Protein 6QVP (pdb70)

Nearest PDB structures (foldseek):
  6qvp-assembly2_F  TM=1.003E+00  e=1.488E-18  Salmonella enterica subsp. enterica serovar Typhimurium
  6qvp-assembly3_D  TM=1.004E+00  e=2.511E-18  Salmonella enterica subsp. enterica serovar Typhimurium
  6qvp-assembly3_C  TM=9.634E-01  e=2.543E-14  Salmonella enterica subsp. enterica serovar Typhimurium
  2iu6-assembly1_B  TM=4.400E-01  e=2.141E-01  Lactococcus lactis
  2zod-assembly1_A  TM=3.870E-01  e=1.544E-01  Aquifex aeolicus

Foldseek 3Di:
DFDWDDDLFKIKTFDDDLDLEDDPVVLVVLLVSCPVVLVWAKEKEEFEADPPPRVVSVVSLVSSVVHVCSNCVNHVPHHYHYYYHDNVGDTDMMMMGTD/DFDWDDDLFKIKTFDDDLDLEDDVVVLVVLLVSCPVQLQWAKEKEEFEADPPVNVVRVVSLVSSVVRVCSNCVNRVPHHYHYYDYDNPGDTDMMMMGIDGD/DFDWDDDLFKIKTFDDDLDLEDDPVVLVVLLVSCPVQLVHAKEKEEFEADPPPNVVRVVSLVSSVVRCCSNCVNHVPHHYHYYDHDNPGDTDMMMMGD/DFDWDDDLFKIKTWDDDDQDADDPVRLVVLCVSCVVVQQWAKEKEEFEDAVNVCRVVSVVSVVVRVVSVCVNVVPHHYDYYYYDPHDNIDMMMIGTDGD/DWDWDDDLFKIKTWDDDDQDQDDPVRLVVVVVNCVPVQQWAKEKEEFAPDVVRVVSLVSVVVNVVSVCVNVVPHHYDYYDYDPHDNIDMMMIGTDGD/DFDWDDDLFKIKTWDDDDQDADDPVRLVVVLVSCVPQLQWAKEKEEFAPDVVRVVSVVSVVVRVCSNCVRVVPHHYDDYYYDPHDNIDMMMIGIDGD

Organism: Salmonella typhimurium (NCBI:txid90371)

B-factor: mean 36.72, std 20.83, range [6.61, 141.97]

Sequence (591 aa):
KTDITSTKNELVITYHGRLRSFSEEDTYKIKAWLEDKINSNLLIEVIPQADISFSDSLRLGYERGIILKEIKKIYPDVVIDSVNSAASSTTSKAIITTIKTDITSTKNELVITYHGRLRSFSEEDTYKIKAWLEDKINSNLLIEVIPQADISSFSDSLRLGYERGIILKEIKKIYPDVVIDSVNSAASSTTSKAIITTINKKTDITSTKNELVITYHGRLRSFSEEDTYKIKAWLEDKINSNLLIEVIPQADISFSDSLRLGYERGIILKEIKKIYPDVVIDSVNSAASSTTSKAIITTKTDITSTKNELVITYHGRLRSFSEEDTYKIKAWLEDKINSNLLIEVIPQASFSDSLRLGYERGIILKEIKKIYPDVVIDSVNSAASSTTSKAIITTINKKTDITSTKNELVITYHGRLRSFSEEDTYKIKAWLEDKINSNLLIEVIPQASDSLRLGYERGIILKEIKKIYPDVVIDSVNSAASSTTSKAIITTINKKTDITSTKNELVITYHGRLRSFSEEDTYKIKAWLEDKINSNLLIEVIPQASDSLRLGYERGIILKEIKKIYPDVVIDSVNSAASSTTSKAIITTINK

Radius of gyration: 26.45 Å; Cα contacts (8 Å, |Δi|>4): 1033; chains: 6; bounding box: 59×60×73 Å

Structure (mmCIF, N/CA/C/O backbone):
data_6QVP
#
_entry.id   6QVP
#
_cell.length_a   58.334
_cell.length_b   58.360
_cell.length_c   65.828
_cell.angle_alpha   93.88
_cell.angle_beta   94.00
_cell.angle_gamma   119.00
#
_symmetry.space_group_name_H-M   'P 1'
#
loop_
_entity.id
_entity.type
_entity.pdbx_description
1 polymer 'Inner membrane protein'
2 non-polymer 'PHOSPHATE ION'
3 water water
#
loop_
_atom_site.group_PDB
_atom_site.id
_atom_site.type_symbol
_atom_site.label_atom_id
_atom_site.label_alt_id
_atom_site.label_comp_id
_atom_site.label_asym_id
_atom_site.label_entity_id
_atom_site.label_seq_id
_atom_site.pdbx_PDB_ins_code
_atom_site.Cartn_x
_atom_site.Cartn_y
_atom_site.Cartn_z
_atom_site.occupancy
_atom_site.B_iso_or_equiv
_atom_site.auth_seq_id
_atom_site.auth_comp_id
_atom_site.auth_asym_id
_atom_site.auth_atom_id
_atom_site.pdbx_PDB_model_num
ATOM 1 N N . LYS A 1 1 ? -23.616 60.916 40.183 1.00 35.72 103 LYS A N 1
ATOM 2 C CA . LYS A 1 1 ? -22.621 61.103 39.137 1.00 45.50 103 LYS A CA 1
ATOM 3 C C . LYS A 1 1 ? -22.788 60.068 38.019 1.00 40.60 103 LYS A C 1
ATOM 4 O O . LYS A 1 1 ? -22.138 60.187 37.004 1.00 27.82 103 LYS A O 1
ATOM 22 N N . THR A 1 2 ? -23.627 59.052 38.219 1.00 31.93 104 THR A N 1
ATOM 23 C CA . THR A 1 2 ? -24.124 58.278 37.088 1.00 31.03 104 THR A CA 1
ATOM 24 C C . THR A 1 2 ? -24.625 59.271 36.034 1.00 36.63 104 THR A C 1
ATOM 25 O O . THR A 1 2 ? -25.342 60.208 36.371 1.00 42.64 104 THR A O 1
ATOM 36 N N . ASP A 1 3 ? -24.170 59.124 34.783 1.00 29.18 105 ASP A N 1
ATOM 37 C CA . ASP A 1 3 ? -24.449 60.070 33.696 1.00 29.03 105 ASP A CA 1
ATOM 38 C C . ASP A 1 3 ? -25.228 59.375 32.592 1.00 29.80 105 ASP A C 1
ATOM 39 O O . ASP A 1 3 ? -25.046 58.181 32.340 1.00 20.42 105 ASP A O 1
ATOM 48 N N . ILE A 1 4 ? -26.112 60.129 31.948 1.00 25.88 106 ILE A N 1
ATOM 49 C CA . ILE A 1 4 ? -26.876 59.658 30.800 1.00 21.62 106 ILE A CA 1
ATOM 50 C C . ILE A 1 4 ? -26.614 60.618 29.648 1.00 32.43 106 ILE A C 1
ATOM 51 O O . ILE A 1 4 ? -26.772 61.834 29.805 1.00 26.58 106 ILE A O 1
ATOM 67 N N . THR A 1 5 ? -26.220 60.068 28.500 1.00 18.77 107 THR A N 1
ATOM 68 C CA . THR A 1 5 ? -26.099 60.783 27.238 1.00 27.76 107 THR A CA 1
ATOM 69 C C . THR A 1 5 ? -26.860 60.013 26.168 1.00 19.84 107 THR A C 1
ATOM 70 O O . THR A 1 5 ? -26.869 58.783 26.178 1.00 20.24 107 THR A O 1
ATOM 81 N N . SER A 1 6 ? -27.426 60.718 25.194 1.00 20.46 108 SER A N 1
ATOM 82 C CA . SER A 1 6 ? -28.225 60.007 24.217 1.00 20.47 108 SER A CA 1
ATOM 83 C C . SER A 1 6 ? -28.287 60.807 22.924 1.00 22.37 108 SER A C 1
ATOM 84 O O . SER A 1 6 ? -28.001 61.995 22.897 1.00 23.81 108 SER A O 1
ATOM 92 N N . THR A 1 7 ? -28.592 60.100 21.859 1.00 22.46 109 THR A N 1
ATOM 93 C CA . THR A 1 7 ? -29.083 60.642 20.599 1.00 24.42 109 THR A CA 1
ATOM 94 C C . THR A 1 7 ? -30.399 59.942 20.316 1.00 24.57 109 THR A C 1
ATOM 95 O O . THR A 1 7 ? -30.807 59.038 21.040 1.00 23.16 109 THR A O 1
ATOM 106 N N . LYS A 1 8 ? -31.033 60.288 19.202 1.00 27.25 110 LYS A N 1
ATOM 107 C CA . LYS A 1 8 ? -32.297 59.644 18.871 1.00 31.41 110 LYS A CA 1
ATOM 108 C C . LYS A 1 8 ? -32.172 58.120 18.830 1.00 31.43 110 LYS A C 1
ATOM 109 O O . LYS A 1 8 ? -33.131 57.419 19.178 1.00 30.76 110 LYS A O 1
ATOM 128 N N . ASN A 1 9 ? -30.994 57.593 18.443 1.00 24.37 111 ASN A N 1
ATOM 129 C CA . ASN A 1 9 ? -30.769 56.175 18.172 1.00 23.24 111 ASN A CA 1
ATOM 130 C C . ASN A 1 9 ? -30.209 55.381 19.358 1.00 21.31 111 ASN A C 1
ATOM 131 O O . ASN A 1 9 ? -30.252 54.147 19.336 1.00 20.15 111 ASN A O 1
ATOM 142 N N . GLU A 1 10 ? -29.648 56.040 20.354 1.00 21.74 112 GLU A N 1
ATOM 143 C CA . GLU A 1 10 ? -28.816 55.337 21.326 1.00 19.84 112 GLU A CA 1
ATOM 144 C C . GLU A 1 10 ? -28.767 56.135 22.621 1.00 18.30 112 GLU A C 1
ATOM 145 O O . GLU A 1 10 ? -28.570 57.338 22.594 1.00 20.10 112 GLU A O 1
ATOM 157 N N . LEU A 1 11 ? -28.912 55.457 23.743 1.00 17.32 113 LEU A N 1
ATOM 158 C CA . LEU A 1 11 ? -28.764 56.080 25.053 1.00 18.59 113 LEU A CA 1
ATOM 159 C C . LEU A 1 11 ? -27.743 55.296 25.855 1.00 16.64 113 LEU A C 1
ATOM 160 O O . LEU A 1 11 ? -27.802 54.066 25.908 1.00 14.45 113 LEU A O 1
ATOM 176 N N . VAL A 1 12 ? -26.797 55.994 26.468 1.00 16.02 114 VAL A N 1
ATOM 177 C CA . VAL A 1 12 ? -25.745 55.343 27.217 1.00 17.23 114 VAL A CA 1
ATOM 178 C C . VAL A 1 12 ? -25.796 55.851 28.643 1.00 14.47 114 VAL A C 1
ATOM 179 O O . VAL A 1 12 ? -25.750 57.070 28.888 1.00 15.50 114 VAL A O 1
ATOM 192 N N . ILE A 1 13 ? -25.911 54.921 29.572 1.00 12.83 115 ILE A N 1
ATOM 193 C CA . ILE A 1 13 ? -25.834 55.216 30.993 1.00 13.03 115 ILE A CA 1
ATOM 194 C C . ILE A 1 13 ? -24.418 54.915 31.436 1.00 15.45 115 ILE A C 1
ATOM 195 O O . ILE A 1 13 ? -23.958 53.782 31.292 1.00 12.82 115 ILE A O 1
ATOM 211 N N . THR A 1 14 ? -23.726 55.886 31.986 1.00 14.84 116 THR A N 1
ATOM 212 C CA . THR A 1 14 ? -22.444 55.635 32.634 1.00 15.63 116 THR A CA 1
ATOM 213 C C . THR A 1 14 ? -22.626 55.660 34.148 1.00 15.21 116 THR A C 1
ATOM 214 O O . THR A 1 14 ? -22.913 56.709 34.734 1.00 18.58 116 THR A O 1
ATOM 225 N N . TYR A 1 15 ? -22.434 54.497 34.769 1.00 13.96 117 TYR A N 1
ATOM 226 C CA . TYR A 1 15 ? -22.608 54.329 36.198 1.00 16.94 117 TYR A CA 1
ATOM 227 C C . TYR A 1 15 ? -21.396 54.841 36.976 1.00 15.90 117 TYR A C 1
ATOM 228 O O . TYR A 1 15 ? -20.254 54.754 36.510 1.00 21.28 117 TYR A O 1
ATOM 246 N N . HIS A 1 16 ? -21.679 55.406 38.154 1.00 22.91 118 HIS A N 1
ATOM 247 C CA . HIS A 1 16 ? -20.706 55.755 39.175 1.00 20.57 118 HIS A CA 1
ATOM 248 C C . HIS A 1 16 ? -21.031 55.002 40.460 1.00 25.16 118 HIS A C 1
ATOM 249 O O . HIS A 1 16 ? -22.202 54.763 40.776 1.00 25.15 118 HIS A O 1
ATOM 263 N N . GLY A 1 17 ? -19.994 54.635 41.207 1.00 23.50 119 GLY A N 1
ATOM 264 C CA . GLY A 1 17 ? -20.240 54.069 42.527 1.00 25.54 119 GLY A CA 1
ATOM 265 C C . GLY A 1 17 ? -20.824 52.674 42.423 1.00 20.89 119 GLY A C 1
ATOM 266 O O . GLY A 1 17 ? -20.528 51.917 41.498 1.00 16.08 119 GLY A O 1
ATOM 270 N N . ARG A 1 18 ? -21.671 52.323 43.403 1.00 21.66 120 ARG A N 1
ATOM 271 C CA . ARG A 1 18 ? -22.300 51.010 43.434 1.00 21.70 120 ARG A CA 1
ATOM 272 C C . ARG A 1 18 ? -23.824 51.104 43.428 1.00 12.55 120 ARG A C 1
ATOM 273 O O . ARG A 1 18 ? -24.502 50.071 43.524 1.00 12.14 120 ARG A O 1
ATOM 294 N N . LEU A 1 19 ? -24.371 52.310 43.305 1.00 13.12 121 LEU A N 1
ATOM 295 C CA . LEU A 1 19 ? -25.808 52.479 43.224 1.00 15.57 121 LEU A CA 1
ATOM 296 C C . LEU A 1 19 ? -26.354 51.711 42.040 1.00 12.49 121 LEU A C 1
ATOM 297 O O . LEU A 1 19 ? -25.820 51.791 40.924 1.00 12.19 121 LEU A O 1
ATOM 313 N N . ARG A 1 20 ? -27.479 51.039 42.260 1.00 13.91 122 ARG A N 1
ATOM 314 C CA . ARG A 1 20 ? -28.102 50.239 41.210 1.00 17.18 122 ARG A CA 1
ATOM 315 C C . ARG A 1 20 ? -29.125 51.024 40.402 1.00 15.95 122 ARG A C 1
ATOM 316 O O . ARG A 1 20 ? -29.458 50.619 39.284 1.00 11.41 122 ARG A O 1
ATOM 337 N N . SER A 1 21 ? -29.590 52.157 40.902 1.00 20.79 123 SER A N 1
ATOM 338 C CA . SER A 1 21 ? -30.759 52.794 40.309 1.00 21.05 123 SER A CA 1
ATOM 339 C C . SER A 1 21 ? -30.500 54.273 40.061 1.00 19.64 123 SER A C 1
ATOM 340 O O . SER A 1 21 ? -29.360 54.730 40.221 1.00 21.74 123 SER A O 1
ATOM 348 N N . PHE A 1 22 ? -31.524 55.018 39.647 1.00 15.16 124 PHE A N 1
ATOM 349 C CA . PHE A 1 22 ? -31.336 56.381 39.161 1.00 17.61 124 PHE A CA 1
ATOM 350 C C . PHE A 1 22 ? -31.993 57.449 40.027 1.00 21.69 124 PHE A C 1
ATOM 351 O O . PHE A 1 22 ? -32.912 57.188 40.806 1.00 21.07 124 PHE A O 1
ATOM 368 N N . SER A 1 23 ? -31.467 58.663 39.879 1.00 30.71 125 SER A N 1
ATOM 369 C CA . SER A 1 23 ? -32.091 59.846 40.440 1.00 31.75 125 SER A CA 1
ATOM 370 C C . SER A 1 23 ? -33.428 60.069 39.749 1.00 27.99 125 SER A C 1
ATOM 371 O O . SER A 1 23 ? -33.704 59.513 38.687 1.00 22.50 125 SER A O 1
ATOM 379 N N . GLU A 1 24 ? -34.265 60.903 40.355 1.00 29.96 126 GLU A N 1
ATOM 380 C CA . GLU A 1 24 ? -35.514 61.248 39.694 1.00 25.42 126 GLU A CA 1
ATOM 381 C C . GLU A 1 24 ? -35.237 61.845 38.319 1.00 29.22 126 GLU A C 1
ATOM 382 O O . GLU A 1 24 ? -35.947 61.557 37.349 1.00 25.93 126 GLU A O 1
ATOM 394 N N . GLU A 1 25 ? -34.179 62.648 38.221 1.00 31.02 127 GLU A N 1
ATOM 395 C CA . GLU A 1 25 ? -33.858 63.340 36.980 1.00 26.28 127 GLU A CA 1
ATOM 396 C C . GLU A 1 25 ? -33.450 62.370 35.880 1.00 23.94 127 GLU A C 1
ATOM 397 O O . GLU A 1 25 ? -33.892 62.498 34.726 1.00 24.36 127 GLU A O 1
ATOM 409 N N . ASP A 1 26 ? -32.640 61.372 36.206 1.00 23.43 128 ASP A N 1
ATOM 410 C CA . ASP A 1 26 ? -32.214 60.411 35.189 1.00 23.87 128 ASP A CA 1
ATOM 411 C C . ASP A 1 26 ? -33.368 59.539 34.740 1.00 20.65 128 ASP A C 1
ATOM 412 O O . ASP A 1 26 ? -33.440 59.153 33.563 1.00 23.87 128 ASP A O 1
ATOM 421 N N . THR A 1 27 ? -34.299 59.247 35.647 1.00 23.23 129 THR A N 1
ATOM 422 C CA . THR A 1 27 ? -35.540 58.585 35.251 1.00 32.51 129 THR A CA 1
ATOM 423 C C . THR A 1 27 ? -36.294 59.395 34.192 1.00 32.57 129 THR A C 1
ATOM 424 O O . THR A 1 27 ? -36.782 58.839 33.200 1.00 24.43 129 THR A O 1
ATOM 435 N N . TYR A 1 28 ? -36.416 60.716 34.389 1.00 24.63 130 TYR A N 1
ATOM 436 C CA . TYR A 1 28 ? -37.088 61.537 33.381 1.00 30.82 130 TYR A CA 1
ATOM 437 C C . TYR A 1 28 ? -36.363 61.498 32.041 1.00 25.74 130 TYR A C 1
ATOM 438 O O . TYR A 1 28 ? -37.009 61.515 30.981 1.00 30.36 130 TYR A O 1
ATOM 456 N N . LYS A 1 29 ? -35.028 61.534 32.054 1.00 24.97 131 LYS A N 1
ATOM 457 C CA . LYS A 1 29 ? -34.286 61.493 30.794 1.00 24.94 131 LYS A CA 1
ATOM 458 C C . LYS A 1 29 ? -34.590 60.216 30.030 1.00 23.51 131 LYS A C 1
ATOM 459 O O . LYS A 1 29 ? -34.802 60.241 28.821 1.00 25.86 131 LYS A O 1
ATOM 478 N N . ILE A 1 30 ? -34.587 59.086 30.719 1.00 21.05 132 ILE A N 1
ATOM 479 C CA . ILE A 1 30 ? -34.873 57.814 30.072 1.00 19.92 132 ILE A CA 1
ATOM 480 C C . ILE A 1 30 ? -36.270 57.851 29.481 1.00 21.53 132 ILE A C 1
ATOM 481 O O . ILE A 1 30 ? -36.486 57.554 28.293 1.00 25.04 132 ILE A O 1
ATOM 497 N N . LYS A 1 31 ? -37.238 58.294 30.283 1.00 23.90 133 LYS A N 1
ATOM 498 C CA . LYS A 1 31 ? -38.607 58.414 29.793 1.00 25.18 133 LYS A CA 1
ATOM 499 C C . LYS A 1 31 ? -38.689 59.316 28.573 1.00 31.39 133 LYS A C 1
ATOM 500 O O . LYS A 1 31 ? -39.441 59.031 27.636 1.00 28.87 133 LYS A O 1
ATOM 519 N N . ALA A 1 32 ? -37.984 60.445 28.589 1.00 29.86 134 ALA A N 1
ATOM 520 C CA . ALA A 1 32 ? -38.026 61.323 27.428 1.00 28.31 134 ALA A CA 1
ATOM 521 C C . ALA A 1 32 ? -37.417 60.636 26.203 1.00 27.48 134 ALA A C 1
ATOM 522 O O . ALA A 1 32 ? -37.939 60.764 25.100 1.00 31.44 134 ALA A O 1
ATOM 529 N N . TRP A 1 33 ? -36.330 59.873 26.377 1.00 25.01 135 TRP A N 1
ATOM 530 C CA . TRP A 1 33 ? -35.749 59.162 25.232 1.00 24.35 135 TRP A CA 1
ATOM 531 C C . TRP A 1 33 ? -36.676 58.074 24.688 1.00 28.61 135 TRP A C 1
ATOM 532 O O . TRP A 1 33 ? -36.700 57.832 23.477 1.00 25.32 135 TRP A O 1
ATOM 553 N N . LEU A 1 34 ? -37.437 57.412 25.547 1.00 25.10 136 LEU A N 1
ATOM 554 C CA . LEU A 1 34 ? -38.343 56.361 25.111 1.00 32.21 136 LEU A CA 1
ATOM 555 C C . LEU A 1 34 ? -39.598 56.868 24.394 1.00 30.62 136 LEU A C 1
ATOM 556 O O . LEU A 1 34 ? -40.309 56.053 23.797 1.00 29.32 136 LEU A O 1
ATOM 572 N N . GLU A 1 35 ? -39.879 58.174 24.401 1.00 37.34 137 GLU A N 1
ATOM 573 C CA . GLU A 1 35 ? -41.187 58.658 23.941 1.00 41.06 137 GLU A CA 1
ATOM 574 C C . GLU A 1 35 ? -41.444 58.365 22.466 1.00 38.16 137 GLU A C 1
ATOM 575 O O . GLU A 1 35 ? -42.578 58.051 22.093 1.00 46.87 137 GLU A O 1
ATOM 587 N N . ASP A 1 36 ? -40.429 58.462 21.607 1.00 46.21 138 ASP A N 1
ATOM 588 C CA . ASP A 1 36 ? -40.621 58.139 20.193 1.00 51.03 138 ASP A CA 1
ATOM 589 C C . ASP A 1 36 ? -40.228 56.695 19.857 1.00 48.70 138 ASP A C 1
ATOM 590 O O . ASP A 1 36 ? -40.047 56.372 18.680 1.00 40.26 138 ASP A O 1
ATOM 599 N N . LYS A 1 37 ? -40.147 55.811 20.862 1.00 46.36 139 LYS A N 1
ATOM 600 C CA . LYS A 1 37 ? -39.756 54.415 20.674 1.00 44.03 139 LYS A CA 1
ATOM 601 C C . LYS A 1 37 ? -40.919 53.428 20.809 1.00 40.17 139 LYS A C 1
ATOM 602 O O . LYS A 1 37 ? -40.680 52.216 20.867 1.00 37.22 139 LYS A O 1
ATOM 621 N N . ILE A 1 38 ? -42.168 53.893 20.844 1.00 43.79 140 ILE A N 1
ATOM 622 C CA . ILE A 1 38 ? -43.266 52.953 21.067 1.00 43.20 140 ILE A CA 1
ATOM 623 C C . ILE A 1 38 ? -43.290 51.881 19.983 1.00 42.68 140 ILE A C 1
ATOM 624 O O . ILE A 1 38 ? -43.736 50.751 20.229 1.00 55.83 140 ILE A O 1
ATOM 640 N N . ASN A 1 39 ? -42.823 52.197 18.775 1.00 38.40 141 ASN A N 1
ATOM 641 C CA . ASN A 1 39 ? -42.783 51.204 17.695 1.00 43.15 141 ASN A CA 1
ATOM 642 C C . ASN A 1 39 ? -41.448 50.497 17.605 1.00 50.88 141 ASN A C 1
ATOM 643 O O . ASN A 1 39 ? -41.025 50.187 16.485 1.00 58.42 141 ASN A O 1
ATOM 654 N N . SER A 1 40 ? -40.754 50.234 18.719 1.00 49.10 142 SER A N 1
ATOM 655 C CA . SER A 1 40 ? -39.430 49.635 18.668 1.00 35.48 142 SER A CA 1
ATOM 656 C C . SER A 1 40 ? -39.306 48.510 19.688 1.00 32.70 142 SER A C 1
ATOM 657 O O . SER A 1 40 ? -39.946 48.526 20.741 1.00 40.55 142 SER A O 1
ATOM 665 N N . ASN A 1 41 ? -38.517 47.508 19.331 1.00 37.21 143 ASN A N 1
ATOM 666 C CA . ASN A 1 41 ? -37.862 46.657 20.319 1.00 45.94 143 ASN A CA 1
ATOM 667 C C . ASN A 1 41 ? -36.574 47.340 20.779 1.00 32.74 143 ASN A C 1
ATOM 668 O O . ASN A 1 41 ? -36.087 48.266 20.134 1.00 29.24 143 ASN A O 1
ATOM 679 N N . LEU A 1 42 ? -36.026 46.878 21.905 1.00 30.15 144 LEU A N 1
ATOM 680 C CA . LEU A 1 42 ? -34.831 47.470 22.494 1.00 29.51 144 LEU A CA 1
ATOM 681 C C . LEU A 1 42 ? -33.761 46.409 22.713 1.00 25.26 144 LEU A C 1
ATOM 682 O O . LEU A 1 42 ? -34.072 45.267 23.024 1.00 21.61 144 LEU A O 1
ATOM 698 N N . LEU A 1 43 ? -32.500 46.823 22.593 1.00 23.58 145 LEU A N 1
ATOM 699 C CA . LEU A 1 43 ? -31.341 46.028 22.962 1.00 26.32 145 LEU A CA 1
ATOM 700 C C . LEU A 1 43 ? -30.589 46.766 24.052 1.00 26.51 145 LEU A C 1
ATOM 701 O O . LEU A 1 43 ? -30.320 47.963 23.909 1.00 22.09 145 LEU A O 1
ATOM 717 N N . ILE A 1 44 ? -30.268 46.055 25.129 1.00 16.89 146 ILE A N 1
ATOM 718 C CA . ILE A 1 44 ? -29.412 46.555 26.205 1.00 25.53 146 ILE A CA 1
ATOM 719 C C . ILE A 1 44 ? -28.134 45.729 26.236 1.00 16.65 146 ILE A C 1
ATOM 720 O O . ILE A 1 44 ? -28.166 44.486 26.176 1.00 14.75 146 ILE A O 1
ATOM 736 N N . GLU A 1 45 ? -27.007 46.411 26.307 1.00 14.08 147 GLU A N 1
ATOM 737 C CA . GLU A 1 45 ? -25.742 45.728 26.539 1.00 18.93 147 GLU A CA 1
ATOM 738 C C . GLU A 1 45 ? -25.170 46.317 27.812 1.00 24.72 147 GLU A C 1
ATOM 739 O O . GLU A 1 45 ? -24.906 47.525 27.883 1.00 13.56 147 GLU A O 1
ATOM 768 N N . VAL A 1 47 ? -22.102 46.760 29.975 1.00 13.43 149 VAL A N 1
ATOM 769 C CA . VAL A 1 47 ? -20.658 46.661 29.797 1.00 8.17 149 VAL A CA 1
ATOM 770 C C . VAL A 1 47 ? -19.951 46.769 31.144 1.00 9.34 149 VAL A C 1
ATOM 771 O O . VAL A 1 47 ? -20.114 47.762 31.875 1.00 9.90 149 VAL A O 1
ATOM 784 N N . ILE A 1 48 ? -19.182 45.739 31.473 1.00 9.16 150 ILE A N 1
ATOM 785 C CA . ILE A 1 48 ? -18.652 45.552 32.830 1.00 9.69 150 ILE A CA 1
ATOM 786 C C . ILE A 1 48 ? -17.129 45.463 32.792 1.00 15.94 150 ILE A C 1
ATOM 787 O O . ILE A 1 48 ? -16.565 44.436 32.439 1.00 10.03 150 ILE A O 1
ATOM 803 N N . PRO A 1 49 ? -16.428 46.522 33.180 1.00 9.28 151 PRO A N 1
ATOM 804 C CA . PRO A 1 49 ? -14.955 46.439 33.284 1.00 16.76 151 PRO A CA 1
ATOM 805 C C . PRO A 1 49 ? -14.487 45.336 34.206 1.00 17.11 151 PRO A C 1
ATOM 806 O O . PRO A 1 49 ? -15.144 44.996 35.199 1.00 14.21 151 PRO A O 1
ATOM 817 N N . GLN A 1 50 ? -13.292 44.844 33.922 1.00 16.65 152 GLN A N 1
ATOM 818 C CA . GLN A 1 50 ? -12.759 43.681 34.622 1.00 27.86 152 GLN A CA 1
ATOM 819 C C . GLN A 1 50 ? -12.037 44.141 35.885 1.00 17.51 152 GLN A C 1
ATOM 820 O O . GLN A 1 50 ? -10.978 44.784 35.825 1.00 21.25 152 GLN A O 1
ATOM 834 N N . ALA A 1 51 ? -12.565 43.762 37.038 1.00 19.13 153 ALA A N 1
ATOM 835 C CA . ALA A 1 51 ? -11.815 43.975 38.275 1.00 21.24 153 ALA A CA 1
ATOM 836 C C . ALA A 1 51 ? -10.781 42.870 38.407 1.00 18.63 153 ALA A C 1
ATOM 837 O O . ALA A 1 51 ? -11.107 41.700 38.209 1.00 19.71 153 ALA A O 1
ATOM 844 N N . ASP A 1 52 ? -9.546 43.247 38.771 1.00 24.94 154 ASP A N 1
ATOM 845 C CA . ASP A 1 52 ? -8.467 42.271 38.962 1.00 28.52 154 ASP A CA 1
ATOM 846 C C . ASP A 1 52 ? -8.832 41.199 39.978 1.00 32.68 154 ASP A C 1
ATOM 847 O O . ASP A 1 52 ? -8.531 40.011 39.790 1.00 18.21 154 ASP A O 1
ATOM 856 N N . ILE A 1 53 ? -9.398 41.605 41.108 1.00 24.19 155 ILE A N 1
ATOM 857 C CA . ILE A 1 53 ? -9.620 40.653 42.185 1.00 18.26 155 ILE A CA 1
ATOM 858 C C . ILE A 1 53 ? -11.112 40.339 42.243 1.00 24.39 155 ILE A C 1
ATOM 859 O O . ILE A 1 53 ? -11.531 39.183 42.127 1.00 21.94 155 ILE A O 1
ATOM 875 N N . SER A 1 54 ? -11.910 41.372 42.457 1.00 16.32 156 SER A N 1
ATOM 876 C CA . SER A 1 54 ? -13.338 41.211 42.776 1.00 17.32 156 SER A CA 1
ATOM 877 C C . SER A 1 54 ? -14.254 41.260 41.546 1.00 22.08 156 SER A C 1
ATOM 878 O O . SER A 1 54 ? -15.311 41.888 41.559 1.00 12.94 156 SER A O 1
ATOM 886 N N . PHE A 1 55 ? -13.901 40.538 40.475 1.00 13.25 157 PHE A N 1
ATOM 887 C CA . PHE A 1 55 ? -14.752 40.507 39.300 1.00 12.06 157 PHE A CA 1
ATOM 888 C C . PHE A 1 55 ? -16.084 39.802 39.567 1.00 12.03 157 PHE A C 1
ATOM 889 O O . PHE A 1 55 ? -17.079 40.100 38.903 1.00 12.99 157 PHE A O 1
ATOM 906 N N . SER A 1 56 ? -16.174 38.867 40.524 1.00 12.40 158 SER A N 1
ATOM 907 C CA . SER A 1 56 ? -17.504 38.282 40.736 1.00 12.16 158 SER A CA 1
ATOM 908 C C . SER A 1 56 ? -18.486 39.358 41.203 1.00 13.48 158 SER A C 1
ATOM 909 O O . SER A 1 56 ? -19.656 39.402 40.776 1.00 16.39 158 SER A O 1
ATOM 917 N N . ASP A 1 57 ? -18.003 40.255 42.048 1.00 13.36 159 ASP A N 1
ATOM 918 C CA . ASP A 1 57 ? -18.847 41.302 42.604 1.00 12.48 159 ASP A CA 1
ATOM 919 C C . ASP A 1 57 ? -19.255 42.282 41.525 1.00 16.04 159 ASP A C 1
ATOM 920 O O . ASP A 1 57 ? -20.422 42.607 41.402 1.00 12.49 159 ASP A O 1
ATOM 929 N N . SER A 1 58 ? -18.280 42.861 40.818 1.00 13.54 160 SER A N 1
ATOM 930 C CA . SER A 1 58 ? -18.578 43.711 39.655 1.00 22.05 160 SER A CA 1
ATOM 931 C C . SER A 1 58 ? -19.550 43.043 38.668 1.00 19.37 160 SER A C 1
ATOM 932 O O . SER A 1 58 ? -20.489 43.673 38.192 1.00 14.86 160 SER A O 1
ATOM 940 N N . LEU A 1 59 ? -19.351 41.770 38.337 1.00 12.88 161 LEU A N 1
ATOM 941 C CA . LEU A 1 59 ? -20.253 41.116 37.400 1.00 8.91 161 LEU A CA 1
ATOM 942 C C . LEU A 1 59 ? -21.681 41.036 37.938 1.00 12.31 161 LEU A C 1
ATOM 943 O O . LEU A 1 59 ? -22.637 41.338 37.230 1.00 10.26 161 LEU A O 1
ATOM 959 N N . ARG A 1 60 ? -21.843 40.629 39.190 1.00 12.48 162 ARG A N 1
ATOM 960 C CA . ARG A 1 60 ? -23.182 40.601 39.799 1.00 13.30 162 ARG A CA 1
ATOM 961 C C . ARG A 1 60 ? -23.823 41.997 39.893 1.00 18.65 162 ARG A C 1
ATOM 962 O O . ARG A 1 60 ? -25.060 42.135 39.755 1.00 9.46 162 ARG A O 1
ATOM 983 N N . LEU A 1 61 ? -23.019 43.022 40.129 1.00 16.75 163 LEU A N 1
ATOM 984 C CA . LEU A 1 61 ? -23.526 44.385 40.126 1.00 16.81 163 LEU A CA 1
ATOM 985 C C . LEU A 1 61 ? -24.152 44.744 38.783 1.00 12.35 163 LEU A C 1
ATOM 986 O O . LEU A 1 61 ? -25.214 45.386 38.736 1.00 8.72 163 LEU A O 1
ATOM 1002 N N . GLY A 1 62 ? -23.522 44.315 37.679 1.00 18.42 164 GLY A N 1
ATOM 1003 C CA . GLY A 1 62 ? -24.083 44.628 36.367 1.00 12.04 164 GLY A CA 1
ATOM 1004 C C . GLY A 1 62 ? -25.371 43.858 36.123 1.00 9.82 164 GLY A C 1
ATOM 1005 O O . GLY A 1 62 ? -26.303 44.371 35.512 1.00 16.06 164 GLY A O 1
ATOM 1009 N N . TYR A 1 63 ? -25.406 42.589 36.544 1.00 9.30 165 TYR A N 1
ATOM 1010 C CA . TYR A 1 63 ? -26.651 41.831 36.537 1.00 8.99 165 TYR A CA 1
ATOM 1011 C C . TYR A 1 63 ? -27.762 42.604 37.258 1.00 17.66 165 TYR A C 1
ATOM 1012 O O . TYR A 1 63 ? -28.884 42.744 36.759 1.00 12.66 165 TYR A O 1
ATOM 1030 N N . GLU A 1 64 ? -27.443 43.147 38.421 1.00 12.72 166 GLU A N 1
ATOM 1031 C CA . GLU A 1 64 ? -28.474 43.761 39.234 1.00 13.62 166 GLU A CA 1
ATOM 1032 C C . GLU A 1 64 ? -28.927 45.052 38.579 1.00 9.93 166 GLU A C 1
ATOM 1033 O O . GLU A 1 64 ? -30.120 45.344 38.532 1.00 13.22 166 GLU A O 1
ATOM 1045 N N . ARG A 1 65 ? -27.982 45.794 38.045 1.00 9.33 167 ARG A N 1
ATOM 1046 C CA . ARG A 1 65 ? -28.289 47.048 37.372 1.00 9.37 167 ARG A CA 1
ATOM 1047 C C . ARG A 1 65 ? -29.150 46.799 36.150 1.00 9.52 167 ARG A C 1
ATOM 1048 O O . ARG A 1 65 ? -29.991 47.626 35.824 1.00 10.03 167 ARG A O 1
ATOM 1069 N N . GLY A 1 66 ? -28.997 45.639 35.484 1.00 14.22 168 GLY A N 1
ATOM 1070 C CA . GLY A 1 66 ? -29.823 45.354 34.333 1.00 16.88 168 GLY A CA 1
ATOM 1071 C C . GLY A 1 66 ? -31.227 44.979 34.747 1.00 16.72 168 GLY A C 1
ATOM 1072 O O . GLY A 1 66 ? -32.181 45.236 34.015 1.00 12.11 168 GLY A O 1
ATOM 1076 N N . ILE A 1 67 ? -31.369 44.356 35.920 1.00 15.23 169 ILE A N 1
ATOM 1077 C CA . ILE A 1 67 ? -32.693 44.136 36.497 1.00 14.46 169 ILE A CA 1
ATOM 1078 C C . ILE A 1 67 ? -33.400 45.458 36.703 1.00 18.33 169 ILE A C 1
ATOM 1079 O O . ILE A 1 67 ? -34.569 45.628 36.341 1.00 14.86 169 ILE A O 1
ATOM 1095 N N . ILE A 1 68 ? -32.708 46.415 37.295 1.00 12.06 170 ILE A N 1
ATOM 1096 C CA . ILE A 1 68 ? -33.330 47.695 37.583 1.00 12.73 170 ILE A CA 1
ATOM 1097 C C . ILE A 1 68 ? -33.659 48.426 36.295 1.00 12.90 170 ILE A C 1
ATOM 1098 O O . ILE A 1 68 ? -34.709 49.078 36.177 1.00 17.57 170 ILE A O 1
ATOM 1114 N N . LEU A 1 69 ? -32.769 48.342 35.314 1.00 17.92 171 LEU A N 1
ATOM 1115 C CA . LEU A 1 69 ? -32.953 49.134 34.112 1.00 16.44 171 LEU A CA 1
ATOM 1116 C C . LEU A 1 69 ? -34.131 48.611 33.318 1.00 14.89 171 LEU A C 1
ATOM 1117 O O . LEU A 1 69 ? -34.927 49.393 32.781 1.00 16.46 171 LEU A O 1
ATOM 1150 N N . LYS A 1 71 ? -36.572 47.096 34.640 1.00 15.63 173 LYS A N 1
ATOM 1151 C CA . LYS A 1 71 ? -37.751 47.466 35.388 1.00 17.06 173 LYS A CA 1
ATOM 1152 C C . LYS A 1 71 ? -38.167 48.878 35.030 1.00 17.73 173 LYS A C 1
ATOM 1153 O O . LYS A 1 71 ? -39.362 49.150 34.831 1.00 20.99 173 LYS A O 1
ATOM 1172 N N . GLU A 1 72 ? -37.197 49.781 34.946 1.00 16.73 174 GLU A N 1
ATOM 1173 C CA . GLU A 1 72 ? -37.520 51.179 34.742 1.00 18.12 174 GLU A CA 1
ATOM 1174 C C . GLU A 1 72 ? -38.094 51.391 33.347 1.00 25.84 174 GLU A C 1
ATOM 1175 O O . GLU A 1 72 ? -39.056 52.146 33.183 1.00 19.94 174 GLU A O 1
ATOM 1187 N N . ILE A 1 73 ? -37.540 50.697 32.334 1.00 17.62 175 ILE A N 1
ATOM 1188 C CA . ILE A 1 73 ? -38.049 50.832 30.968 1.00 18.59 175 ILE A CA 1
ATOM 1189 C C . ILE A 1 73 ? -39.498 50.366 30.899 1.00 20.40 175 ILE A C 1
ATOM 1190 O O . ILE A 1 73 ? -40.380 51.072 30.392 1.00 22.02 175 ILE A O 1
ATOM 1206 N N . LYS A 1 74 ? -39.765 49.176 31.407 1.00 20.38 176 LYS A N 1
ATOM 1207 C CA . LYS A 1 74 ? -41.125 48.664 31.408 1.00 22.33 176 LYS A CA 1
ATOM 1208 C C . LYS A 1 74 ? -42.109 49.470 32.265 1.00 25.15 176 LYS A C 1
ATOM 1209 O O . LYS A 1 74 ? -43.320 49.412 31.986 1.00 25.86 176 LYS A O 1
ATOM 1228 N N . LYS A 1 75 ? -41.662 50.275 33.227 1.00 23.07 177 LYS A N 1
ATOM 1229 C CA . LYS A 1 75 ? -42.603 51.222 33.840 1.00 24.74 177 LYS A CA 1
ATOM 1230 C C . LYS A 1 75 ? -43.216 52.120 32.787 1.00 26.22 177 LYS A C 1
ATOM 1231 O O . LYS A 1 75 ? -44.412 52.451 32.839 1.00 28.39 177 LYS A O 1
ATOM 1250 N N . ILE A 1 76 ? -42.385 52.585 31.873 1.00 26.69 178 ILE A N 1
ATOM 1251 C CA . ILE A 1 76 ? -42.820 53.497 30.830 1.00 33.47 178 ILE A CA 1
ATOM 1252 C C . ILE A 1 76 ? -43.560 52.732 29.748 1.00 33.06 178 ILE A C 1
ATOM 1253 O O . ILE A 1 76 ? -44.632 53.142 29.303 1.00 35.15 178 ILE A O 1
ATOM 1269 N N . TYR A 1 77 ? -43.034 51.571 29.373 1.00 32.89 179 TYR A N 1
ATOM 1270 C CA . TYR A 1 77 ? -43.348 50.921 28.104 1.00 31.06 179 TYR A CA 1
ATOM 1271 C C . TYR A 1 77 ? -43.567 49.450 28.430 1.00 28.89 179 TYR A C 1
ATOM 1272 O O . TYR A 1 77 ? -42.669 48.606 28.270 1.00 35.08 179 TYR A O 1
ATOM 1290 N N . PRO A 1 78 ? -44.745 49.116 28.959 1.00 31.08 180 PRO A N 1
ATOM 1291 C CA . PRO A 1 78 ? -44.943 47.795 29.590 1.00 34.84 180 PRO A CA 1
ATOM 1292 C C . PRO A 1 78 ? -44.741 46.603 28.684 1.00 35.82 180 PRO A C 1
ATOM 1293 O O . PRO A 1 78 ? -44.226 45.568 29.138 1.00 33.04 180 PRO A O 1
ATOM 1304 N N . ASP A 1 79 ? -45.115 46.720 27.417 1.00 49.11 181 ASP A N 1
ATOM 1305 C CA . ASP A 1 79 ? -45.108 45.614 26.470 1.00 34.63 181 ASP A CA 1
ATOM 1306 C C . ASP A 1 79 ? -43.829 45.527 25.638 1.00 46.92 181 ASP A C 1
ATOM 1307 O O . ASP A 1 79 ? -43.746 44.676 24.741 1.00 42.16 181 ASP A O 1
ATOM 1316 N N . VAL A 1 80 ? -42.840 46.387 25.891 1.00 48.58 182 VAL A N 1
ATOM 1317 C CA . VAL A 1 80 ? -41.618 46.365 25.097 1.00 28.32 182 VAL A CA 1
ATOM 1318 C C . VAL A 1 80 ? -40.904 45.032 25.264 1.00 34.29 182 VAL A C 1
ATOM 1319 O O . VAL A 1 80 ? -40.883 44.434 26.353 1.00 31.33 182 VAL A O 1
ATOM 1332 N N . VAL A 1 81 ? -40.249 44.590 24.199 1.00 31.95 183 VAL A N 1
ATOM 1333 C CA . VAL A 1 81 ? -39.385 43.418 24.274 1.00 36.35 183 VAL A CA 1
ATOM 1334 C C . VAL A 1 81 ? -37.929 43.890 24.255 1.00 33.91 183 VAL A C 1
ATOM 1335 O O . VAL A 1 81 ? -37.529 44.717 23.422 1.00 29.90 183 VAL A O 1
ATOM 1348 N N . ILE A 1 82 ? -37.146 43.375 25.188 1.00 30.79 184 ILE A N 1
ATOM 1349 C CA . ILE A 1 82 ? -35.769 43.799 25.390 1.00 23.29 184 ILE A CA 1
ATOM 1350 C C . ILE A 1 82 ? -34.858 42.598 25.122 1.00 28.67 184 ILE A C 1
ATOM 1351 O O . ILE A 1 82 ? -35.094 41.503 25.651 1.00 35.67 184 ILE A O 1
ATOM 1367 N N . ASP A 1 83 ? -33.827 42.796 24.305 1.00 29.43 185 ASP A N 1
ATOM 1368 C CA . ASP A 1 83 ? -32.751 41.813 24.160 1.00 31.03 185 ASP A CA 1
ATOM 1369 C C . ASP A 1 83 ? -31.612 42.232 25.087 1.00 23.31 185 ASP A C 1
ATOM 1370 O O . ASP A 1 83 ? -31.131 43.366 25.019 1.00 21.98 185 ASP A O 1
ATOM 1410 N N . SER A 1 85 ? -27.817 41.800 26.600 1.00 11.77 187 SER A N 1
ATOM 1411 C CA . SER A 1 85 ? -26.486 41.260 26.376 1.00 10.71 187 SER A CA 1
ATOM 1412 C C . SER A 1 85 ? -25.507 41.820 27.406 1.00 11.57 187 SER A C 1
ATOM 1413 O O . SER A 1 85 ? -25.716 42.888 27.998 1.00 17.75 187 SER A O 1
ATOM 1421 N N . VAL A 1 86 ? -24.400 41.090 27.597 1.00 11.07 188 VAL A N 1
ATOM 1422 C CA . VAL A 1 86 ? -23.366 41.462 28.553 1.00 8.86 188 VAL A CA 1
ATOM 1423 C C . VAL A 1 86 ? -22.025 41.358 27.856 1.00 16.33 188 VAL A C 1
ATOM 1424 O O . VAL A 1 86 ? -21.781 40.410 27.105 1.00 9.83 188 VAL A O 1
ATOM 1437 N N . ASN A 1 87 ? -21.161 42.322 28.109 1.00 9.30 189 ASN A N 1
ATOM 1438 C CA . ASN A 1 87 ? -19.764 42.237 27.683 1.00 9.73 189 ASN A CA 1
ATOM 1439 C C . ASN A 1 87 ? -18.837 42.701 28.803 1.00 10.24 189 ASN A C 1
ATOM 1440 O O . ASN A 1 87 ? -19.010 43.794 29.343 1.00 13.70 189 ASN A O 1
ATOM 1451 N N . SER A 1 88 ? -17.869 41.845 29.176 1.00 11.09 190 SER A N 1
ATOM 1452 C CA . SER A 1 88 ? -16.833 42.168 30.184 1.00 9.18 190 SER A CA 1
ATOM 1453 C C . SER A 1 88 ? -15.500 41.874 29.496 1.00 17.35 190 SER A C 1
ATOM 1454 O O . SER A 1 88 ? -15.003 40.730 29.526 1.00 17.65 190 SER A O 1
ATOM 1462 N N . ALA A 1 89 ? -14.944 42.885 28.838 1.00 19.23 191 ALA A N 1
ATOM 1463 C CA . ALA A 1 89 ? -13.756 42.739 27.992 1.00 11.31 191 ALA A CA 1
ATOM 1464 C C . ALA A 1 89 ? -12.563 43.378 28.681 1.00 12.94 191 ALA A C 1
ATOM 1465 O O . ALA A 1 89 ? -12.731 44.219 29.556 1.00 16.91 191 ALA A O 1
ATOM 1472 N N . ALA A 1 90 ? -11.351 42.975 28.297 1.00 23.20 192 ALA A N 1
ATOM 1473 C CA . ALA A 1 90 ? -10.150 43.638 28.823 1.00 21.68 192 ALA A CA 1
ATOM 1474 C C . ALA A 1 90 ? -10.106 45.121 28.489 1.00 22.85 192 ALA A C 1
ATOM 1475 O O . ALA A 1 90 ? -9.502 45.902 29.230 1.00 14.98 192 ALA A O 1
ATOM 1482 N N . SER A 1 91 ? -10.694 45.534 27.362 1.00 15.92 193 SER A N 1
ATOM 1483 C CA . SER A 1 91 ? -10.594 46.913 26.924 1.00 14.71 193 SER A CA 1
ATOM 1484 C C . SER A 1 91 ? -11.653 47.806 27.577 1.00 19.60 193 SER A C 1
ATOM 1485 O O . SER A 1 91 ? -11.518 49.039 27.517 1.00 16.42 193 SER A O 1
ATOM 1493 N N . SER A 1 92 ? -12.658 47.219 28.226 1.00 17.98 194 SER A N 1
ATOM 1494 C CA . SER A 1 92 ? -13.744 47.976 28.860 1.00 24.28 194 SER A CA 1
ATOM 1495 C C . SER A 1 92 ? -13.205 48.896 29.951 1.00 18.26 194 SER A C 1
ATOM 1496 O O . SER A 1 92 ? -12.641 48.414 30.942 1.00 21.08 194 SER A O 1
ATOM 1504 N N . THR A 1 93 ? -13.452 50.205 29.805 1.00 16.79 195 THR A N 1
ATOM 1505 C CA . THR A 1 93 ? -12.998 51.233 30.741 1.00 14.21 195 THR A CA 1
ATOM 1506 C C . THR A 1 93 ? -14.075 51.803 31.674 1.00 21.26 195 THR A C 1
ATOM 1507 O O . THR A 1 93 ? -13.728 52.314 32.740 1.00 16.81 195 THR A O 1
ATOM 1518 N N . THR A 1 94 ? -15.358 51.716 31.348 1.00 13.43 196 THR A N 1
ATOM 1519 C CA . THR A 1 94 ? -16.417 52.299 32.158 1.00 17.68 196 THR A CA 1
ATOM 1520 C C . THR A 1 94 ? -17.512 51.262 32.336 1.00 19.31 196 THR A C 1
ATOM 1521 O O . THR A 1 94 ? -17.728 50.426 31.464 1.00 11.60 196 THR A O 1
ATOM 1532 N N . SER A 1 95 ? -18.173 51.289 33.490 1.00 16.91 197 SER A N 1
ATOM 1533 C CA . SER A 1 95 ? -19.395 50.519 33.682 1.00 14.59 197 SER A CA 1
ATOM 1534 C C . SER A 1 95 ? -20.537 51.292 33.055 1.00 11.50 197 SER A C 1
ATOM 1535 O O . SER A 1 95 ? -20.825 52.423 33.474 1.00 12.79 197 SER A O 1
ATOM 1543 N N . LYS A 1 96 ? -21.193 50.679 32.080 1.00 15.93 198 LYS A N 1
ATOM 1544 C CA . LYS A 1 96 ? -22.232 51.394 31.370 1.00 13.40 198 LYS A CA 1
ATOM 1545 C C . LYS A 1 96 ? -23.280 50.407 30.878 1.00 12.49 198 LYS A C 1
ATOM 1546 O O . LYS A 1 96 ? -23.122 49.175 30.933 1.00 12.16 198 LYS A O 1
ATOM 1565 N N . ALA A 1 97 ? -24.397 50.976 30.481 1.00 14.28 199 ALA A N 1
ATOM 1566 C CA . ALA A 1 97 ? -25.507 50.279 29.836 1.00 9.76 199 ALA A CA 1
ATOM 1567 C C . ALA A 1 97 ? -25.771 51.028 28.535 1.00 13.75 199 ALA A C 1
ATOM 1568 O O . ALA A 1 97 ? -25.969 52.244 28.556 1.00 13.90 199 ALA A O 1
ATOM 1575 N N . ILE A 1 98 ? -25.684 50.328 27.418 1.00 15.52 200 ILE A N 1
ATOM 1576 C CA . ILE A 1 98 ? -25.938 50.889 26.087 1.00 11.38 200 ILE A CA 1
ATOM 1577 C C . ILE A 1 98 ? -27.321 50.455 25.692 1.00 11.87 200 ILE A C 1
ATOM 1578 O O . ILE A 1 98 ? -27.563 49.247 25.629 1.00 11.58 200 ILE A O 1
ATOM 1594 N N . ILE A 1 99 ? -28.185 51.408 25.304 1.00 16.99 201 ILE A N 1
ATOM 1595 C CA . ILE A 1 99 ? -29.545 51.086 24.867 1.00 19.07 201 ILE A CA 1
ATOM 1596 C C . ILE A 1 99 ? -29.726 51.515 23.421 1.00 24.30 201 ILE A C 1
ATOM 1597 O O . ILE A 1 99 ? -29.510 52.689 23.072 1.00 20.26 201 ILE A O 1
ATOM 1613 N N . THR A 1 100 ? -30.158 50.568 22.597 1.00 16.45 202 THR A N 1
ATOM 1614 C CA . THR A 1 100 ? -30.448 50.802 21.186 1.00 17.06 202 THR A CA 1
ATOM 1615 C C . THR A 1 100 ? -31.805 50.194 20.810 1.00 27.78 202 THR A C 1
ATOM 1616 O O . THR A 1 100 ? -32.399 49.404 21.547 1.00 21.31 202 THR A O 1
ATOM 1627 N N . THR A 1 101 ? -32.319 50.578 19.652 1.00 38.95 203 THR A N 1
ATOM 1628 C CA . THR A 1 101 ? -33.629 50.119 19.210 1.00 46.97 203 THR A CA 1
ATOM 1629 C C . THR A 1 101 ? -33.491 49.015 18.173 1.00 66.93 203 THR A C 1
ATOM 1630 O O . THR A 1 101 ? -32.622 49.079 17.298 1.00 53.52 203 THR A O 1
ATOM 1641 N N . ILE A 1 102 ? -34.383 48.028 18.268 1.00 73.97 204 ILE A N 1
ATOM 1642 C CA . ILE A 1 102 ? -34.395 46.841 17.418 1.00 72.08 204 ILE A CA 1
ATOM 1643 C C . ILE A 1 102 ? -33.157 45.999 17.737 1.00 69.01 204 ILE A C 1
ATOM 1644 O O . ILE A 1 102 ? -33.083 45.354 18.802 1.00 55.68 204 ILE A O 1
ATOM 1660 N N . LYS B 1 1 ? -31.554 35.440 14.514 1.00 31.90 103 LYS E N 1
ATOM 1661 C CA . LYS B 1 1 ? -31.979 36.402 13.511 1.00 40.86 103 LYS E CA 1
ATOM 1662 C C . LYS B 1 1 ? -30.789 36.828 12.642 1.00 34.82 103 LYS E C 1
ATOM 1663 O O . LYS B 1 1 ? -30.993 37.527 11.671 1.00 28.02 103 LYS E O 1
ATOM 1681 N N . THR B 1 2 ? -29.562 36.455 13.021 1.00 38.23 104 THR E N 1
ATOM 1682 C CA . THR B 1 2 ? -28.456 36.523 12.078 1.00 40.92 104 THR E CA 1
ATOM 1683 C C . THR B 1 2 ? -28.823 35.683 10.853 1.00 42.54 104 THR E C 1
ATOM 1684 O O . THR B 1 2 ? -29.195 34.517 10.987 1.00 62.21 104 THR E O 1
ATOM 1695 N N . ASP B 1 3 ? -28.771 36.298 9.664 1.00 35.99 105 ASP E N 1
ATOM 1696 C CA . ASP B 1 3 ? -29.187 35.689 8.394 1.00 33.14 105 ASP E CA 1
ATOM 1697 C C . ASP B 1 3 ? -27.977 35.535 7.483 1.00 32.91 105 ASP E C 1
ATOM 1698 O O . ASP B 1 3 ? -27.078 36.369 7.495 1.00 19.98 105 ASP E O 1
ATOM 1707 N N . ILE B 1 4 ? -27.969 34.465 6.693 1.00 24.62 106 ILE E N 1
ATOM 1708 C CA . ILE B 1 4 ? -26.958 34.219 5.678 1.00 28.40 106 ILE E CA 1
ATOM 1709 C C . ILE B 1 4 ? -27.647 34.194 4.316 1.00 39.39 106 ILE E C 1
ATOM 1710 O O . ILE B 1 4 ? -28.689 33.551 4.147 1.00 27.45 106 ILE E O 1
ATOM 1726 N N . THR B 1 5 ? -27.079 34.912 3.359 1.00 23.65 107 THR E N 1
ATOM 1727 C CA . THR B 1 5 ? -27.507 34.844 1.974 1.00 29.50 107 THR E CA 1
ATOM 1728 C C . THR B 1 5 ? -26.277 34.708 1.094 1.00 24.79 107 THR E C 1
ATOM 1729 O O . THR B 1 5 ? -25.253 35.326 1.370 1.00 21.86 107 THR E O 1
ATOM 1740 N N . SER B 1 6 ? -26.387 33.936 0.014 1.00 26.61 108 SER E N 1
ATOM 1741 C CA . SER B 1 6 ? -25.213 33.653 -0.789 1.00 24.85 108 SER E CA 1
ATOM 1742 C C . SER B 1 6 ? -25.595 33.400 -2.235 1.00 26.46 108 SER E C 1
ATOM 1743 O O . SER B 1 6 ? -26.714 33.005 -2.541 1.00 28.53 108 SER E O 1
ATOM 1751 N N . THR B 1 7 ? -24.658 33.693 -3.112 1.00 24.57 109 THR E N 1
ATOM 1752 C CA . THR B 1 7 ? -24.590 33.129 -4.454 1.00 26.40 109 THR E CA 1
ATOM 1753 C C . THR B 1 7 ? -23.297 32.334 -4.531 1.00 26.91 109 THR E C 1
ATOM 1754 O O . THR B 1 7 ? -22.513 32.295 -3.574 1.00 28.92 109 THR E O 1
ATOM 1765 N N . LYS B 1 8 ? -23.023 31.779 -5.709 1.00 31.81 110 LYS E N 1
ATOM 1766 C CA . LYS B 1 8 ? -21.762 31.073 -5.892 1.00 37.25 110 LYS E CA 1
ATOM 1767 C C . LYS B 1 8 ? -20.557 31.968 -5.605 1.00 36.10 110 LYS E C 1
ATOM 1768 O O . LYS B 1 8 ? -19.542 31.488 -5.087 1.00 38.94 110 LYS E O 1
ATOM 1787 N N . ASN B 1 9 ? -20.647 33.266 -5.899 1.00 26.71 111 ASN E N 1
ATOM 1788 C CA . ASN B 1 9 ? -19.484 34.141 -5.821 1.00 25.02 111 ASN E CA 1
ATOM 1789 C C . ASN B 1 9 ? -19.345 34.867 -4.485 1.00 27.16 111 ASN E C 1
ATOM 1790 O O . ASN B 1 9 ? -18.262 35.390 -4.185 1.00 22.83 111 ASN E O 1
ATOM 1801 N N . GLU B 1 10 ? -20.400 34.909 -3.679 1.00 27.11 112 GLU E N 1
ATOM 1802 C CA . GLU B 1 10 ? -20.479 35.870 -2.583 1.00 20.23 112 GLU E CA 1
ATOM 1803 C C . GLU B 1 10 ? -21.360 35.318 -1.473 1.00 21.95 112 GLU E C 1
ATOM 1804 O O . GLU B 1 10 ? -22.437 34.783 -1.746 1.00 23.92 112 GLU E O 1
ATOM 1816 N N . LEU B 1 11 ? -20.891 35.415 -0.237 1.00 18.66 113 LEU E N 1
ATOM 1817 C CA . LEU B 1 11 ? -21.709 35.056 0.930 1.00 18.91 113 LEU E CA 1
ATOM 1818 C C . LEU B 1 11 ? -21.744 36.220 1.899 1.00 27.43 113 LEU E C 1
ATOM 1819 O O . LEU B 1 11 ? -20.695 36.749 2.289 1.00 15.79 113 LEU E O 1
ATOM 1835 N N . VAL B 1 12 ? -22.941 36.610 2.314 1.00 16.67 114 VAL E N 1
ATOM 1836 C CA . VAL B 1 12 ? -23.082 37.770 3.196 1.00 18.89 114 VAL E CA 1
ATOM 1837 C C . VAL B 1 12 ? -23.792 37.353 4.466 1.00 18.63 114 VAL E C 1
ATOM 1838 O O . VAL B 1 12 ? -24.886 36.773 4.408 1.00 17.90 114 VAL E O 1
ATOM 1851 N N . ILE B 1 13 ? -23.146 37.619 5.597 1.00 14.96 115 ILE E N 1
ATOM 1852 C CA . ILE B 1 13 ? -23.682 37.351 6.923 1.00 14.96 115 ILE E CA 1
ATOM 1853 C C . ILE B 1 13 ? -24.197 38.661 7.455 1.00 15.68 115 ILE E C 1
ATOM 1854 O O . ILE B 1 13 ? -23.418 39.622 7.559 1.00 13.10 115 ILE E O 1
ATOM 1870 N N . THR B 1 14 ? -25.515 38.727 7.747 1.00 13.97 116 THR E N 1
ATOM 1871 C CA . THR B 1 14 ? -26.110 39.904 8.381 1.00 14.66 116 THR E CA 1
ATOM 1872 C C . THR B 1 14 ? -26.360 39.608 9.849 1.00 18.94 116 THR E C 1
ATOM 1873 O O . THR B 1 14 ? -27.237 38.813 10.195 1.00 17.81 116 THR E O 1
ATOM 1884 N N . TYR B 1 15 ? -25.625 40.295 10.710 1.00 17.60 117 TYR E N 1
ATOM 1885 C CA . TYR B 1 15 ? -25.687 40.006 12.138 1.00 20.28 117 TYR E CA 1
ATOM 1886 C C . TYR B 1 15 ? -26.876 40.684 12.794 1.00 15.21 117 TYR E C 1
ATOM 1887 O O . TYR B 1 15 ? -27.249 41.800 12.446 1.00 23.78 117 TYR E O 1
ATOM 1905 N N . HIS B 1 16 ? -27.433 40.013 13.797 1.00 18.72 118 HIS E N 1
ATOM 1906 C CA . HIS B 1 16 ? -28.440 40.591 14.664 1.00 18.96 118 HIS E CA 1
ATOM 1907 C C . HIS B 1 16 ? -27.947 40.537 16.093 1.00 18.21 118 HIS E C 1
ATOM 1908 O O . HIS B 1 16 ? -27.270 39.584 16.478 1.00 19.77 118 HIS E O 1
ATOM 1922 N N . GLY B 1 17 ? -28.234 41.588 16.856 1.00 16.71 119 GLY E N 1
ATOM 1923 C CA . GLY B 1 17 ? -27.949 41.536 18.288 1.00 24.55 119 GLY E CA 1
ATOM 1924 C C . GLY B 1 17 ? -26.450 41.668 18.511 1.00 20.61 119 GLY E C 1
ATOM 1925 O O . GLY B 1 17 ? -25.748 42.388 17.801 1.00 14.62 119 GLY E O 1
ATOM 1929 N N . ARG B 1 18 ? -25.942 40.958 19.514 1.00 20.81 120 ARG E N 1
ATOM 1930 C CA . ARG B 1 18 ? -24.527 41.066 19.839 1.00 15.63 120 ARG E CA 1
ATOM 1931 C C . ARG B 1 18 ? -23.852 39.699 19.853 1.00 15.33 120 ARG E C 1
ATOM 1932 O O . ARG B 1 18 ? -22.683 39.607 20.255 1.00 14.61 120 ARG E O 1
ATOM 1953 N N . LEU B 1 19 ? -24.566 38.644 19.465 1.00 14.88 121 LEU E N 1
ATOM 1954 C CA . LEU B 1 19 ? -23.976 37.313 19.419 1.00 15.47 121 LEU E CA 1
ATOM 1955 C C . LEU B 1 19 ? -22.800 37.301 18.439 1.00 17.88 121 LEU E C 1
ATOM 1956 O O . LEU B 1 19 ? -22.888 37.819 17.320 1.00 13.82 121 LEU E O 1
ATOM 1972 N N . ARG B 1 20 ? -21.705 36.673 18.852 1.00 19.10 122 ARG E N 1
ATOM 1973 C CA . ARG B 1 20 ? -20.507 36.628 18.019 1.00 14.31 122 ARG E CA 1
ATOM 1974 C C . ARG B 1 20 ? -20.510 35.503 16.987 1.00 14.95 122 ARG E C 1
ATOM 1975 O O . ARG B 1 20 ? -19.773 35.581 16.003 1.00 19.62 122 ARG E O 1
ATOM 1996 N N . SER B 1 21 ? -21.285 34.460 17.211 1.00 19.97 123 SER E N 1
ATOM 1997 C CA . SER B 1 21 ? -21.125 33.179 16.528 1.00 22.31 123 SER E CA 1
ATOM 1998 C C . SER B 1 21 ? -22.471 32.719 15.980 1.00 26.02 123 SER E C 1
ATOM 1999 O O . SER B 1 21 ? -23.446 33.466 16.026 1.00 22.04 123 SER E O 1
ATOM 2007 N N . PHE B 1 22 ? -22.549 31.492 15.493 1.00 20.77 124 PHE E N 1
ATOM 2008 C CA . PHE B 1 22 ? -23.604 31.084 14.582 1.00 37.95 124 PHE E CA 1
ATOM 2009 C C . PHE B 1 22 ? -24.389 29.898 15.135 1.00 30.29 124 PHE E C 1
ATOM 2010 O O . PHE B 1 22 ? -23.860 29.085 15.892 1.00 23.10 124 PHE E O 1
ATOM 2027 N N . SER B 1 23 ? -25.667 29.807 14.755 1.00 32.82 125 SER E N 1
ATOM 2028 C CA . SER B 1 23 ? -26.414 28.584 14.973 1.00 30.83 125 SER E CA 1
ATOM 2029 C C . SER B 1 23 ? -25.761 27.457 14.188 1.00 32.92 125 SER E C 1
ATOM 2030 O O . SER B 1 23 ? -24.937 27.682 13.301 1.00 27.87 125 SER E O 1
ATOM 2038 N N . GLU B 1 24 ? -26.111 26.223 14.535 1.00 44.86 126 GLU E N 1
ATOM 2039 C CA . GLU B 1 24 ? -25.588 25.105 13.761 1.00 33.36 126 GLU E CA 1
ATOM 2040 C C . GLU B 1 24 ? -26.042 25.200 12.318 1.00 33.26 126 GLU E C 1
ATOM 2041 O O . GLU B 1 24 ? -25.305 24.818 11.401 1.00 33.58 126 GLU E O 1
ATOM 2053 N N . GLU B 1 25 ? -27.224 25.765 12.095 1.00 39.56 127 GLU E N 1
ATOM 2054 C CA . GLU B 1 25 ? -27.758 25.854 10.746 1.00 38.72 127 GLU E CA 1
ATOM 2055 C C . GLU B 1 25 ? -26.894 26.774 9.898 1.00 36.75 127 GLU E C 1
ATOM 2056 O O . GLU B 1 25 ? -26.565 26.453 8.749 1.00 38.63 127 GLU E O 1
ATOM 2068 N N . ASP B 1 26 ? -26.488 27.910 10.461 1.00 37.82 128 ASP E N 1
ATOM 2069 C CA . ASP B 1 26 ? -25.691 28.863 9.706 1.00 36.29 128 ASP E CA 1
ATOM 2070 C C . ASP B 1 26 ? -24.278 28.327 9.488 1.00 35.23 128 ASP E C 1
ATOM 2071 O O . ASP B 1 26 ? -23.706 28.491 8.404 1.00 33.67 128 ASP E O 1
ATOM 2080 N N . THR B 1 27 ? -23.723 27.618 10.477 1.00 39.62 129 THR E N 1
ATOM 2081 C CA . THR B 1 27 ? -22.445 26.932 10.270 1.00 41.17 129 THR E CA 1
ATOM 2082 C C . THR B 1 27 ? -22.518 25.997 9.062 1.00 36.64 129 THR E C 1
ATOM 2083 O O . THR B 1 27 ? -21.577 25.911 8.262 1.00 33.55 129 THR E O 1
ATOM 2094 N N . TYR B 1 28 ? -23.642 25.304 8.899 1.00 31.04 130 TYR E N 1
ATOM 2095 C CA . TYR B 1 28 ? -23.796 24.398 7.770 1.00 31.23 130 TYR E CA 1
ATOM 2096 C C . TYR B 1 28 ? -23.881 25.147 6.433 1.00 35.18 130 TYR E C 1
ATOM 2097 O O . TYR B 1 28 ? -23.400 24.643 5.413 1.00 36.22 130 TYR E O 1
ATOM 2115 N N . LYS B 1 29 ? -24.491 26.336 6.406 1.00 34.03 131 LYS E N 1
ATOM 2116 C CA . LYS B 1 29 ? -24.556 27.098 5.159 1.00 37.80 131 LYS E CA 1
ATOM 2117 C C . LYS B 1 29 ? -23.172 27.550 4.715 1.00 33.44 131 LYS E C 1
ATOM 2118 O O . LYS B 1 29 ? -22.856 27.574 3.514 1.00 31.67 131 LYS E O 1
ATOM 2137 N N . ILE B 1 30 ? -22.360 27.984 5.664 1.00 29.50 132 ILE E N 1
ATOM 2138 C CA . ILE B 1 30 ? -20.996 28.371 5.355 1.00 27.46 132 ILE E CA 1
ATOM 2139 C C . ILE B 1 30 ? -20.232 27.176 4.816 1.00 31.79 132 ILE E C 1
ATOM 2140 O O . ILE B 1 30 ? -19.561 27.252 3.773 1.00 28.12 132 ILE E O 1
ATOM 2156 N N . LYS B 1 31 ? -20.352 26.036 5.499 1.00 33.05 133 LYS E N 1
ATOM 2157 C CA . LYS B 1 31 ? -19.673 24.835 5.024 1.00 39.65 133 LYS E CA 1
ATOM 2158 C C . LYS B 1 31 ? -20.090 24.501 3.598 1.00 38.85 133 LYS E C 1
ATOM 2159 O O . LYS B 1 31 ? -19.243 24.219 2.744 1.00 38.96 133 LYS E O 1
ATOM 2178 N N . ALA B 1 32 ? -21.398 24.515 3.321 1.00 31.57 134 ALA E N 1
ATOM 2179 C CA . ALA B 1 32 ? -21.878 24.211 1.978 1.00 32.96 134 ALA E CA 1
ATOM 2180 C C . ALA B 1 32 ? -21.410 25.243 0.947 1.00 31.74 134 ALA E C 1
ATOM 2181 O O . ALA B 1 32 ? -21.166 24.890 -0.209 1.00 33.16 134 ALA E O 1
ATOM 2188 N N . TRP B 1 33 ? -21.275 26.517 1.334 1.00 46.85 135 TRP E N 1
ATOM 2189 C CA . TRP B 1 33 ? -20.811 27.526 0.381 1.00 47.60 135 TRP E CA 1
ATOM 2190 C C . TRP B 1 33 ? -19.330 27.361 0.059 1.00 53.19 135 TRP E C 1
ATOM 2191 O O . TRP B 1 33 ? -18.905 27.666 -1.056 1.00 34.34 135 TRP E O 1
ATOM 2212 N N . LEU B 1 34 ? -18.535 26.888 1.009 1.00 31.14 136 LEU E N 1
ATOM 2213 C CA . LEU B 1 34 ? -17.104 26.68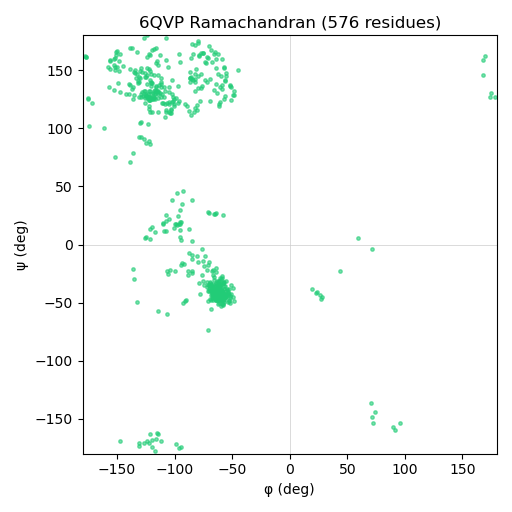1 0.832 1.00 43.74 136 LEU E CA 1
ATOM 2214 C C . LEU B 1 34 ? -16.753 25.435 0.021 1.00 39.69 136 LEU E C 1
ATOM 2215 O O . LEU B 1 34 ? -15.570 25.225 -0.264 1.00 35.66 136 LEU E O 1
ATOM 2231 N N . GLU B 1 35 ? -17.734 24.616 -0.373 1.00 38.17 137 GLU E N 1
ATOM 2232 C CA . GLU B 1 35 ? -17.432 23.327 -1.002 1.00 40.81 137 GLU E CA 1
ATOM 2233 C C . GLU B 1 35 ? -16.677 23.486 -2.319 1.00 41.90 137 GLU E C 1
ATOM 2234 O O . GLU B 1 35 ? -15.725 22.745 -2.585 1.00 49.47 137 GLU E O 1
ATOM 2246 N N . ASP B 1 36 ? -17.079 24.442 -3.157 1.00 48.73 138 ASP E N 1
ATOM 2247 C CA . ASP B 1 36 ? -16.471 24.615 -4.471 1.00 50.12 138 ASP E CA 1
ATOM 2248 C C . ASP B 1 36 ? -15.354 25.664 -4.464 1.00 43.05 138 ASP E C 1
ATOM 2249 O O . ASP B 1 36 ? -14.948 26.140 -5.531 1.00 38.58 138 ASP E O 1
ATOM 2258 N N . LYS B 1 37 ? -14.834 26.001 -3.288 1.00 35.06 139 LYS E N 1
ATOM 2259 C CA . LYS B 1 37 ? -13.807 27.025 -3.121 1.00 45.42 139 LYS E CA 1
ATOM 2260 C C . LYS B 1 37 ? -12.461 26.423 -2.753 1.00 44.34 139 LYS E C 1
ATOM 2261 O O . LYS B 1 37 ? -11.552 27.158 -2.361 1.00 34.04 139 LYS E O 1
ATOM 2280 N N . ILE B 1 38 ? -12.312 25.102 -2.869 1.00 46.27 140 ILE E N 1
ATOM 2281 C CA . ILE B 1 38 ? -11.067 24.445 -2.482 1.00 48.51 140 ILE E CA 1
ATOM 2282 C C . ILE B 1 38 ? -9.867 25.156 -3.094 1.00 49.19 140 ILE E C 1
ATOM 2283 O O . ILE B 1 38 ? -8.816 25.296 -2.456 1.00 49.08 140 ILE E O 1
ATOM 2299 N N . ASN B 1 39 ? -10.000 25.629 -4.329 1.00 44.97 141 ASN E N 1
ATOM 2300 C CA . ASN B 1 39 ? -8.886 26.289 -5.008 1.00 49.70 141 ASN E CA 1
ATOM 2301 C C . ASN B 1 39 ? -9.037 27.797 -5.013 1.00 61.14 141 ASN E C 1
ATOM 2302 O O . ASN B 1 39 ? -8.695 28.467 -5.992 1.00 78.32 141 ASN E O 1
ATOM 2313 N N . SER B 1 40 ? -9.538 28.357 -3.918 1.00 42.35 142 SER E N 1
ATOM 2314 C CA . SER B 1 40 ? -9.735 29.791 -3.813 1.00 39.42 142 SER E CA 1
ATOM 2315 C C . SER B 1 40 ? -9.127 30.273 -2.514 1.00 40.75 142 SER E C 1
ATOM 2316 O O . SER B 1 40 ? -9.157 29.559 -1.508 1.00 47.43 142 SER E O 1
ATOM 2324 N N . ASN B 1 41 ? -8.533 31.460 -2.550 1.00 50.33 143 ASN E N 1
ATOM 2325 C CA . ASN B 1 41 ? -8.390 32.244 -1.332 1.00 50.17 143 ASN E CA 1
ATOM 2326 C C . ASN B 1 41 ? -9.675 33.045 -1.126 1.00 30.16 143 ASN E C 1
ATOM 2327 O O . ASN B 1 41 ? -10.567 33.050 -1.972 1.00 30.41 143 ASN E O 1
ATOM 2338 N N . LEU B 1 42 ? -9.780 33.701 0.028 1.00 32.64 144 LEU E N 1
ATOM 2339 C CA . LEU B 1 42 ? -11.009 34.377 0.422 1.00 38.64 144 LEU E CA 1
ATOM 2340 C C . LEU B 1 42 ? -10.691 35.787 0.886 1.00 29.46 144 LEU E C 1
ATOM 2341 O O . LEU B 1 42 ? -9.645 36.030 1.506 1.00 29.05 144 LEU E O 1
ATOM 2357 N N . LEU B 1 43 ? -11.596 36.708 0.568 1.00 29.60 145 LEU E N 1
ATOM 2358 C CA . LEU B 1 43 ? -11.632 38.042 1.156 1.00 17.60 145 LEU E CA 1
ATOM 2359 C C . LEU B 1 43 ? -12.835 38.115 2.086 1.00 16.82 145 LEU E C 1
ATOM 2360 O O . LEU B 1 43 ? -13.938 37.705 1.703 1.00 23.68 145 LEU E O 1
ATOM 2376 N N . ILE B 1 44 ? -12.614 38.619 3.298 1.00 20.75 146 ILE E N 1
ATOM 2377 C CA . ILE B 1 44 ? -13.680 38.996 4.221 1.00 18.64 146 ILE E CA 1
ATOM 2378 C C . ILE B 1 44 ? -13.614 40.507 4.404 1.00 13.43 146 ILE E C 1
ATOM 2379 O O . ILE B 1 44 ? -12.525 41.066 4.659 1.00 17.61 146 ILE E O 1
ATOM 2395 N N . GLU B 1 45 ? -14.747 41.176 4.242 1.00 11.90 147 GLU E N 1
ATOM 2396 C CA . GLU B 1 45 ? -14.865 42.552 4.729 1.00 13.46 147 GLU E CA 1
ATOM 2397 C C . GLU B 1 45 ? -15.908 42.609 5.837 1.00 19.24 147 GLU E C 1
ATOM 2398 O O . GLU B 1 45 ? -17.068 42.218 5.642 1.00 15.64 147 GLU E O 1
ATOM 2441 N N . VAL B 1 47 ? -18.239 44.879 7.880 1.00 19.50 149 VAL E N 1
ATOM 2442 C CA . VAL B 1 47 ? -18.909 46.178 7.726 1.00 10.97 149 VAL E CA 1
ATOM 2443 C C . VAL B 1 47 ? -19.611 46.528 9.017 1.00 11.56 149 VAL E C 1
ATOM 2444 O O . VAL B 1 47 ? -20.480 45.776 9.471 1.00 9.58 149 VAL E O 1
ATOM 2457 N N . ILE B 1 48 ? -19.302 47.704 9.547 1.00 9.77 150 ILE E N 1
ATOM 2458 C CA . ILE B 1 48 ? -19.688 48.111 10.885 1.00 12.86 150 ILE E CA 1
ATOM 2459 C C . ILE B 1 48 ? -20.345 49.488 10.883 1.00 13.46 150 ILE E C 1
ATOM 2460 O O . ILE B 1 48 ? -19.665 50.515 10.778 1.00 11.01 150 ILE E O 1
ATOM 2476 N N . PRO B 1 49 ? -21.662 49.541 11.035 1.00 14.21 151 PRO E N 1
ATOM 2477 C CA . PRO B 1 49 ? -22.348 50.832 11.165 1.00 13.57 151 PRO E CA 1
ATOM 2478 C C . PRO B 1 49 ? -21.782 51.660 12.295 1.00 16.76 151 PRO E C 1
ATOM 2479 O O . PRO B 1 49 ? -21.332 51.152 13.328 1.00 16.35 151 PRO E O 1
ATOM 2490 N N . GLN B 1 50 ? -21.811 52.956 12.091 1.00 14.30 152 GLN E N 1
ATOM 2491 C CA . GLN B 1 50 ? -21.258 53.860 13.076 1.00 27.49 152 GLN E CA 1
ATOM 2492 C C . GLN B 1 50 ? -22.271 54.111 14.192 1.00 21.13 152 GLN E C 1
ATOM 2493 O O . GLN B 1 50 ? -23.350 54.672 13.943 1.00 19.96 152 GLN E O 1
ATOM 2507 N N . ALA B 1 51 ? -21.926 53.718 15.426 1.00 19.00 153 ALA E N 1
ATOM 2508 C CA . ALA B 1 51 ? -22.712 54.144 16.581 1.00 28.14 153 ALA E CA 1
ATOM 2509 C C . ALA B 1 51 ? -22.353 55.585 16.913 1.00 18.29 153 ALA E C 1
ATOM 2510 O O . ALA B 1 51 ? -21.164 55.935 17.013 1.00 16.52 153 ALA E O 1
ATOM 2517 N N . ASP B 1 52 ? -23.392 56.393 17.153 1.00 23.53 154 ASP E N 1
ATOM 2518 C CA . ASP B 1 52 ? -23.238 57.783 17.564 1.00 23.88 154 ASP E CA 1
ATOM 2519 C C . ASP B 1 52 ? -22.342 57.914 18.778 1.00 29.42 154 ASP E C 1
ATOM 2520 O O . ASP B 1 52 ? -21.458 58.786 18.813 1.00 24.18 154 ASP E O 1
ATOM 2529 N N . ILE B 1 53 ? -22.519 57.032 19.779 1.00 15.86 155 ILE E N 1
ATOM 2530 C CA . ILE B 1 53 ? -21.795 57.148 21.035 1.00 19.76 155 ILE E CA 1
ATOM 2531 C C . ILE B 1 53 ? -20.803 55.987 21.232 1.00 20.60 155 ILE E C 1
ATOM 2532 O O . ILE B 1 53 ? -19.604 56.198 21.336 1.00 25.44 155 ILE E O 1
ATOM 2548 N N A SER B 1 54 ? -21.301 54.757 21.266 0.50 13.73 156 SER E N 1
ATOM 2549 N N B SER B 1 54 ? -21.298 54.756 21.270 0.50 13.73 156 SER E N 1
ATOM 2550 C CA A SER B 1 54 ? -20.474 53.591 21.609 0.50 15.03 156 SER E CA 1
ATOM 2551 C CA B SER B 1 54 ? -20.450 53.602 21.608 0.50 14.63 156 SER E CA 1
ATOM 2552 C C A SER B 1 54 ? -19.850 52.924 20.373 0.50 12.27 156 SER E C 1
ATOM 2553 C C B SER B 1 54 ? -19.847 52.925 20.371 0.50 12.33 156 SER E C 1
ATOM 2554 O O A SER B 1 54 ? -19.872 51.699 20.204 0.50 11.28 156 SER E O 1
ATOM 2555 O O B SER B 1 54 ? -19.878 51.700 20.202 0.50 11.28 156 SER E O 1
ATOM 2570 N N . PHE B 1 55 ? -19.257 53.734 19.486 1.00 15.74 157 PHE E N 1
ATOM 2571 C CA . PHE B 1 55 ? -18.557 53.173 18.355 1.00 11.83 157 PHE E CA 1
ATOM 2572 C C . PHE B 1 55 ? -17.337 52.336 18.788 1.00 16.48 157 PHE E C 1
ATOM 2573 O O . PHE B 1 55 ? -17.029 51.325 18.141 1.00 13.03 157 PHE E O 1
ATOM 2591 N N . SER B 1 56 ? -16.667 52.642 19.915 1.00 13.69 158 SER E N 1
ATOM 2592 C CA . SER B 1 56 ? -15.587 51.729 20.294 1.00 15.43 158 SER E CA 1
ATOM 2593 C C . SER B 1 56 ? -16.112 50.322 20.491 1.00 18.27 158 SER E C 1
ATOM 2594 O O . SER B 1 56 ? -15.464 49.344 20.079 1.00 13.72 158 SER E O 1
ATOM 2602 N N . ASP B 1 57 ? -17.277 50.195 21.130 1.00 19.67 159 ASP E N 1
ATOM 2603 C CA . ASP B 1 57 ? -17.831 48.880 21.410 1.00 11.37 159 ASP E CA 1
ATOM 2604 C C . ASP B 1 57 ? -18.219 48.170 20.131 1.00 16.08 159 ASP E C 1
ATOM 2605 O O . ASP B 1 57 ? -17.949 46.979 19.960 1.00 15.50 159 ASP E O 1
ATOM 2614 N N . SER B 1 58 ? -18.930 48.873 19.262 1.00 12.53 160 SER E N 1
ATOM 2615 C CA . SER B 1 58 ? -19.299 48.326 17.951 1.00 16.40 160 SER E CA 1
ATOM 2616 C C . SER B 1 58 ? -18.067 47.896 17.148 1.00 18.17 160 SER E C 1
ATOM 2617 O O . SER B 1 58 ? -18.025 46.799 16.580 1.00 15.86 160 SER E O 1
ATOM 2625 N N . LEU B 1 59 ? -17.036 48.723 17.115 1.00 11.63 161 LEU E N 1
ATOM 2626 C CA . LEU B 1 59 ? -15.850 48.320 16.375 1.00 10.87 161 LEU E CA 1
ATOM 2627 C C . LEU B 1 59 ? -15.267 47.018 16.924 1.00 13.88 161 LEU E C 1
ATOM 2628 O O . LEU B 1 59 ? -14.990 46.083 16.152 1.00 12.83 161 LEU E O 1
ATOM 2644 N N . ARG B 1 60 ? -15.122 46.918 18.260 1.00 12.43 162 ARG E N 1
ATOM 2645 C CA . ARG B 1 60 ? -14.523 45.733 18.864 1.00 11.65 162 ARG E CA 1
ATOM 2646 C C . ARG B 1 60 ? -15.365 44.482 18.630 1.00 11.68 162 ARG E C 1
ATOM 2647 O O . ARG B 1 60 ? -14.807 43.372 18.444 1.00 13.21 162 ARG E O 1
ATOM 2668 N N . LEU B 1 61 ? -16.694 44.638 18.591 1.00 14.71 163 LEU E N 1
ATOM 2669 C CA . LEU B 1 61 ? -17.551 43.499 18.303 1.00 15.99 163 LEU E CA 1
ATOM 2670 C C . LEU B 1 61 ? -17.319 43.012 16.881 1.00 13.40 163 LEU E C 1
ATOM 2671 O O . LEU B 1 61 ? -17.217 41.803 16.629 1.00 10.28 163 LEU E O 1
ATOM 2687 N N . GLY B 1 62 ? -17.184 43.933 15.947 1.00 11.25 164 GLY E N 1
ATOM 2688 C CA . GLY B 1 62 ? -16.711 43.558 14.602 1.00 14.82 164 GLY E CA 1
ATOM 2689 C C . GLY B 1 62 ? -15.395 42.787 14.597 1.00 11.36 164 GLY E C 1
ATOM 2690 O O . GLY B 1 62 ? -15.272 41.732 13.945 1.00 15.52 164 GLY E O 1
ATOM 2694 N N . TYR B 1 63 ? -14.374 43.292 15.309 1.00 14.17 165 TYR E N 1
ATOM 2695 C CA . TYR B 1 63 ? -13.118 42.533 15.431 1.00 10.51 165 TYR E CA 1
ATOM 2696 C C . TYR B 1 63 ? -13.372 41.095 15.936 1.00 13.81 165 TYR E C 1
ATOM 2697 O O . TYR B 1 63 ? -12.881 40.108 15.378 1.00 11.94 165 TYR E O 1
ATOM 2715 N N . GLU B 1 64 ? -14.157 40.971 16.999 1.00 14.27 166 GLU E N 1
ATOM 2716 C CA . GLU B 1 64 ? -14.420 39.671 17.612 1.00 17.07 166 GLU E CA 1
ATOM 2717 C C . GLU B 1 64 ? -15.166 38.760 16.655 1.00 12.41 166 GLU E C 1
ATOM 2718 O O . GLU B 1 64 ? -14.888 37.564 16.569 1.00 14.83 166 GLU E O 1
ATOM 2730 N N . ARG B 1 65 ? -16.134 39.311 15.948 1.00 11.64 167 ARG E N 1
ATOM 2731 C CA . ARG B 1 65 ? -16.876 38.514 14.974 1.00 15.56 167 ARG E CA 1
ATOM 2732 C C . ARG B 1 65 ? -15.968 38.033 13.841 1.00 12.22 167 ARG E C 1
ATOM 2733 O O . ARG B 1 65 ? -16.063 36.872 13.401 1.00 14.30 167 ARG E O 1
ATOM 2754 N N . GLY B 1 66 ? -15.004 38.863 13.438 1.00 16.23 168 GLY E N 1
ATOM 2755 C CA . GLY B 1 66 ? -14.008 38.408 12.474 1.00 16.90 168 GLY E CA 1
ATOM 2756 C C . GLY B 1 66 ? -13.191 37.238 12.983 1.00 13.67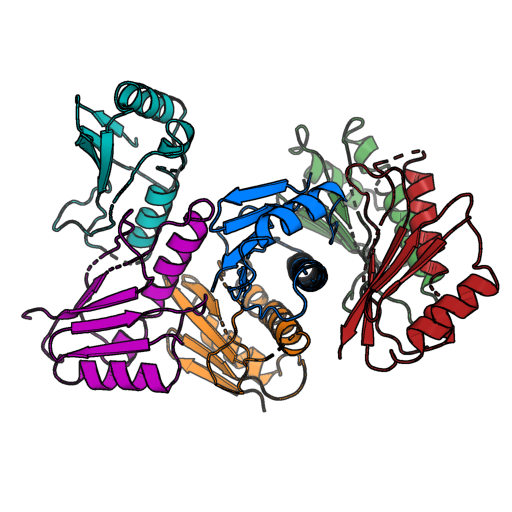 168 GLY E C 1
ATOM 2757 O O . GLY B 1 66 ? -12.886 36.308 12.242 1.00 16.14 168 GLY E O 1
ATOM 2761 N N . ILE B 1 67 ? -12.856 37.252 14.275 1.00 19.48 169 ILE E N 1
ATOM 2762 C CA . ILE B 1 67 ? -12.106 36.151 14.860 1.00 16.74 169 ILE E CA 1
ATOM 2763 C C . ILE B 1 67 ? -12.907 34.865 14.766 1.00 16.24 169 ILE E C 1
ATOM 2764 O O . ILE B 1 67 ? -12.391 33.809 14.357 1.00 17.59 169 ILE E O 1
ATOM 2780 N N . ILE B 1 68 ? -14.180 34.929 15.145 1.00 15.70 170 ILE E N 1
ATOM 2781 C CA . ILE B 1 68 ? -15.031 33.743 15.105 1.00 16.67 170 ILE E CA 1
ATOM 2782 C C . ILE B 1 68 ? -15.201 33.255 13.667 1.00 16.98 170 ILE E C 1
ATOM 2783 O O . ILE B 1 68 ? -15.090 32.054 13.370 1.00 19.84 170 ILE E O 1
ATOM 2799 N N . LEU B 1 69 ? -15.455 34.180 12.741 1.00 17.91 171 LEU E N 1
ATOM 2800 C CA . LEU B 1 69 ? -15.723 33.776 11.368 1.00 16.21 171 LEU E CA 1
ATOM 2801 C C . LEU B 1 69 ? -14.499 33.112 10.751 1.00 17.39 171 LEU E C 1
ATOM 2802 O O . LEU B 1 69 ? -14.615 32.080 10.089 1.00 25.54 171 LEU E O 1
ATOM 2835 N N . LYS B 1 71 ? -12.218 31.559 12.395 1.00 20.40 173 LYS E N 1
ATOM 2836 C CA . LYS B 1 71 ? -12.120 30.252 13.034 1.00 22.23 173 LYS E CA 1
ATOM 2837 C C . LYS B 1 71 ? -13.026 29.237 12.344 1.00 23.19 173 LYS E C 1
ATOM 2838 O O . LYS B 1 71 ? -12.614 28.089 12.073 1.00 27.84 173 LYS E O 1
ATOM 2857 N N . GLU B 1 72 ? -14.267 29.630 12.059 1.00 21.94 174 GLU E N 1
ATOM 2858 C CA . GLU B 1 72 ? -15.223 28.685 11.488 1.00 24.37 174 GLU E CA 1
ATOM 2859 C C . GLU B 1 72 ? -14.810 28.273 10.073 1.00 31.14 174 GLU E C 1
ATOM 2860 O O . GLU B 1 72 ? -14.921 27.094 9.710 1.00 33.00 174 GLU E O 1
ATOM 2872 N N . ILE B 1 73 ? -14.345 29.235 9.265 1.00 26.19 175 ILE E N 1
ATOM 2873 C CA . ILE B 1 73 ? -13.870 28.925 7.914 1.00 24.20 175 ILE E CA 1
ATOM 2874 C C . ILE B 1 73 ? -12.734 27.912 7.967 1.00 26.34 175 ILE E C 1
ATOM 2875 O O . ILE B 1 73 ? -12.708 26.941 7.213 1.00 29.86 175 ILE E O 1
ATOM 2891 N N . LYS B 1 74 ? -11.760 28.142 8.834 1.00 25.90 176 LYS E N 1
ATOM 2892 C CA . LYS B 1 74 ? -10.611 27.259 8.882 1.00 28.12 176 LYS E CA 1
ATOM 2893 C C . LYS B 1 74 ? -10.919 25.881 9.475 1.00 30.12 176 LYS E C 1
ATOM 2894 O O . LYS B 1 74 ? -10.204 24.917 9.149 1.00 32.47 176 LYS E O 1
ATOM 2913 N N . LYS B 1 75 ? -11.984 25.732 10.273 1.00 29.94 177 LYS E N 1
ATOM 2914 C CA . LYS B 1 75 ? -12.426 24.383 10.662 1.00 32.04 177 LYS E CA 1
ATOM 2915 C C . LYS B 1 75 ? -12.689 23.520 9.439 1.00 33.71 177 LYS E C 1
ATOM 2916 O O . LYS B 1 75 ? -12.334 22.330 9.393 1.00 36.28 177 LYS E O 1
ATOM 2935 N N . ILE B 1 76 ? -13.382 24.096 8.465 1.00 36.80 178 ILE E N 1
ATOM 2936 C CA . ILE B 1 76 ? -13.738 23.403 7.237 1.00 37.33 178 ILE E CA 1
ATOM 2937 C C . ILE B 1 76 ? -12.553 23.355 6.278 1.00 41.51 178 ILE E C 1
ATOM 2938 O O . ILE B 1 76 ? -12.339 22.347 5.603 1.00 47.46 178 ILE E O 1
ATOM 2954 N N . TYR B 1 77 ? -11.716 24.386 6.282 1.00 35.44 179 TYR E N 1
ATOM 2955 C CA . TYR B 1 77 ? -10.764 24.649 5.210 1.00 45.03 179 TYR E CA 1
ATOM 2956 C C . TYR B 1 77 ? -9.450 25.090 5.841 1.00 36.06 179 TYR E C 1
ATOM 2957 O O . TYR B 1 77 ? -9.047 26.255 5.738 1.00 34.36 179 TYR E O 1
ATOM 2975 N N . PRO B 1 78 ? -8.740 24.166 6.485 1.00 37.22 180 PRO E N 1
ATOM 2976 C CA . PRO B 1 78 ? -7.660 24.548 7.419 1.00 49.64 180 PRO E CA 1
ATOM 2977 C C . PRO B 1 78 ? -6.591 25.488 6.886 1.00 36.77 180 PRO E C 1
ATOM 2978 O O . PRO B 1 78 ? -6.145 26.366 7.635 1.00 35.43 180 PRO E O 1
ATOM 2989 N N . ASP B 1 79 ? -6.118 25.317 5.654 1.00 43.71 181 ASP E N 1
ATOM 2990 C CA . ASP B 1 79 ? -4.995 26.109 5.167 1.00 53.06 181 ASP E CA 1
ATOM 2991 C C . ASP B 1 79 ? -5.419 27.204 4.191 1.00 58.33 181 ASP E C 1
ATOM 2992 O O . ASP B 1 79 ? -4.584 27.701 3.427 1.00 48.68 181 ASP E O 1
ATOM 3001 N N . VAL B 1 80 ? -6.688 27.621 4.222 1.00 65.98 182 VAL E N 1
ATOM 3002 C CA . VAL B 1 80 ? -7.121 28.692 3.333 1.00 60.31 182 VAL E CA 1
ATOM 3003 C C . VAL B 1 80 ? -6.391 29.985 3.687 1.00 56.02 182 VAL E C 1
ATOM 3004 O O . VAL B 1 80 ? -5.983 30.211 4.833 1.00 31.18 182 VAL E O 1
ATOM 3017 N N . VAL B 1 81 ? -6.219 30.836 2.682 1.00 42.57 183 VAL E N 1
ATOM 3018 C CA . VAL B 1 81 ? -5.659 32.170 2.852 1.00 53.37 183 VAL E CA 1
ATOM 3019 C C . VAL B 1 81 ? -6.815 33.169 2.822 1.00 45.40 183 VAL E C 1
ATOM 3020 O O . VAL B 1 81 ? -7.658 33.136 1.913 1.00 30.95 183 VAL E O 1
ATOM 3033 N N . ILE B 1 82 ? -6.858 34.043 3.822 1.00 42.98 184 ILE E N 1
ATOM 3034 C CA . ILE B 1 82 ? -7.938 35.011 4.005 1.00 35.59 184 ILE E CA 1
ATOM 3035 C C . ILE B 1 82 ? -7.336 36.408 4.071 1.00 34.37 184 ILE E C 1
ATOM 3036 O O . ILE B 1 82 ? -6.459 36.672 4.897 1.00 38.73 184 ILE E O 1
ATOM 3052 N N . ASP B 1 83 ? -7.828 37.306 3.239 1.00 30.24 185 ASP E N 1
ATOM 3053 C CA . ASP B 1 83 ? -7.532 38.728 3.371 1.00 32.23 185 ASP E CA 1
ATOM 3054 C C . ASP B 1 83 ? -8.658 39.380 4.177 1.00 25.33 185 ASP E C 1
ATOM 3055 O O . ASP B 1 83 ? -9.819 39.328 3.764 1.00 20.50 185 ASP E O 1
ATOM 3095 N N . SER B 1 85 ? -10.523 42.758 5.779 1.00 16.30 187 SER E N 1
ATOM 3096 C CA . SER B 1 85 ? -10.628 44.216 5.747 1.00 16.66 187 SER E CA 1
ATOM 3097 C C . SER B 1 85 ? -11.818 44.674 6.557 1.00 13.26 187 SER E C 1
ATOM 3098 O O . SER B 1 85 ? -12.723 43.916 6.841 1.00 11.30 187 SER E O 1
ATOM 3106 N N . VAL B 1 86 ? -11.817 45.951 6.901 1.00 14.81 188 VAL E N 1
ATOM 3107 C CA . VAL B 1 86 ? -12.840 46.540 7.735 1.00 13.35 188 VAL E CA 1
ATOM 3108 C C . VAL B 1 86 ? -13.323 47.815 7.069 1.00 11.06 188 VAL E C 1
ATOM 3109 O O . VAL B 1 86 ? -12.531 48.548 6.469 1.00 13.23 188 VAL E O 1
ATOM 3122 N N . ASN B 1 87 ? -14.634 48.042 7.121 1.00 12.57 189 ASN E N 1
ATOM 3123 C CA . ASN B 1 87 ? -15.178 49.343 6.735 1.00 9.86 189 ASN E CA 1
ATOM 3124 C C . ASN B 1 87 ? -16.230 49.839 7.730 1.00 10.04 189 ASN E C 1
ATOM 3125 O O . ASN B 1 87 ? -17.147 49.117 8.083 1.00 11.89 189 ASN E O 1
ATOM 3136 N N . SER B 1 88 ? -16.075 51.077 8.213 1.00 12.56 190 SER E N 1
ATOM 3137 C CA . SER B 1 88 ? -17.057 51.672 9.112 1.00 9.30 190 SER E CA 1
ATOM 3138 C C . SER B 1 88 ? -17.368 53.054 8.548 1.00 9.34 190 SER E C 1
ATOM 3139 O O . SER B 1 88 ? -16.629 54.024 8.742 1.00 12.02 190 SER E O 1
ATOM 3147 N N . ALA B 1 89 ? -18.389 53.097 7.728 1.00 13.81 191 ALA E N 1
ATOM 3148 C CA . ALA B 1 89 ? -18.670 54.275 6.906 1.00 12.38 191 ALA E CA 1
ATOM 3149 C C . ALA B 1 89 ? -19.987 54.892 7.357 1.00 15.65 191 ALA E C 1
ATOM 3150 O O . ALA B 1 89 ? -20.828 54.209 7.934 1.00 15.57 191 ALA E O 1
ATOM 3157 N N . ALA B 1 90 ? -20.145 56.197 7.113 1.00 20.03 192 ALA E N 1
ATOM 3158 C CA . ALA B 1 90 ? -21.382 56.886 7.485 1.00 22.75 192 ALA E CA 1
ATOM 3159 C C . ALA B 1 90 ? -22.598 56.266 6.816 1.00 21.34 192 ALA E C 1
ATOM 3160 O O . ALA B 1 90 ? -23.707 56.294 7.374 1.00 15.50 192 ALA E O 1
ATOM 3167 N N . SER B 1 91 ? -22.402 55.650 5.655 1.00 15.13 193 SER E N 1
ATOM 3168 C CA . SER B 1 91 ? -23.464 55.031 4.872 1.00 22.32 193 SER E CA 1
ATOM 3169 C C . SER B 1 91 ? -23.736 53.582 5.255 1.00 18.39 193 SER E C 1
ATOM 3170 O O . SER B 1 91 ? -24.693 53.020 4.745 1.00 19.21 193 SER E O 1
ATOM 3178 N N . SER B 1 92 ? -22.929 52.953 6.119 1.00 15.59 194 SER E N 1
ATOM 3179 C CA . SER B 1 92 ? -23.182 51.560 6.502 1.00 22.60 194 SER E CA 1
ATOM 3180 C C . SER B 1 92 ? -24.454 51.480 7.356 1.00 19.87 194 SER E C 1
ATOM 3181 O O . SER B 1 92 ? -24.517 52.113 8.407 1.00 20.49 194 SER E O 1
ATOM 3189 N N . THR B 1 93 ? -25.442 50.678 6.933 1.00 14.52 195 THR E N 1
ATOM 3190 C CA . THR B 1 93 ? -26.697 50.503 7.651 1.00 19.19 195 THR E CA 1
ATOM 3191 C C . THR B 1 93 ? -26.822 49.160 8.372 1.00 19.72 195 THR E C 1
ATOM 3192 O O . THR B 1 93 ? -27.589 49.075 9.330 1.00 18.30 195 THR E O 1
ATOM 3203 N N . THR B 1 94 ? -26.131 48.092 7.934 1.00 13.05 196 THR E N 1
ATOM 3204 C CA . THR B 1 94 ? -26.194 46.797 8.608 1.00 17.00 196 THR E CA 1
ATOM 3205 C C . THR B 1 94 ? -24.804 46.341 9.059 1.00 14.87 196 THR E C 1
ATOM 3206 O O . THR B 1 94 ? -23.800 46.640 8.400 1.00 13.04 196 THR E O 1
ATOM 3217 N N . SER B 1 95 ? -24.764 45.584 10.174 1.00 11.69 197 SER E N 1
ATOM 3218 C CA . SER B 1 95 ? -23.583 44.843 10.604 1.00 17.95 197 SER E CA 1
ATOM 3219 C C . SER B 1 95 ? -23.526 43.555 9.803 1.00 12.39 197 SER E C 1
ATOM 3220 O O . SER B 1 95 ? -24.427 42.716 9.921 1.00 19.28 197 SER E O 1
ATOM 3228 N N . LYS B 1 96 ? -22.502 43.391 8.986 1.00 10.40 198 LYS E N 1
ATOM 3229 C CA . LYS B 1 96 ? -22.458 42.190 8.182 1.00 12.14 198 LYS E CA 1
ATOM 3230 C C . LYS B 1 96 ? -21.011 41.797 7.912 1.00 16.18 198 LYS E C 1
ATOM 3231 O O . LYS B 1 96 ? -20.071 42.548 8.184 1.00 14.45 198 LYS E O 1
ATOM 3250 N N . ALA B 1 97 ? -20.832 40.572 7.433 1.00 19.31 199 ALA E N 1
ATOM 3251 C CA . ALA B 1 97 ? -19.553 40.125 6.899 1.00 15.25 199 ALA E CA 1
ATOM 3252 C C . ALA B 1 97 ? -19.770 39.701 5.457 1.00 20.19 199 ALA E C 1
ATOM 3253 O O . ALA B 1 97 ? -20.657 38.896 5.187 1.00 16.24 199 ALA E O 1
ATOM 3260 N N . ILE B 1 98 ? -18.980 40.269 4.541 1.00 19.28 200 ILE E N 1
ATOM 3261 C CA . ILE B 1 98 ? -19.015 39.934 3.114 1.00 14.87 200 ILE E CA 1
ATOM 3262 C C . ILE B 1 98 ? -17.848 39.001 2.844 1.00 18.00 200 ILE E C 1
ATOM 3263 O O . ILE B 1 98 ? -16.699 39.363 3.128 1.00 17.24 200 ILE E O 1
ATOM 3279 N N . ILE B 1 99 ? -18.126 37.832 2.276 1.00 21.69 201 ILE E N 1
ATOM 3280 C CA . ILE B 1 99 ? -17.091 36.873 1.895 1.00 20.62 201 ILE E CA 1
ATOM 3281 C C . ILE B 1 99 ? -17.105 36.661 0.382 1.00 21.62 201 ILE E C 1
ATOM 3282 O O . ILE B 1 99 ? -18.145 36.332 -0.200 1.00 20.38 201 ILE E O 1
ATOM 3298 N N . THR B 1 100 ? -15.930 36.779 -0.229 1.00 17.99 202 THR E N 1
ATOM 3299 C CA . THR B 1 100 ? -15.734 36.587 -1.651 1.00 29.28 202 THR E CA 1
ATOM 3300 C C . THR B 1 100 ? -14.439 35.818 -1.855 1.00 29.14 202 THR E C 1
ATOM 3301 O O . THR B 1 100 ? -13.636 35.655 -0.930 1.00 20.37 202 THR E O 1
ATOM 3312 N N . THR B 1 101 ? -14.239 35.367 -3.098 1.00 44.82 203 THR E N 1
ATOM 3313 C CA . THR B 1 101 ? -13.184 34.443 -3.499 1.00 46.72 203 THR E CA 1
ATOM 3314 C C . THR B 1 101 ? -12.114 35.160 -4.305 1.00 55.63 203 THR E C 1
ATOM 3315 O O . THR B 1 101 ? -12.219 36.346 -4.617 1.00 55.25 203 THR E O 1
ATOM 3326 N N . ILE B 1 102 ? -11.087 34.403 -4.680 1.00 76.87 204 ILE E N 1
ATOM 3327 C CA . ILE B 1 102 ? -10.054 34.900 -5.581 1.00 90.80 204 ILE E CA 1
ATOM 3328 C C . ILE B 1 102 ? -9.545 33.744 -6.443 1.00 100.16 204 ILE E C 1
ATOM 3329 O O . ILE B 1 102 ? -10.152 32.670 -6.478 1.00 87.73 204 ILE E O 1
ATOM 3345 N N . ASN B 1 103 ? -8.448 33.966 -7.168 1.00 74.90 205 ASN E N 1
ATOM 3346 C CA . ASN B 1 103 ? -7.904 33.011 -8.129 1.00 78.70 205 ASN E CA 1
ATOM 3347 C C . ASN B 1 103 ? -7.274 31.780 -7.484 1.00 85.72 205 ASN E C 1
ATOM 3348 O O . ASN B 1 103 ? -7.839 30.686 -7.550 1.00 94.92 205 ASN E O 1
ATOM 3353 N N . LYS B 1 104 ? -6.100 31.943 -6.881 1.00 82.60 206 LYS E N 1
ATOM 3354 C CA . LYS B 1 104 ? -5.309 30.814 -6.384 1.00 67.39 206 LYS E CA 1
ATOM 3355 C C . LYS B 1 104 ? -6.044 30.009 -5.310 1.00 73.15 206 LYS E C 1
ATOM 3356 O O . LYS B 1 104 ? -5.434 29.214 -4.583 1.00 63.43 206 LYS E O 1
ATOM 3362 N N . LYS C 1 1 ? -5.542 36.305 60.868 1.00 42.06 103 LYS C N 1
ATOM 3363 C CA . LYS C 1 1 ? -5.793 35.503 59.679 1.00 45.18 103 LYS C CA 1
ATOM 3364 C C . LYS C 1 1 ? -6.594 36.318 58.660 1.00 45.35 103 LYS C C 1
ATOM 3365 O O . LYS C 1 1 ? -6.873 35.842 57.554 1.00 39.55 103 LYS C O 1
ATOM 3383 N N . THR C 1 2 ? -6.965 37.536 59.052 1.00 32.50 104 THR C N 1
ATOM 3384 C CA . THR C 1 2 ? -7.409 38.516 58.072 1.00 37.50 104 THR C CA 1
ATOM 3385 C C . THR C 1 2 ? -6.307 38.694 57.019 1.00 57.95 104 THR C C 1
ATOM 3386 O O . THR C 1 2 ? -5.140 38.907 57.359 1.00 78.00 104 THR C O 1
ATOM 3397 N N . ASP C 1 3 ? -6.672 38.566 55.738 1.00 31.31 105 ASP C N 1
ATOM 3398 C CA . ASP C 1 3 ? -5.726 38.587 54.620 1.00 31.62 105 ASP C CA 1
ATOM 3399 C C . ASP C 1 3 ? -5.945 39.848 53.805 1.00 31.30 105 ASP C C 1
ATOM 3400 O O . ASP C 1 3 ? -7.083 40.285 53.652 1.00 20.71 105 ASP C O 1
ATOM 3409 N N . ILE C 1 4 ? -4.863 40.435 53.295 1.00 25.84 106 ILE C N 1
ATOM 3410 C CA . ILE C 1 4 ? -4.923 41.590 52.406 1.00 24.72 106 ILE C CA 1
ATOM 3411 C C . ILE C 1 4 ? -4.234 41.207 51.103 1.00 30.38 106 ILE C C 1
ATOM 3412 O O . ILE C 1 4 ? -3.096 40.718 51.124 1.00 29.75 106 ILE C O 1
ATOM 3428 N N . THR C 1 5 ? -4.934 41.406 49.974 1.00 22.73 107 THR C N 1
ATOM 3429 C CA . THR C 1 5 ? -4.409 41.155 48.643 1.00 27.42 107 THR C CA 1
ATOM 3430 C C . THR C 1 5 ? -4.724 42.381 47.797 1.00 23.99 107 THR C C 1
ATOM 3431 O O . THR C 1 5 ? -5.820 42.937 47.903 1.00 22.49 107 THR C O 1
ATOM 3442 N N . SER C 1 6 ? -3.787 42.783 46.942 1.00 25.53 108 SER C N 1
ATOM 3443 C CA . SER C 1 6 ? -3.992 44.002 46.181 1.00 25.69 108 SER C CA 1
ATOM 3444 C C . SER C 1 6 ? -3.251 43.958 44.846 1.00 27.66 108 SER C C 1
ATOM 3445 O O . SER C 1 6 ? -2.399 43.109 44.615 1.00 29.09 108 SER C O 1
ATOM 3453 N N . THR C 1 7 ? -3.701 44.830 43.944 1.00 27.76 109 THR C N 1
ATOM 3454 C CA . THR C 1 7 ? -3.039 45.284 42.744 1.00 29.72 109 THR C CA 1
ATOM 3455 C C . THR C 1 7 ? -3.034 46.799 42.816 1.00 29.82 109 THR C C 1
ATOM 3456 O O . THR C 1 7 ? -3.606 47.405 43.725 1.00 28.36 109 THR C O 1
ATOM 3467 N N . LYS C 1 8 ? -2.425 47.407 41.810 1.00 34.35 110 LYS C N 1
ATOM 3468 C CA . LYS C 1 8 ? -2.322 48.852 41.754 1.00 42.78 110 LYS C CA 1
ATOM 3469 C C . LYS C 1 8 ? -3.675 49.501 41.944 1.00 35.75 110 LYS C C 1
ATOM 3470 O O . LYS C 1 8 ? -3.764 50.562 42.574 1.00 36.81 110 LYS C O 1
ATOM 3489 N N . ASN C 1 9 ? -4.741 48.856 41.431 1.00 36.38 111 ASN C N 1
ATOM 3490 C CA . ASN C 1 9 ? -6.069 49.436 41.281 1.00 29.54 111 ASN C CA 1
ATOM 3491 C C . ASN C 1 9 ? -7.053 49.037 42.381 1.00 25.78 111 ASN C C 1
ATOM 3492 O O . ASN C 1 9 ? -8.045 49.741 42.561 1.00 29.53 111 ASN C O 1
ATOM 3503 N N . GLU C 1 10 ? -6.841 47.918 43.077 1.00 25.25 112 GLU C N 1
ATOM 3504 C CA . GLU C 1 10 ? -7.784 47.506 44.103 1.00 23.23 112 GLU C CA 1
ATOM 3505 C C . GLU C 1 10 ? -7.081 46.744 45.221 1.00 23.27 112 GLU C C 1
ATOM 3506 O O . GLU C 1 10 ? -6.199 45.913 44.986 1.00 25.59 112 GLU C O 1
ATOM 3518 N N . LEU C 1 11 ? -7.489 47.037 46.451 1.00 21.36 113 LEU C N 1
ATOM 3519 C CA . LEU C 1 11 ? -7.040 46.299 47.620 1.00 21.07 113 LEU C CA 1
ATOM 3520 C C . LEU C 1 11 ? -8.225 45.600 48.260 1.00 19.30 113 LEU C C 1
ATOM 3521 O O . LEU C 1 11 ? -9.280 46.220 48.462 1.00 18.12 113 LEU C O 1
ATOM 3537 N N . VAL C 1 12 ? -8.071 44.312 48.576 1.00 19.27 114 VAL C N 1
ATOM 3538 C CA . VAL C 1 12 ? -9.165 43.555 49.132 1.00 17.86 114 VAL C CA 1
ATOM 3539 C C . VAL C 1 12 ? -8.745 42.993 50.468 1.00 17.75 114 VAL C C 1
ATOM 3540 O O . VAL C 1 12 ? -7.725 42.282 50.558 1.00 18.89 114 VAL C O 1
ATOM 3553 N N . ILE C 1 13 ? -9.538 43.317 51.496 1.00 16.52 115 ILE C N 1
ATOM 3554 C CA . ILE C 1 13 ? -9.357 42.836 52.868 1.00 16.33 115 ILE C CA 1
ATOM 3555 C C . ILE C 1 13 ? -10.339 41.702 53.091 1.00 15.49 115 ILE C C 1
ATOM 3556 O O . ILE C 1 13 ? -11.556 41.897 52.965 1.00 14.39 115 ILE C O 1
ATOM 3572 N N . THR C 1 14 ? -9.822 40.524 53.417 1.00 16.47 116 THR C N 1
ATOM 3573 C CA . THR C 1 14 ? -10.654 39.370 53.729 1.00 15.97 116 THR C CA 1
ATOM 3574 C C . THR C 1 14 ? -10.542 39.125 55.223 1.00 15.89 116 THR C C 1
ATOM 3575 O O . THR C 1 14 ? -9.492 38.714 55.727 1.00 20.80 116 THR C O 1
ATOM 3586 N N . TYR C 1 15 ? -11.638 39.401 55.919 1.00 17.21 117 TYR C N 1
ATOM 3587 C CA . TYR C 1 15 ? -11.710 39.284 57.363 1.00 21.95 117 TYR C CA 1
ATOM 3588 C C . TYR C 1 15 ? -11.842 37.847 57.832 1.00 18.32 117 TYR C C 1
ATOM 3589 O O . TYR C 1 15 ? -12.461 37.003 57.183 1.00 23.89 117 TYR C O 1
ATOM 3607 N N . HIS C 1 16 ? -11.250 37.590 58.993 1.00 19.66 118 HIS C N 1
ATOM 3608 C CA . HIS C 1 16 ? -11.400 36.351 59.725 1.00 19.80 118 HIS C CA 1
ATOM 3609 C C . HIS C 1 16 ? -11.895 36.681 61.123 1.00 25.65 118 HIS C C 1
ATOM 3610 O O . HIS C 1 16 ? -11.523 37.714 61.690 1.00 28.33 118 HIS C O 1
ATOM 3624 N N . GLY C 1 17 ? -12.725 35.796 61.685 1.00 20.09 119 GLY C N 1
ATOM 3625 C CA . GLY C 1 17 ? -13.067 35.992 63.101 1.00 24.01 119 GLY C CA 1
ATOM 3626 C C . GLY C 1 17 ? -14.001 37.189 63.231 1.00 18.60 119 GLY C C 1
ATOM 3627 O O . GLY C 1 17 ? -14.716 37.563 62.294 1.00 18.54 119 GLY C O 1
ATOM 3631 N N . ARG C 1 18 ? -13.969 37.834 64.398 1.00 23.29 120 ARG C N 1
ATOM 3632 C CA . ARG C 1 18 ? -14.774 39.033 64.603 1.00 15.90 120 ARG C CA 1
ATOM 3633 C C . ARG C 1 18 ? -13.906 40.242 64.932 1.00 14.15 120 ARG C C 1
ATOM 3634 O O . ARG C 1 18 ? -14.424 41.265 65.387 1.00 14.43 120 ARG C O 1
ATOM 3655 N N . LEU C 1 19 ? -12.604 40.165 64.707 1.00 14.99 121 LEU C N 1
ATOM 3656 C CA . LEU C 1 19 ? -11.761 41.321 64.967 1.00 15.50 121 LEU C CA 1
ATOM 3657 C C . LEU C 1 19 ? -12.167 42.459 64.029 1.00 14.61 121 LEU C C 1
ATOM 3658 O O . LEU C 1 19 ? -12.375 42.240 62.846 1.00 14.04 121 LEU C O 1
ATOM 3674 N N . ARG C 1 20 ? -12.214 43.683 64.558 1.00 18.31 122 ARG C N 1
ATOM 3675 C CA . ARG C 1 20 ? -12.611 44.843 63.770 1.00 14.09 122 ARG C CA 1
ATOM 3676 C C . ARG C 1 20 ? -11.453 45.514 63.041 1.00 14.80 122 ARG C C 1
ATOM 3677 O O . ARG C 1 20 ? -11.686 46.173 62.035 1.00 16.79 122 ARG C O 1
ATOM 3698 N N . SER C 1 21 ? -10.245 45.378 63.544 1.00 17.18 123 SER C N 1
ATOM 3699 C CA . SER C 1 21 ? -9.103 46.168 63.143 1.00 19.02 123 SER C CA 1
ATOM 3700 C C . SER C 1 21 ? -7.983 45.228 62.694 1.00 22.54 123 SER C C 1
ATOM 3701 O O . SER C 1 21 ? -8.185 44.029 62.520 1.00 23.47 123 SER C O 1
ATOM 3709 N N . PHE C 1 22 ? -6.791 45.776 62.506 1.00 19.24 124 PHE C N 1
ATOM 3710 C CA . PHE C 1 22 ? -5.752 45.062 61.783 1.00 21.71 124 PHE C CA 1
ATOM 3711 C C . PHE C 1 22 ? -4.494 44.921 62.613 1.00 24.63 124 PHE C C 1
ATOM 3712 O O . PHE C 1 22 ? -4.278 45.648 63.597 1.00 22.56 124 PHE C O 1
ATOM 3729 N N . SER C 1 23 ? -3.659 43.968 62.189 1.00 28.38 125 SER C N 1
ATOM 3730 C CA . SER C 1 23 ? -2.310 43.834 62.721 1.00 36.67 125 SER C CA 1
ATOM 3731 C C . SER C 1 23 ? -1.458 45.022 62.286 1.00 25.88 125 SER C C 1
ATOM 3732 O O . SER C 1 23 ? -1.820 45.795 61.400 1.00 25.27 125 SER C O 1
ATOM 3740 N N . GLU C 1 24 ? -0.291 45.157 62.921 1.00 29.59 126 GLU C N 1
ATOM 3741 C CA . GLU C 1 24 ? 0.636 46.198 62.505 1.00 29.20 126 GLU C CA 1
ATOM 3742 C C . GLU C 1 24 ? 1.078 45.974 61.065 1.00 34.27 126 GLU C C 1
ATOM 3743 O O . GLU C 1 24 ? 1.123 46.912 60.266 1.00 29.67 126 GLU C O 1
ATOM 3755 N N . GLU C 1 25 ? 1.352 44.722 60.712 1.00 29.70 127 GLU C N 1
ATOM 3756 C CA . GLU C 1 25 ? 1.745 44.387 59.348 1.00 30.87 127 GLU C CA 1
ATOM 3757 C C . GLU C 1 25 ? 0.666 44.781 58.343 1.00 29.65 127 GLU C C 1
ATOM 3758 O O . GLU C 1 25 ? 0.944 45.476 57.356 1.00 28.96 127 GLU C O 1
ATOM 3770 N N . ASP C 1 26 ? -0.578 44.332 58.565 1.00 26.51 128 ASP C N 1
ATOM 3771 C CA . ASP C 1 26 ? -1.676 44.682 57.661 1.00 29.89 128 ASP C CA 1
ATOM 3772 C C . ASP C 1 26 ? -1.835 46.195 57.544 1.00 24.90 128 ASP C C 1
ATOM 3773 O O . ASP C 1 26 ? -2.163 46.714 56.471 1.00 24.57 128 ASP C O 1
ATOM 3782 N N . THR C 1 27 ? -1.609 46.926 58.640 1.00 28.87 129 THR C N 1
ATOM 3783 C CA . THR C 1 27 ? -1.650 48.383 58.572 1.00 25.73 129 THR C CA 1
ATOM 3784 C C . THR C 1 27 ? -0.575 48.934 57.614 1.00 27.49 129 THR C C 1
ATOM 3785 O O . THR C 1 27 ? -0.823 49.892 56.868 1.00 28.01 129 THR C O 1
ATOM 3796 N N . TYR C 1 28 ? 0.633 48.354 57.626 1.00 29.15 130 TYR C N 1
ATOM 3797 C CA . TYR C 1 28 ? 1.667 48.829 56.708 1.00 31.02 130 TYR C CA 1
ATOM 3798 C C . TYR C 1 28 ? 1.301 48.543 55.258 1.00 30.48 130 TYR C C 1
ATOM 3799 O O . TYR C 1 28 ? 1.643 49.333 54.362 1.00 31.50 130 TYR C O 1
ATOM 3817 N N . LYS C 1 29 ? 0.656 47.399 54.999 1.00 34.75 131 LYS C N 1
ATOM 3818 C CA . LYS C 1 29 ? 0.243 47.068 53.635 1.00 42.52 131 LYS C CA 1
ATOM 3819 C C . LYS C 1 29 ? -0.753 48.079 53.107 1.00 29.88 131 LYS C C 1
ATOM 3820 O O . LYS C 1 29 ? -0.692 48.479 51.943 1.00 28.77 131 LYS C O 1
ATOM 3839 N N . ILE C 1 30 ? -1.739 48.439 53.920 1.00 26.00 132 ILE C N 1
ATOM 3840 C CA . ILE C 1 30 ? -2.697 49.440 53.484 1.00 30.74 132 ILE C CA 1
ATOM 3841 C C . ILE C 1 30 ? -1.958 50.732 53.162 1.00 26.75 132 ILE C C 1
ATOM 3842 O O . ILE C 1 30 ? -2.132 51.326 52.091 1.00 27.08 132 ILE C O 1
ATOM 3858 N N . LYS C 1 31 ? -1.042 51.123 54.041 1.00 28.10 133 LYS C N 1
ATOM 3859 C CA . LYS C 1 31 ? -0.259 52.335 53.832 1.00 30.00 133 LYS C CA 1
ATOM 3860 C C . LYS C 1 31 ? 0.544 52.275 52.533 1.00 31.58 133 LYS C C 1
ATOM 3861 O O . LYS C 1 31 ? 0.611 53.267 51.794 1.00 32.53 133 LYS C O 1
ATOM 3880 N N . ALA C 1 32 ? 1.200 51.139 52.256 1.00 32.13 134 ALA C N 1
ATOM 3881 C CA . ALA C 1 32 ? 1.957 51.018 51.006 1.00 33.79 134 ALA C CA 1
ATOM 3882 C C . ALA C 1 32 ? 1.028 51.104 49.797 1.00 32.79 134 ALA C C 1
ATOM 3883 O O . ALA C 1 32 ? 1.383 51.682 48.766 1.00 34.19 134 ALA C O 1
ATOM 3890 N N . TRP C 1 33 ? -0.176 50.534 49.903 1.00 30.53 135 TRP C N 1
ATOM 3891 C CA . TRP C 1 33 ? -1.106 50.609 48.778 1.00 29.67 135 TRP C CA 1
ATOM 3892 C C . TRP C 1 33 ? -1.580 52.037 48.530 1.00 29.77 135 TRP C C 1
ATOM 3893 O O . TRP C 1 33 ? -1.693 52.472 47.372 1.00 30.48 135 TRP C O 1
ATOM 3914 N N . LEU C 1 34 ? -1.802 52.796 49.593 1.00 29.72 136 LEU C N 1
ATOM 3915 C CA . LEU C 1 34 ? -2.229 54.180 49.498 1.00 29.75 136 LEU C CA 1
ATOM 3916 C C . LEU C 1 34 ? -1.180 55.142 48.972 1.00 32.27 136 LEU C C 1
ATOM 3917 O O . LEU C 1 34 ? -1.557 56.256 48.597 1.00 32.74 136 LEU C O 1
ATOM 3933 N N . GLU C 1 35 ? 0.103 54.759 48.922 1.00 44.80 137 GLU C N 1
ATOM 3934 C CA . GLU C 1 35 ? 1.168 55.727 48.648 1.00 47.75 137 GLU C CA 1
ATOM 3935 C C . GLU C 1 35 ? 1.001 56.415 47.301 1.00 39.62 137 GLU C C 1
ATOM 3936 O O . GLU C 1 35 ? 1.205 57.630 47.194 1.00 45.68 137 GLU C O 1
ATOM 3948 N N . ASP C 1 36 ? 0.671 55.669 46.252 1.00 54.65 138 ASP C N 1
ATOM 3949 C CA . ASP C 1 36 ? 0.529 56.281 44.933 1.00 59.30 138 ASP C CA 1
ATOM 3950 C C . ASP C 1 36 ? -0.879 56.817 44.675 1.00 52.40 138 ASP C C 1
ATOM 3951 O O . ASP C 1 36 ? -1.186 57.171 43.534 1.00 51.17 138 ASP C O 1
ATOM 3960 N N . LYS C 1 37 ? -1.715 56.931 45.713 1.00 49.50 139 LYS C N 1
ATOM 3961 C CA . LYS C 1 37 ? -3.121 57.319 45.595 1.00 37.29 139 LYS C CA 1
ATOM 3962 C C . LYS C 1 37 ? -3.399 58.732 46.110 1.00 38.61 139 LYS C C 1
ATOM 3963 O O . LYS C 1 37 ? -4.550 59.065 46.409 1.00 42.27 139 LYS C O 1
ATOM 3982 N N . ILE C 1 38 ? -2.376 59.578 46.212 1.00 40.89 140 ILE C N 1
ATOM 3983 C CA . ILE C 1 38 ? -2.591 60.904 46.778 1.00 49.64 140 ILE C CA 1
ATOM 3984 C C . ILE C 1 38 ? -3.625 61.678 45.970 1.00 53.52 140 ILE C C 1
ATOM 3985 O O . ILE C 1 38 ? -4.467 62.388 46.535 1.00 60.75 140 ILE C O 1
ATOM 4001 N N . ASN C 1 39 ? -3.596 61.554 44.646 1.00 57.53 141 ASN C N 1
ATOM 4002 C CA . ASN C 1 39 ? -4.544 62.284 43.806 1.00 61.95 141 ASN C CA 1
ATOM 4003 C C . ASN C 1 39 ? -5.730 61.417 43.413 1.00 68.60 141 ASN C C 1
ATOM 4004 O O . ASN C 1 39 ? -6.166 61.430 42.256 1.00 67.90 141 ASN C O 1
ATOM 4015 N N . SER C 1 40 ? -6.285 60.672 44.371 1.00 64.49 142 SER C N 1
ATOM 4016 C CA . SER C 1 40 ? -7.390 59.770 44.096 1.00 47.58 142 SER C CA 1
ATOM 4017 C C . SER C 1 40 ? -8.419 59.852 45.209 1.00 53.14 142 SER C C 1
ATOM 4018 O O . SER C 1 40 ? -8.099 60.154 46.362 1.00 63.84 142 SER C O 1
ATOM 4026 N N . ASN C 1 41 ? -9.665 59.600 44.838 1.00 44.89 143 ASN C N 1
ATOM 4027 C CA . ASN C 1 41 ? -10.731 59.290 45.777 1.00 52.14 143 ASN C CA 1
ATOM 4028 C C . ASN C 1 41 ? -10.882 57.778 45.862 1.00 37.12 143 ASN C C 1
ATOM 4029 O O . ASN C 1 41 ? -10.393 57.039 45.011 1.00 41.08 143 ASN C O 1
ATOM 4040 N N . LEU C 1 42 ? -11.572 57.319 46.898 1.00 29.82 144 LEU C N 1
ATOM 4041 C CA . LEU C 1 42 ? -11.672 55.895 47.181 1.00 24.17 144 LEU C CA 1
ATOM 4042 C C . LEU C 1 42 ? -13.133 55.497 47.286 1.00 29.88 144 LEU C C 1
ATOM 4043 O O . LEU C 1 42 ? -13.951 56.258 47.800 1.00 24.35 144 LEU C O 1
ATOM 4059 N N . LEU C 1 43 ? -13.450 54.298 46.815 1.00 19.99 145 LEU C N 1
ATOM 4060 C CA . LEU C 1 43 ? -14.707 53.645 47.113 1.00 21.22 145 LEU C CA 1
ATOM 4061 C C . LEU C 1 43 ? -14.410 52.393 47.940 1.00 23.77 145 LEU C C 1
ATOM 4062 O O . LEU C 1 43 ? -13.498 51.623 47.604 1.00 18.36 145 LEU C O 1
ATOM 4078 N N . ILE C 1 44 ? -15.136 52.236 49.040 1.00 22.05 146 ILE C N 1
ATOM 4079 C CA . ILE C 1 44 ? -15.148 51.013 49.845 1.00 18.27 146 ILE C CA 1
ATOM 4080 C C . ILE C 1 44 ? -16.511 50.351 49.691 1.00 21.88 146 ILE C C 1
ATOM 4081 O O . ILE C 1 44 ? -17.564 51.000 49.804 1.00 15.23 146 ILE C O 1
ATOM 4097 N N . GLU C 1 45 ? -16.495 49.078 49.375 1.00 18.17 147 GLU C N 1
ATOM 4098 C CA . GLU C 1 45 ? -17.689 48.261 49.493 1.00 14.19 147 GLU C CA 1
ATOM 4099 C C . GLU C 1 45 ? -17.428 47.216 50.568 1.00 19.97 147 GLU C C 1
ATOM 4100 O O . GLU C 1 45 ? -16.506 46.424 50.438 1.00 15.07 147 GLU C O 1
ATOM 4143 N N . VAL C 1 47 ? -18.618 43.899 51.998 1.00 15.37 149 VAL C N 1
ATOM 4144 C CA . VAL C 1 47 ? -19.387 42.718 51.581 1.00 11.08 149 VAL C CA 1
ATOM 4145 C C . VAL C 1 47 ? -19.587 41.777 52.758 1.00 11.93 149 VAL C C 1
ATOM 4146 O O . VAL C 1 47 ? -18.613 41.323 53.369 1.00 12.46 149 VAL C O 1
ATOM 4159 N N . ILE C 1 48 ? -20.845 41.421 53.017 1.00 9.14 150 ILE C N 1
ATOM 4160 C CA . ILE C 1 48 ? -21.261 40.777 54.256 1.00 10.41 150 ILE C CA 1
ATOM 4161 C C . ILE C 1 48 ? -22.059 39.535 53.936 1.00 16.18 150 ILE C C 1
ATOM 4162 O O . ILE C 1 48 ? -23.221 39.639 53.563 1.00 11.28 150 ILE C O 1
ATOM 4178 N N . PRO C 1 49 ? -21.495 38.355 54.110 1.00 13.10 151 PRO C N 1
ATOM 4179 C CA . PRO C 1 49 ? -22.270 37.128 53.899 1.00 18.67 151 PRO C CA 1
ATOM 4180 C C . PRO C 1 49 ? -23.503 37.108 54.780 1.00 19.18 151 PRO C C 1
ATOM 4181 O O . PRO C 1 49 ? -23.531 37.721 55.851 1.00 17.00 151 PRO C O 1
ATOM 4192 N N . GLN C 1 50 ? -24.529 36.405 54.296 1.00 16.70 152 GLN C N 1
ATOM 4193 C CA . GLN C 1 50 ? -25.830 36.331 54.950 1.00 16.25 152 GLN C CA 1
ATOM 4194 C C . GLN C 1 50 ? -25.812 35.215 55.989 1.00 15.52 152 GLN C C 1
ATOM 4195 O O . GLN C 1 50 ? -25.793 34.022 55.655 1.00 14.73 152 GLN C O 1
ATOM 4209 N N . ALA C 1 51 ? -25.873 35.604 57.251 1.00 13.07 153 ALA C N 1
ATOM 4210 C CA . ALA C 1 51 ? -26.044 34.624 58.306 1.00 24.64 153 ALA C CA 1
ATOM 4211 C C . ALA C 1 51 ? -27.504 34.182 58.320 1.00 20.82 153 ALA C C 1
ATOM 4212 O O . ALA C 1 51 ? -28.421 35.010 58.257 1.00 19.10 153 ALA C O 1
ATOM 4219 N N . ASP C 1 52 ? -27.710 32.872 58.446 1.00 24.85 154 ASP C N 1
ATOM 4220 C CA . ASP C 1 52 ? -29.058 32.321 58.494 1.00 26.44 154 ASP C CA 1
ATOM 4221 C C . ASP C 1 52 ? -29.870 32.898 59.646 1.00 28.05 154 ASP C C 1
ATOM 4222 O O . ASP C 1 52 ? -31.054 33.208 59.480 1.00 23.30 154 ASP C O 1
ATOM 4231 N N . ILE C 1 53 ? -29.251 33.069 60.813 1.00 18.00 155 ILE C N 1
ATOM 4232 C CA . ILE C 1 53 ? -29.982 33.481 62.004 1.00 14.06 155 ILE C CA 1
ATOM 4233 C C . ILE C 1 53 ? -29.527 34.860 62.451 1.00 15.68 155 ILE C C 1
ATOM 4234 O O . ILE C 1 53 ? -30.311 35.813 62.512 1.00 20.27 155 ILE C O 1
ATOM 4250 N N . SER C 1 54 ? -28.219 34.981 62.706 1.00 18.38 156 SER C N 1
ATOM 4251 C CA . SER C 1 54 ? -27.600 36.175 63.283 1.00 18.26 156 SER C CA 1
ATOM 4252 C C . SER C 1 54 ? -27.232 37.272 62.275 1.00 17.46 156 SER C C 1
ATOM 4253 O O . SER C 1 54 ? -26.187 37.926 62.442 1.00 10.15 156 SER C O 1
ATOM 4261 N N . PHE C 1 55 ? -28.064 37.524 61.237 1.00 10.69 157 PHE C N 1
ATOM 4262 C CA . PHE C 1 55 ? -27.685 38.514 60.236 1.00 9.68 157 PHE C CA 1
ATOM 4263 C C . PHE C 1 55 ? -27.626 39.920 60.815 1.00 11.35 157 PHE C C 1
ATOM 4264 O O . PHE C 1 55 ? -26.793 40.709 60.396 1.00 10.81 157 PHE C O 1
ATOM 4281 N N . SER C 1 56 ? -28.408 40.230 61.863 1.00 10.62 158 SER C N 1
ATOM 4282 C CA . SER C 1 56 ? -28.262 41.549 62.473 1.00 8.94 158 SER C CA 1
ATOM 4283 C C . SER C 1 56 ? -26.847 41.744 63.012 1.00 9.66 158 SER C C 1
ATOM 4284 O O . SER C 1 56 ? -26.298 42.848 62.953 1.00 10.91 158 SER C O 1
ATOM 4292 N N . ASP C 1 57 ? -26.278 40.699 63.615 1.00 12.33 159 ASP C N 1
ATOM 4293 C CA . ASP C 1 57 ? -24.960 40.824 64.241 1.00 11.74 159 ASP C CA 1
ATOM 4294 C C . ASP C 1 57 ? -23.887 40.973 63.182 1.00 9.54 159 ASP C C 1
ATOM 4295 O O . ASP C 1 57 ? -23.026 41.842 63.267 1.00 13.82 159 ASP C O 1
ATOM 4304 N N . SER C 1 58 ? -23.917 40.118 62.183 1.00 13.49 160 SER C N 1
ATOM 4305 C CA . SER C 1 58 ? -23.002 40.236 61.054 1.00 15.53 160 SER C CA 1
ATOM 4306 C C . SER C 1 58 ? -23.109 41.606 60.388 1.00 13.19 160 SER C C 1
ATOM 4307 O O . SER C 1 58 ? -22.099 42.226 60.040 1.00 8.55 160 SER C O 1
ATOM 4315 N N . LEU C 1 59 ? -24.298 42.101 60.214 1.00 8.93 161 LEU C N 1
ATOM 4316 C CA . LEU C 1 59 ? -24.395 43.389 59.520 1.00 12.36 161 LEU C CA 1
ATOM 4317 C C . LEU C 1 59 ? -23.795 44.509 60.353 1.00 17.47 161 LEU C C 1
ATOM 4318 O O . LEU C 1 59 ? -23.049 45.325 59.815 1.00 9.79 161 LEU C O 1
ATOM 4334 N N . ARG C 1 60 ? -24.066 44.550 61.661 1.00 12.61 162 ARG C N 1
ATOM 4335 C CA . ARG C 1 60 ? -23.432 45.587 62.474 1.00 15.34 162 ARG C CA 1
ATOM 4336 C C . ARG C 1 60 ? -21.915 45.413 62.560 1.00 18.71 162 ARG C C 1
ATOM 4337 O O . ARG C 1 60 ? -21.190 46.416 62.671 1.00 9.17 162 ARG C O 1
ATOM 4358 N N . LEU C 1 61 ? -21.422 44.166 62.501 1.00 15.75 163 LEU C N 1
ATOM 4359 C CA . LEU C 1 61 ? -19.990 43.940 62.481 1.00 17.49 163 LEU C CA 1
ATOM 4360 C C . LEU C 1 61 ? -19.381 44.528 61.228 1.00 9.26 163 LEU C C 1
ATOM 4361 O O . LEU C 1 61 ? -18.342 45.178 61.292 1.00 9.73 163 LEU C O 1
ATOM 4377 N N . GLY C 1 62 ? -20.077 44.413 60.113 1.00 14.32 164 GLY C N 1
ATOM 4378 C CA . GLY C 1 62 ? -19.635 45.103 58.898 1.00 18.36 164 GLY C CA 1
ATOM 4379 C C . GLY C 1 62 ? -19.656 46.613 59.050 1.00 11.83 164 GLY C C 1
ATOM 4380 O O . GLY C 1 62 ? -18.701 47.281 58.686 1.00 10.74 164 GLY C O 1
ATOM 4384 N N . TYR C 1 63 ? -20.710 47.168 59.644 1.00 15.83 165 TYR C N 1
ATOM 4385 C CA . TYR C 1 63 ? -20.722 48.615 59.902 1.00 10.50 165 TYR C CA 1
ATOM 4386 C C . TYR C 1 63 ? -19.498 49.040 60.742 1.00 18.00 165 TYR C C 1
ATOM 4387 O O . TYR C 1 63 ? -18.779 49.991 60.407 1.00 11.91 165 TYR C O 1
ATOM 4405 N N . GLU C 1 64 ? -19.205 48.296 61.807 1.00 12.03 166 GLU C N 1
ATOM 4406 C CA . GLU C 1 64 ? -18.124 48.688 62.694 1.00 15.41 166 GLU C CA 1
ATOM 4407 C C . GLU C 1 64 ? -16.780 48.599 61.982 1.00 11.22 166 GLU C C 1
ATOM 4408 O O . GLU C 1 64 ? -15.898 49.407 62.227 1.00 12.06 166 GLU C O 1
ATOM 4420 N N . ARG C 1 65 ? -16.567 47.552 61.224 1.00 10.88 167 ARG C N 1
ATOM 4421 C CA . ARG C 1 65 ? -15.313 47.424 60.486 1.00 11.44 167 ARG C CA 1
ATOM 4422 C C . ARG C 1 65 ? -15.136 48.576 59.483 1.00 11.62 167 ARG C C 1
ATOM 4423 O O . ARG C 1 65 ? -14.013 49.057 59.269 1.00 12.51 167 ARG C O 1
ATOM 4444 N N . GLY C 1 66 ? -16.230 49.054 58.890 1.00 12.30 168 GLY C N 1
ATOM 4445 C CA . GLY C 1 66 ? -16.119 50.167 57.963 1.00 16.28 168 GLY C CA 1
ATOM 4446 C C . GLY C 1 66 ? -15.741 51.433 58.674 1.00 17.63 168 GLY C C 1
ATOM 4447 O O . GLY C 1 66 ? -14.990 52.248 58.140 1.00 15.97 168 GLY C O 1
ATOM 4451 N N . ILE C 1 67 ? -16.212 51.597 59.919 1.00 13.46 169 ILE C N 1
ATOM 4452 C CA . ILE C 1 67 ? -15.770 52.727 60.751 1.00 17.88 169 ILE C CA 1
ATOM 4453 C C . ILE C 1 67 ? -14.263 52.679 60.993 1.00 18.02 169 ILE C C 1
ATOM 4454 O O . ILE C 1 67 ? -13.573 53.707 60.977 1.00 15.33 169 ILE C O 1
ATOM 4470 N N . ILE C 1 68 ? -13.755 51.498 61.319 1.00 14.09 170 ILE C N 1
ATOM 4471 C CA . ILE C 1 68 ? -12.340 51.334 61.613 1.00 15.23 170 ILE C CA 1
ATOM 4472 C C . ILE C 1 68 ? -11.515 51.524 60.349 1.00 15.71 170 ILE C C 1
ATOM 4473 O O . ILE C 1 68 ? -10.505 52.230 60.363 1.00 17.20 170 ILE C O 1
ATOM 4489 N N . LEU C 1 69 ? -11.922 50.886 59.250 1.00 17.11 171 LEU C N 1
ATOM 4490 C CA . LEU C 1 69 ? -11.186 51.029 57.993 1.00 15.44 171 LEU C CA 1
ATOM 4491 C C . LEU C 1 69 ? -11.097 52.490 57.552 1.00 21.47 171 LEU C C 1
ATOM 4492 O O . LEU C 1 69 ? -10.045 52.939 57.074 1.00 21.22 171 LEU C O 1
ATOM 4525 N N . LYS C 1 71 ? -11.240 55.075 59.494 1.00 17.91 173 LYS C N 1
ATOM 4526 C CA . LYS C 1 71 ? -10.295 55.692 60.404 1.00 19.46 173 LYS C CA 1
ATOM 4527 C C . LYS C 1 71 ? -8.868 55.407 59.953 1.00 20.62 173 LYS C C 1
ATOM 4528 O O . LYS C 1 71 ? -8.026 56.310 59.922 1.00 23.13 173 LYS C O 1
ATOM 4547 N N . GLU C 1 72 ? -8.572 54.149 59.625 1.00 19.98 174 GLU C N 1
ATOM 4548 C CA . GLU C 1 72 ? -7.197 53.776 59.328 1.00 24.21 174 GLU C CA 1
ATOM 4549 C C . GLU C 1 72 ? -6.711 54.435 58.044 1.00 36.48 174 GLU C C 1
ATOM 4550 O O . GLU C 1 72 ? -5.561 54.886 57.976 1.00 33.32 174 GLU C O 1
ATOM 4562 N N . ILE C 1 73 ? -7.569 54.498 57.019 1.00 24.54 175 ILE C N 1
ATOM 4563 C CA . ILE C 1 73 ? -7.208 55.184 55.771 1.00 22.29 175 ILE C CA 1
ATOM 4564 C C . ILE C 1 73 ? -6.903 56.651 56.032 1.00 23.69 175 ILE C C 1
ATOM 4565 O O . ILE C 1 73 ? -5.926 57.205 55.516 1.00 25.40 175 ILE C O 1
ATOM 4581 N N . LYS C 1 74 ? -7.759 57.320 56.791 1.00 23.09 176 LYS C N 1
ATOM 4582 C CA . LYS C 1 74 ? -7.568 58.746 57.043 1.00 24.63 176 LYS C CA 1
ATOM 4583 C C . LYS C 1 74 ? -6.434 59.059 58.026 1.00 26.36 176 LYS C C 1
ATOM 4584 O O . LYS C 1 74 ? -5.927 60.195 58.029 1.00 28.17 176 LYS C O 1
ATOM 4603 N N . LYS C 1 75 ? -5.979 58.097 58.831 1.00 26.86 177 LYS C N 1
ATOM 4604 C CA . LYS C 1 75 ? -4.672 58.280 59.472 1.00 38.75 177 LYS C CA 1
ATOM 4605 C C . LYS C 1 75 ? -3.601 58.593 58.441 1.00 35.86 177 LYS C C 1
ATOM 4606 O O . LYS C 1 75 ? -2.713 59.421 58.676 1.00 32.58 177 LYS C O 1
ATOM 4625 N N . ILE C 1 76 ? -3.642 57.901 57.312 1.00 31.48 178 ILE C N 1
ATOM 4626 C CA . ILE C 1 76 ? -2.590 58.008 56.308 1.00 33.59 178 ILE C CA 1
ATOM 4627 C C . ILE C 1 76 ? -2.860 59.136 55.326 1.00 45.35 178 ILE C C 1
ATOM 4628 O O . ILE C 1 76 ? -1.924 59.646 54.696 1.00 60.09 178 ILE C O 1
ATOM 4644 N N . TYR C 1 77 ? -4.120 59.542 55.186 1.00 34.01 179 TYR C N 1
ATOM 4645 C CA . TYR C 1 77 ? -4.572 60.338 54.051 1.00 32.50 179 TYR C CA 1
ATOM 4646 C C . TYR C 1 77 ? -5.758 61.159 54.549 1.00 31.57 179 TYR C C 1
ATOM 4647 O O . TYR C 1 77 ? -6.928 60.844 54.283 1.00 38.50 179 TYR C O 1
ATOM 4665 N N . PRO C 1 78 ? -5.481 62.210 55.336 1.00 35.47 180 PRO C N 1
ATOM 4666 C CA . PRO C 1 78 ? -6.553 62.873 56.108 1.00 57.21 180 PRO C CA 1
ATOM 4667 C C . PRO C 1 78 ? -7.671 63.462 55.263 1.00 51.48 180 PRO C C 1
ATOM 4668 O O . PRO C 1 78 ? -8.843 63.409 55.665 1.00 36.20 180 PRO C O 1
ATOM 4679 N N . ASP C 1 79 ? -7.348 64.018 54.099 1.00 52.42 181 ASP C N 1
ATOM 4680 C CA . ASP C 1 79 ? -8.318 64.715 53.264 1.00 55.35 181 ASP C CA 1
ATOM 4681 C C . ASP C 1 79 ? -8.924 63.828 52.178 1.00 51.09 181 ASP C C 1
ATOM 4682 O O . ASP C 1 79 ? -9.664 64.328 51.320 1.00 51.50 181 ASP C O 1
ATOM 4691 N N . VAL C 1 80 ? -8.630 62.527 52.187 1.00 46.66 182 VAL C N 1
ATOM 4692 C CA . VAL C 1 80 ? -9.261 61.630 51.233 1.00 41.93 182 VAL C CA 1
ATOM 4693 C C . VAL C 1 80 ? -10.780 61.754 51.344 1.00 45.32 182 VAL C C 1
ATOM 4694 O O . VAL C 1 80 ? -11.338 61.945 52.434 1.00 40.61 182 VAL C O 1
ATOM 4707 N N . VAL C 1 81 ? -11.455 61.625 50.217 1.00 39.53 183 VAL C N 1
ATOM 4708 C CA . VAL C 1 81 ? -12.893 61.403 50.216 1.00 44.66 183 VAL C CA 1
ATOM 4709 C C . VAL C 1 81 ? -13.136 59.942 49.868 1.00 37.09 183 VAL C C 1
ATOM 4710 O O . VAL C 1 81 ? -12.488 59.374 48.971 1.00 32.10 183 VAL C O 1
ATOM 4723 N N . ILE C 1 82 ? -14.037 59.331 50.627 1.00 33.26 184 ILE C N 1
ATOM 4724 C CA . ILE C 1 82 ? -14.382 57.921 50.530 1.00 29.53 184 ILE C CA 1
ATOM 4725 C C . ILE C 1 82 ? -15.877 57.841 50.264 1.00 27.60 184 ILE C C 1
ATOM 4726 O O . ILE C 1 82 ? -16.672 58.496 50.947 1.00 40.88 184 ILE C O 1
ATOM 4742 N N . ASP C 1 83 ? -16.260 57.051 49.284 1.00 25.33 185 ASP C N 1
ATOM 4743 C CA . ASP C 1 83 ? -17.661 56.679 49.102 1.00 24.21 185 ASP C CA 1
ATOM 4744 C C . ASP C 1 83 ? -17.804 55.295 49.725 1.00 25.30 185 ASP C C 1
ATOM 4745 O O . ASP C 1 83 ? -16.994 54.413 49.437 1.00 27.20 185 ASP C O 1
ATOM 4785 N N . SER C 1 85 ? -20.087 51.843 50.442 1.00 15.13 187 SER C N 1
ATOM 4786 C CA . SER C 1 85 ? -21.106 50.981 49.872 1.00 16.02 187 SER C CA 1
ATOM 4787 C C . SER C 1 85 ? -21.180 49.698 50.702 1.00 9.83 187 SER C C 1
ATOM 4788 O O . SER C 1 85 ? -20.168 49.247 51.213 1.00 9.96 187 SER C O 1
ATOM 4796 N N . VAL C 1 86 ? -22.356 49.116 50.845 1.00 11.74 188 VAL C N 1
ATOM 4797 C CA . VAL C 1 86 ? -22.544 47.831 51.510 1.00 8.36 188 VAL C CA 1
ATOM 4798 C C . VAL C 1 86 ? -23.258 46.909 50.542 1.00 11.33 188 VAL C C 1
ATOM 4799 O O . VAL C 1 86 ? -24.122 47.358 49.787 1.00 8.49 188 VAL C O 1
ATOM 4812 N N . ASN C 1 87 ? -22.914 45.627 50.561 1.00 13.62 189 ASN C N 1
ATOM 4813 C CA . ASN C 1 87 ? -23.701 44.621 49.868 1.00 8.87 189 ASN C CA 1
ATOM 4814 C C . ASN C 1 87 ? -23.752 43.344 50.703 1.00 15.12 189 ASN C C 1
ATOM 4815 O O . ASN C 1 87 ? -22.710 42.842 51.112 1.00 11.22 189 ASN C O 1
ATOM 4826 N N . SER C 1 88 ? -24.959 42.804 50.917 1.00 8.78 190 SER C N 1
ATOM 4827 C CA . SER C 1 88 ? -25.192 41.583 51.693 1.00 8.84 190 SER C CA 1
ATOM 4828 C C . SER C 1 88 ? -26.064 40.730 50.787 1.00 10.82 190 SER C C 1
ATOM 4829 O O . SER C 1 88 ? -27.298 40.833 50.769 1.00 12.75 190 SER C O 1
ATOM 4837 N 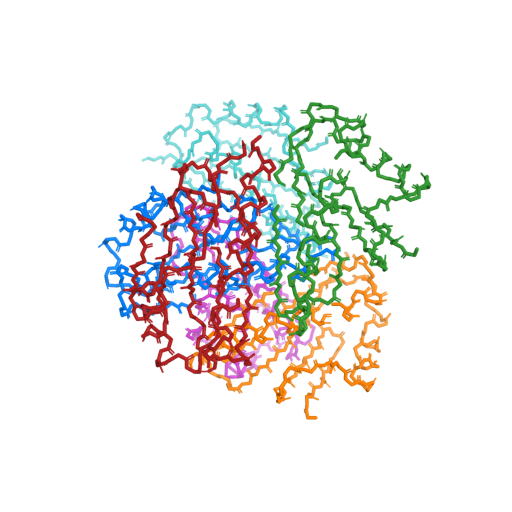N . ALA C 1 89 ? -25.434 39.885 50.002 1.00 9.41 191 ALA C N 1
ATOM 4838 C CA . ALA C 1 89 ? -26.139 39.222 48.927 1.00 16.20 191 ALA C CA 1
ATOM 4839 C C . ALA C 1 89 ? -26.142 37.736 49.229 1.00 19.65 191 ALA C C 1
ATOM 4840 O O . ALA C 1 89 ? -25.300 37.262 49.985 1.00 13.40 191 ALA C O 1
ATOM 4847 N N . ALA C 1 90 ? -27.121 37.016 48.673 1.00 25.33 192 ALA C N 1
ATOM 4848 C CA . ALA C 1 90 ? -27.187 35.550 48.825 1.00 21.20 192 ALA C CA 1
ATOM 4849 C C . ALA C 1 90 ? -25.927 34.862 48.331 1.00 17.45 192 ALA C C 1
ATOM 4850 O O . ALA C 1 90 ? -25.519 33.823 48.880 1.00 20.29 192 ALA C O 1
ATOM 4857 N N . SER C 1 91 ? -25.278 35.429 47.312 1.00 14.40 193 SER C N 1
ATOM 4858 C CA . SER C 1 91 ? -24.087 34.845 46.722 1.00 17.42 193 SER C CA 1
ATOM 4859 C C . SER C 1 91 ? -22.806 35.228 47.470 1.00 14.02 193 SER C C 1
ATOM 4860 O O . SER C 1 91 ? -21.761 34.686 47.172 1.00 18.91 193 SER C O 1
ATOM 4868 N N . SER C 1 92 ? -22.859 36.161 48.413 1.00 15.76 194 SER C N 1
ATOM 4869 C CA . SER C 1 92 ? -21.684 36.559 49.195 1.00 22.11 194 SER C CA 1
ATOM 4870 C C . SER C 1 92 ? -21.133 35.366 50.000 1.00 18.45 194 SER C C 1
ATOM 4871 O O . SER C 1 92 ? -21.808 34.859 50.887 1.00 19.09 194 SER C O 1
ATOM 4879 N N . THR C 1 93 ? -19.885 34.961 49.751 1.00 19.53 195 THR C N 1
ATOM 4880 C CA . THR C 1 93 ? -19.281 33.876 50.532 1.00 23.18 195 THR C CA 1
ATOM 4881 C C . THR C 1 93 ? -18.225 34.315 51.538 1.00 24.69 195 THR C C 1
ATOM 4882 O O . THR C 1 93 ? -17.931 33.549 52.459 1.00 20.32 195 THR C O 1
ATOM 4893 N N . THR C 1 94 ? -17.579 35.471 51.369 1.00 19.72 196 THR C N 1
ATOM 4894 C CA . THR C 1 94 ? -16.585 35.906 52.336 1.00 14.92 196 THR C CA 1
ATOM 4895 C C . THR C 1 94 ? -16.958 37.285 52.868 1.00 20.27 196 THR C C 1
ATOM 4896 O O . THR C 1 94 ? -17.537 38.094 52.146 1.00 16.84 196 THR C O 1
ATOM 4907 N N . SER C 1 95 ? -16.537 37.567 54.110 1.00 19.34 197 SER C N 1
ATOM 4908 C CA . SER C 1 95 ? -16.606 38.901 54.716 1.00 19.67 197 SER C CA 1
ATOM 4909 C C . SER C 1 95 ? -15.386 39.680 54.246 1.00 16.06 197 SER C C 1
ATOM 4910 O O . SER C 1 95 ? -14.260 39.309 54.570 1.00 14.53 197 SER C O 1
ATOM 4918 N N . LYS C 1 96 ? -15.583 40.742 53.446 1.00 16.47 198 LYS C N 1
ATOM 4919 C CA . LYS C 1 96 ? -14.432 41.465 52.929 1.00 18.81 198 LYS C CA 1
ATOM 4920 C C . LYS C 1 96 ? -14.747 42.957 52.763 1.00 13.55 198 LYS C C 1
ATOM 4921 O O . LYS C 1 96 ? -15.895 43.403 52.866 1.00 13.97 198 LYS C O 1
ATOM 4940 N N . ALA C 1 97 ? -13.695 43.739 52.625 1.00 17.49 199 ALA C N 1
ATOM 4941 C CA . ALA C 1 97 ? -13.792 45.134 52.207 1.00 14.57 199 ALA C CA 1
ATOM 4942 C C . ALA C 1 97 ? -13.018 45.274 50.909 1.00 14.57 199 ALA C C 1
ATOM 4943 O O . ALA C 1 97 ? -11.869 44.848 50.853 1.00 14.54 199 ALA C O 1
ATOM 4950 N N . ILE C 1 98 ? -13.686 45.801 49.865 1.00 18.04 200 ILE C N 1
ATOM 4951 C CA . ILE C 1 98 ? -13.107 46.063 48.550 1.00 15.28 200 ILE C CA 1
ATOM 4952 C C . ILE C 1 98 ? -12.824 47.558 48.469 1.00 19.20 200 ILE C C 1
ATOM 4953 O O . ILE C 1 98 ? -13.756 48.361 48.583 1.00 15.06 200 ILE C O 1
ATOM 4969 N N . ILE C 1 99 ? -11.555 47.923 48.217 1.00 23.38 201 ILE C N 1
ATOM 4970 C CA . ILE C 1 99 ? -11.115 49.317 48.106 1.00 17.44 201 ILE C CA 1
ATOM 4971 C C . ILE C 1 99 ? -10.665 49.581 46.680 1.00 20.16 201 ILE C C 1
ATOM 4972 O O . ILE C 1 99 ? -9.765 48.905 46.160 1.00 28.13 201 ILE C O 1
ATOM 4988 N N . THR C 1 100 ? -11.238 50.616 46.075 1.00 27.01 202 THR C N 1
ATOM 4989 C CA . THR C 1 100 ? -10.873 51.021 44.728 1.00 30.65 202 THR C CA 1
ATOM 4990 C C . THR C 1 100 ? -10.765 52.533 44.681 1.00 20.81 202 THR C C 1
ATOM 4991 O O . THR C 1 100 ? -11.132 53.232 45.620 1.00 24.30 202 THR C O 1
ATOM 5002 N N . THR C 1 101 ? -10.215 53.043 43.582 1.00 27.06 203 THR C N 1
ATOM 5003 C CA . THR C 1 101 ? -9.996 54.486 43.455 1.00 48.08 203 THR C CA 1
ATOM 5004 C C . THR C 1 101 ? -11.009 55.139 42.521 1.00 46.66 203 THR C C 1
ATOM 5005 O O . THR C 1 101 ? -11.221 54.655 41.415 1.00 56.69 203 THR C O 1
ATOM 5016 N N . LYS D 1 1 ? -45.142 59.110 59.242 1.00 53.20 103 LYS D N 1
ATOM 5017 C CA . LYS D 1 1 ? -44.833 59.917 58.079 1.00 45.66 103 LYS D CA 1
ATOM 5018 C C . LYS D 1 1 ? -44.032 59.093 57.052 1.00 45.74 103 LYS D C 1
ATOM 5019 O O . LYS D 1 1 ? -44.125 59.332 55.849 1.00 43.84 103 LYS D O 1
ATOM 5037 N N . THR D 1 2 ? -43.249 58.126 57.529 1.00 36.19 104 THR D N 1
ATOM 5038 C CA . THR D 1 2 ? -42.700 57.110 56.630 1.00 35.74 104 THR D CA 1
ATOM 5039 C C . THR D 1 2 ? -43.818 56.558 55.754 1.00 39.44 104 THR D C 1
ATOM 5040 O O . THR D 1 2 ? -44.898 56.217 56.248 1.00 31.30 104 THR D O 1
ATOM 5051 N N . ASP D 1 3 ? -43.560 56.492 54.450 1.00 30.80 105 ASP D N 1
ATOM 5052 C CA . ASP D 1 3 ? -44.579 56.184 53.455 1.00 27.30 105 ASP D CA 1
ATOM 5053 C C . ASP D 1 3 ? -44.185 54.930 52.680 1.00 26.29 105 ASP D C 1
ATOM 5054 O O . ASP D 1 3 ? -43.011 54.733 52.372 1.00 23.66 105 ASP D O 1
ATOM 5063 N N . ILE D 1 4 ? -45.160 54.064 52.411 1.00 26.35 106 ILE D N 1
ATOM 5064 C CA . ILE D 1 4 ? -44.979 52.880 51.573 1.00 25.17 106 ILE D CA 1
ATOM 5065 C C . ILE D 1 4 ? -45.911 52.974 50.381 1.00 30.63 106 ILE D C 1
ATOM 5066 O O . ILE D 1 4 ? -47.129 53.121 50.555 1.00 33.17 106 ILE D O 1
ATOM 5082 N N . THR D 1 5 ? -45.353 52.872 49.173 1.00 31.66 107 THR D N 1
ATOM 5083 C CA . THR D 1 5 ? -46.145 52.722 47.959 1.00 31.81 107 THR D CA 1
ATOM 5084 C C . THR D 1 5 ? -45.613 51.544 47.153 1.00 33.37 107 THR D C 1
ATOM 5085 O O . THR D 1 5 ? -44.424 51.216 47.220 1.00 34.65 107 THR D O 1
ATOM 5096 N N . SER D 1 6 ? -46.482 50.911 46.369 1.00 34.02 108 SER D N 1
ATOM 5097 C CA . SER D 1 6 ? -46.012 49.771 45.588 1.00 27.04 108 SER D CA 1
ATOM 5098 C C . SER D 1 6 ? -46.901 49.557 44.380 1.00 32.49 108 SER D C 1
ATOM 5099 O O . SER D 1 6 ? -48.044 50.026 44.330 1.00 32.84 108 SER D O 1
ATOM 5107 N N . THR D 1 7 ? -46.322 48.879 43.395 1.00 29.22 109 THR D N 1
ATOM 5108 C CA . THR D 1 7 ? -46.955 48.327 42.209 1.00 30.95 109 THR D CA 1
ATOM 5109 C C . THR D 1 7 ? -46.724 46.816 42.227 1.00 35.03 109 THR D C 1
ATOM 5110 O O . THR D 1 7 ? -46.169 46.271 43.169 1.00 29.08 109 THR D O 1
ATOM 5121 N N . LYS D 1 8 ? -47.117 46.130 41.169 1.00 30.45 110 LYS D N 1
ATOM 5122 C CA . LYS D 1 8 ? -47.093 44.670 41.228 1.00 43.03 110 LYS D CA 1
ATOM 5123 C C . LYS D 1 8 ? -45.701 44.153 41.602 1.00 35.81 110 LYS D C 1
ATOM 5124 O O . LYS D 1 8 ? -45.561 43.286 42.474 1.00 27.69 110 LYS D O 1
ATOM 5143 N N . ASN D 1 9 ? -44.657 44.713 40.999 1.00 30.27 111 ASN D N 1
ATOM 5144 C CA . ASN D 1 9 ? -43.306 44.199 41.210 1.00 39.87 111 ASN D CA 1
ATOM 5145 C C . ASN D 1 9 ? -42.334 45.173 41.880 1.00 37.81 111 ASN D C 1
ATOM 5146 O O . ASN D 1 9 ? -41.136 44.888 41.930 1.00 31.17 111 ASN D O 1
ATOM 5157 N N . GLU D 1 10 ? -42.794 46.293 42.418 1.00 22.78 112 GLU D N 1
ATOM 5158 C CA . GLU D 1 10 ? -41.900 47.196 43.118 1.00 21.09 112 GLU D CA 1
ATOM 5159 C C . GLU D 1 10 ? -42.608 47.718 44.350 1.00 27.38 112 GLU D C 1
ATOM 5160 O O . GLU D 1 10 ? -43.788 48.082 44.277 1.00 23.16 112 GLU D O 1
ATOM 5172 N N . LEU D 1 11 ? -41.868 47.783 45.453 1.00 19.91 113 LEU D N 1
ATOM 5173 C CA . LEU D 1 11 ? -42.312 48.408 46.688 1.00 28.30 113 LEU D CA 1
ATOM 5174 C C . LEU D 1 11 ? -41.270 49.410 47.153 1.00 19.57 113 LEU D C 1
ATOM 5175 O O . LEU D 1 11 ? -40.083 49.070 47.294 1.00 21.94 113 LEU D O 1
ATOM 5191 N N . VAL D 1 12 ? -41.732 50.614 47.478 1.00 23.41 114 VAL D N 1
ATOM 5192 C CA . VAL D 1 12 ? -40.851 51.691 47.901 1.00 25.95 114 VAL D CA 1
ATOM 5193 C C . VAL D 1 12 ? -41.281 52.161 49.284 1.00 27.45 114 VAL D C 1
ATOM 5194 O O . VAL D 1 12 ? -42.451 52.508 49.496 1.00 21.25 114 VAL D O 1
ATOM 5207 N N . ILE D 1 13 ? -40.320 52.171 50.204 1.00 21.29 115 ILE D N 1
ATOM 5208 C CA . ILE D 1 13 ? -40.420 52.802 51.500 1.00 19.60 115 ILE D CA 1
ATOM 5209 C C . ILE D 1 13 ? -39.605 54.080 51.464 1.00 24.13 115 ILE D C 1
ATOM 5210 O O . ILE D 1 13 ? -38.403 54.050 51.174 1.00 20.88 115 ILE D O 1
ATOM 5226 N N . THR D 1 14 ? -40.251 55.202 51.749 1.00 30.82 116 THR D N 1
ATOM 5227 C CA . THR D 1 14 ? -39.569 56.483 51.920 1.00 22.54 116 THR D CA 1
ATOM 5228 C C . THR D 1 14 ? -39.594 56.828 53.406 1.00 31.98 116 THR D C 1
ATOM 5229 O O . THR D 1 14 ? -40.666 57.021 53.979 1.00 30.58 116 THR D O 1
ATOM 5240 N N . TYR D 1 15 ? -38.418 56.885 54.038 1.00 22.76 117 TYR D N 1
ATOM 5241 C CA . TYR D 1 15 ? -38.338 57.049 55.477 1.00 22.52 117 TYR D CA 1
ATOM 5242 C C . TYR D 1 15 ? -38.368 58.522 55.849 1.00 23.45 117 TYR D C 1
ATOM 5243 O O . TYR D 1 15 ? -37.819 59.384 55.147 1.00 23.69 117 TYR D O 1
ATOM 5261 N N . HIS D 1 16 ? -39.027 58.800 56.954 1.00 29.60 118 HIS D N 1
ATOM 5262 C CA . HIS D 1 16 ? -39.035 60.130 57.537 1.00 37.81 118 HIS D CA 1
ATOM 5263 C C . HIS D 1 16 ? -38.863 59.990 59.036 1.00 40.05 118 HIS D C 1
ATOM 5264 O O . HIS D 1 16 ? -39.501 59.134 59.656 1.00 39.28 118 HIS D O 1
ATOM 5278 N N . GLY D 1 17 ? -37.980 60.796 59.597 1.00 38.89 119 GLY D N 1
ATOM 5279 C CA . GLY D 1 17 ? -37.782 60.813 61.031 1.00 51.77 119 GLY D CA 1
ATOM 5280 C C . GLY D 1 17 ? -36.726 59.824 61.484 1.00 38.87 119 GLY D C 1
ATOM 5281 O O . GLY D 1 17 ? -35.853 59.383 60.726 1.00 31.25 119 GLY D O 1
ATOM 5285 N N . ARG D 1 18 ? -36.842 59.447 62.754 1.00 34.92 120 ARG D N 1
ATOM 5286 C CA . ARG D 1 18 ? -35.841 58.657 63.464 1.00 47.26 120 ARG D CA 1
ATOM 5287 C C . ARG D 1 18 ? -36.009 57.167 63.169 1.00 26.44 120 ARG D C 1
ATOM 5288 O O . ARG D 1 18 ? -36.972 56.737 62.525 1.00 30.54 120 ARG D O 1
ATOM 5309 N N . LEU D 1 19 ? -35.037 56.368 63.624 1.00 27.67 121 LEU D N 1
ATOM 5310 C CA . LEU D 1 19 ? -35.151 54.921 63.479 1.00 26.83 121 LEU D CA 1
ATOM 5311 C C . LEU D 1 19 ? -36.409 54.452 64.181 1.00 27.27 121 LEU D C 1
ATOM 5312 O O . LEU D 1 19 ? -36.666 54.821 65.329 1.00 33.55 121 LEU D O 1
ATOM 5328 N N . ARG D 1 20 ? -37.170 53.599 63.516 1.00 27.27 122 ARG D N 1
ATOM 5329 C CA . ARG D 1 20 ? -38.427 53.173 64.095 1.00 31.46 122 ARG D CA 1
ATOM 5330 C C . ARG D 1 20 ? -38.795 51.830 63.494 1.00 30.93 122 ARG D C 1
ATOM 5331 O O . ARG D 1 20 ? -38.350 51.483 62.399 1.00 25.61 122 ARG D O 1
ATOM 5352 N N . SER D 1 21 ? -39.525 51.041 64.268 1.00 31.93 123 SER D N 1
ATOM 5353 C CA . SER D 1 21 ? -40.124 49.842 63.720 1.00 33.21 123 SER D CA 1
ATOM 5354 C C . SER D 1 21 ? -41.319 50.237 62.867 1.00 26.66 123 SER D C 1
ATOM 5355 O O . SER D 1 21 ? -41.848 51.348 62.959 1.00 27.93 123 SER D O 1
ATOM 5363 N N . PHE D 1 22 ? -41.770 49.306 62.056 1.00 27.15 124 PHE D N 1
ATOM 5364 C CA . PHE D 1 22 ? -42.908 49.608 61.211 1.00 25.00 124 PHE D CA 1
ATOM 5365 C C . PHE D 1 22 ? -44.181 49.749 62.017 1.00 27.48 124 PHE D C 1
ATOM 5366 O O . PHE D 1 22 ? -44.408 49.021 62.989 1.00 28.45 124 PHE D O 1
ATOM 5383 N N . SER D 1 23 ? -45.014 50.697 61.601 1.00 30.62 125 SER D N 1
ATOM 5384 C CA . SER D 1 23 ? -46.374 50.781 62.108 1.00 44.57 125 SER D CA 1
ATOM 5385 C C . SER D 1 23 ? -47.127 49.493 61.810 1.00 34.92 125 SER D C 1
ATOM 5386 O O . SER D 1 23 ? -46.781 48.729 60.904 1.00 30.66 125 SER D O 1
ATOM 5394 N N . GLU D 1 24 ? -48.199 49.275 62.566 1.00 34.18 12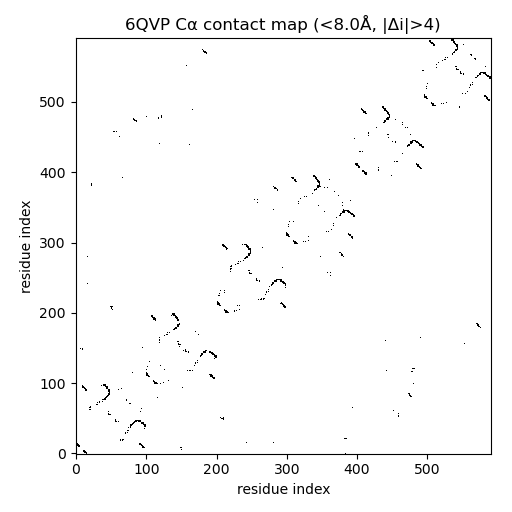6 GLU D N 1
ATOM 5395 C CA . GLU D 1 24 ? -49.126 48.192 62.248 1.00 35.29 126 GLU D CA 1
ATOM 5396 C C . GLU D 1 24 ? -49.596 48.290 60.803 1.00 35.01 126 GLU D C 1
ATOM 5397 O O . GLU D 1 24 ? -49.674 47.284 60.089 1.00 34.52 126 GLU D O 1
ATOM 5409 N N . GLU D 1 25 ? -49.902 49.500 60.352 1.00 35.52 127 GLU D N 1
ATOM 5410 C CA . GLU D 1 25 ? -50.406 49.661 58.993 1.00 35.61 127 GLU D CA 1
ATOM 5411 C C . GLU D 1 25 ? -49.319 49.360 57.965 1.00 32.89 127 GLU D C 1
ATOM 5412 O O . GLU D 1 25 ? -49.578 48.691 56.965 1.00 32.72 127 GLU D O 1
ATOM 5424 N N . ASP D 1 26 ? -48.079 49.798 58.227 1.00 30.94 128 ASP D N 1
ATOM 5425 C CA . ASP D 1 26 ? -46.956 49.476 57.342 1.00 28.46 128 ASP D CA 1
ATOM 5426 C C . ASP D 1 26 ? -46.713 47.974 57.270 1.00 27.71 128 ASP D C 1
ATOM 5427 O O . ASP D 1 26 ? -46.405 47.424 56.195 1.00 26.66 128 ASP D O 1
ATOM 5436 N N . THR D 1 27 ? -46.842 47.294 58.407 1.00 28.69 129 THR D N 1
ATOM 5437 C CA . THR D 1 27 ? -46.716 45.846 58.430 1.00 51.76 129 THR D CA 1
ATOM 5438 C C . THR D 1 27 ? -47.797 45.201 57.584 1.00 29.94 129 THR D C 1
ATOM 5439 O O . THR D 1 27 ? -47.515 44.263 56.831 1.00 31.46 129 THR D O 1
ATOM 5450 N N . TYR D 1 28 ? -49.028 45.717 57.653 1.00 32.01 130 TYR D N 1
ATOM 5451 C CA . TYR D 1 28 ? -50.082 45.201 56.786 1.00 33.67 130 TYR D CA 1
ATOM 5452 C C . TYR D 1 28 ? -49.714 45.397 55.323 1.00 33.19 130 TYR D C 1
ATOM 5453 O O . TYR D 1 28 ? -49.843 44.471 54.510 1.00 32.59 130 TYR D O 1
ATOM 5471 N N . LYS D 1 29 ? -49.232 46.593 54.972 1.00 31.15 131 LYS D N 1
ATOM 5472 C CA . LYS D 1 29 ? -48.948 46.883 53.569 1.00 30.27 131 LYS D CA 1
ATOM 5473 C C . LYS D 1 29 ? -47.868 45.956 53.018 1.00 28.27 131 LYS D C 1
ATOM 5474 O O . LYS D 1 29 ? -47.954 45.513 51.871 1.00 28.36 131 LYS D O 1
ATOM 5493 N N . ILE D 1 30 ? -46.840 45.666 53.819 1.00 26.95 132 ILE D N 1
ATOM 5494 C CA . ILE D 1 30 ? -45.761 44.781 53.365 1.00 24.93 132 ILE D CA 1
ATOM 5495 C C . ILE D 1 30 ? -46.286 43.362 53.214 1.00 26.13 132 ILE D C 1
ATOM 5496 O O . ILE D 1 30 ? -45.968 42.657 52.256 1.00 25.75 132 ILE D O 1
ATOM 5512 N N . LYS D 1 31 ? -47.071 42.913 54.172 1.00 27.79 133 LYS D N 1
ATOM 5513 C CA . LYS D 1 31 ? -47.678 41.596 54.070 1.00 29.41 133 LYS D CA 1
ATOM 5514 C C . LYS D 1 31 ? -48.586 41.493 52.845 1.00 30.93 133 LYS D C 1
ATOM 5515 O O . LYS D 1 31 ? -48.586 40.473 52.145 1.00 31.46 133 LYS D O 1
ATOM 5534 N N . ALA D 1 32 ? -49.387 42.525 52.584 1.00 31.92 134 ALA D N 1
ATOM 5535 C CA . ALA D 1 32 ? -50.302 42.465 51.450 1.00 33.68 134 ALA D CA 1
ATOM 5536 C C . ALA D 1 32 ? -49.522 42.403 50.146 1.00 32.25 134 ALA D C 1
ATOM 5537 O O . ALA D 1 32 ? -49.899 41.681 49.215 1.00 33.47 134 ALA D O 1
ATOM 5544 N N . TRP D 1 33 ? -48.429 43.164 50.071 1.00 29.87 135 TRP D N 1
ATOM 5545 C CA . TRP D 1 33 ? -47.632 43.197 48.855 1.00 28.58 135 TRP D CA 1
ATOM 5546 C C . TRP D 1 33 ? -46.954 41.857 48.621 1.00 28.03 135 TRP D C 1
ATOM 5547 O O . TRP D 1 33 ? -46.831 41.402 47.475 1.00 28.35 135 TRP D O 1
ATOM 5568 N N . LEU D 1 34 ? -46.503 41.212 49.697 1.00 28.44 136 LEU D N 1
ATOM 5569 C CA . LEU D 1 34 ? -45.836 39.924 49.584 1.00 28.02 136 LEU D CA 1
ATOM 5570 C C . LEU D 1 34 ? -46.788 38.766 49.303 1.00 44.38 136 LEU D C 1
ATOM 5571 O O . LEU D 1 34 ? -46.317 37.692 48.918 1.00 30.04 136 LEU D O 1
ATOM 5587 N N . GLU D 1 35 ? -48.103 38.961 49.464 1.00 37.77 137 GLU D N 1
ATOM 5588 C CA . GLU D 1 35 ? -49.059 37.852 49.403 1.00 43.01 137 GLU D CA 1
ATOM 5589 C C . GLU D 1 35 ? -48.890 36.990 48.151 1.00 35.53 137 GLU D C 1
ATOM 5590 O O . GLU D 1 35 ? -48.936 35.758 48.237 1.00 36.89 137 GLU D O 1
ATOM 5602 N N . ASP D 1 36 ? -48.679 37.602 46.983 1.00 36.38 138 ASP D N 1
ATOM 5603 C CA . ASP D 1 36 ? -48.550 36.839 45.743 1.00 47.66 138 ASP D CA 1
ATOM 5604 C C . ASP D 1 36 ? -47.097 36.619 45.332 1.00 35.07 138 ASP D C 1
ATOM 5605 O O . ASP D 1 36 ? -46.830 36.247 44.184 1.00 55.30 138 ASP D O 1
ATOM 5614 N N . LYS D 1 37 ? -46.158 36.793 46.259 1.00 31.42 139 LYS D N 1
ATOM 5615 C CA . LYS D 1 37 ? -44.737 36.873 45.937 1.00 32.82 139 LYS D CA 1
ATOM 5616 C C . LYS D 1 37 ? -43.941 35.667 46.416 1.00 32.79 139 LYS D C 1
ATOM 5617 O O . LYS D 1 37 ? -42.712 35.760 46.538 1.00 32.96 139 LYS D O 1
ATOM 5636 N N . ILE D 1 38 ? -44.602 34.547 46.726 1.00 46.75 140 ILE D N 1
ATOM 5637 C CA . ILE D 1 38 ? -43.855 33.392 47.223 1.00 55.02 140 ILE D CA 1
ATOM 5638 C C . ILE D 1 38 ? -42.792 32.952 46.218 1.00 44.77 140 ILE D C 1
ATOM 5639 O O . ILE D 1 38 ? -41.719 32.477 46.613 1.00 39.56 140 ILE D O 1
ATOM 5655 N N . ASN D 1 39 ? -43.060 33.095 44.912 1.00 31.45 141 ASN D N 1
ATOM 5656 C CA . ASN D 1 39 ? -42.121 32.663 43.877 1.00 44.26 141 ASN D CA 1
ATOM 5657 C C . ASN D 1 39 ? -41.205 33.784 43.397 1.00 52.82 141 ASN D C 1
ATOM 5658 O O . ASN D 1 39 ? -40.631 33.683 42.304 1.00 51.89 141 ASN D O 1
ATOM 5669 N N . SER D 1 40 ? -41.062 34.846 44.176 1.00 49.52 142 SER D N 1
ATOM 5670 C CA . SER D 1 40 ? -40.202 35.955 43.812 1.00 34.05 142 SER D CA 1
ATOM 5671 C C . SER D 1 40 ? -38.978 35.978 44.706 1.00 28.29 142 SER D C 1
ATOM 5672 O O . SER D 1 40 ? -39.095 35.837 45.927 1.00 23.86 142 SER D O 1
ATOM 5680 N N . ASN D 1 41 ? -37.812 36.183 44.107 1.00 24.14 143 ASN D N 1
ATOM 5681 C CA . ASN D 1 41 ? -36.671 36.645 44.879 1.00 23.96 143 ASN D CA 1
ATOM 5682 C C . ASN D 1 41 ? -36.733 38.167 44.952 1.00 21.55 143 ASN D C 1
ATOM 5683 O O . ASN D 1 41 ? -37.413 38.820 44.160 1.00 19.03 143 ASN D O 1
ATOM 5694 N N . LEU D 1 42 ? -36.040 38.734 45.916 1.00 16.83 144 LEU D N 1
ATOM 5695 C CA . LEU D 1 42 ? -36.121 40.161 46.164 1.00 19.46 144 LEU D CA 1
ATOM 5696 C C . LEU D 1 42 ? -34.756 40.816 46.052 1.00 22.96 144 LEU D C 1
ATOM 5697 O O . LEU D 1 42 ? -33.772 40.365 46.657 1.00 18.22 144 LEU D O 1
ATOM 5713 N N . LEU D 1 43 ? -34.715 41.905 45.311 1.00 13.38 145 LEU D N 1
ATOM 5714 C CA . LEU D 1 43 ? -33.565 42.796 45.279 1.00 15.73 145 LEU D CA 1
ATOM 5715 C C . LEU D 1 43 ? -33.934 44.021 46.084 1.00 18.86 145 LEU D C 1
ATOM 5716 O O . LEU D 1 43 ? -34.897 44.707 45.748 1.00 14.36 145 LEU D O 1
ATOM 5732 N N . ILE D 1 44 ? -33.169 44.299 47.137 1.00 18.16 146 ILE D N 1
ATOM 5733 C CA . ILE D 1 44 ? -33.447 45.428 48.013 1.00 12.18 146 ILE D CA 1
ATOM 5734 C C . ILE D 1 44 ? -32.320 46.421 47.903 1.00 12.96 146 ILE D C 1
ATOM 5735 O O . ILE D 1 44 ? -31.147 46.057 48.043 1.00 14.31 146 ILE D O 1
ATOM 5751 N N . GLU D 1 45 ? -32.682 47.687 47.733 1.00 11.78 147 GLU D N 1
ATOM 5752 C CA . GLU D 1 45 ? -31.702 48.767 47.694 1.00 13.61 147 GLU D CA 1
ATOM 5753 C C . GLU D 1 45 ? -32.030 49.707 48.835 1.00 15.98 147 GLU D C 1
ATOM 5754 O O . GLU D 1 45 ? -33.086 50.313 48.817 1.00 12.32 147 GLU D O 1
ATOM 5797 N N . VAL D 1 47 ? -31.148 53.194 50.162 1.00 16.72 149 VAL D N 1
ATOM 5798 C CA . VAL D 1 47 ? -30.543 54.362 49.556 1.00 17.86 149 VAL D CA 1
ATOM 5799 C C . VAL D 1 47 ? -30.594 55.478 50.576 1.00 20.66 149 VAL D C 1
ATOM 5800 O O . VAL D 1 47 ? -31.649 55.737 51.160 1.00 17.48 149 VAL D O 1
ATOM 5813 N N . ILE D 1 48 ? -29.443 56.081 50.838 1.00 13.64 150 ILE D N 1
ATOM 5814 C CA . ILE D 1 48 ? -29.332 57.093 51.878 1.00 19.41 150 ILE D CA 1
ATOM 5815 C C . ILE D 1 48 ? -28.836 58.370 51.219 1.00 16.70 150 ILE D C 1
ATOM 5816 O O . ILE D 1 48 ? -28.278 58.331 50.109 1.00 15.79 150 ILE D O 1
ATOM 5832 N N . PRO D 1 49 ? -28.984 59.509 51.887 1.00 26.32 151 PRO D N 1
ATOM 5833 C CA . PRO D 1 49 ? -28.588 60.787 51.285 1.00 27.67 151 PRO D CA 1
ATOM 5834 C C . PRO D 1 49 ? -27.083 60.915 51.179 1.00 29.86 151 PRO D C 1
ATOM 5835 O O . PRO D 1 49 ? -26.322 60.202 51.840 1.00 35.01 151 PRO D O 1
ATOM 5846 N N . GLN D 1 50 ? -26.665 61.827 50.307 1.00 60.66 152 GLN D N 1
ATOM 5847 C CA . GLN D 1 50 ? -25.250 62.036 50.037 1.00 64.62 152 GLN D CA 1
ATOM 5848 C C . GLN D 1 50 ? -24.477 62.237 51.335 1.00 65.09 152 GLN D C 1
ATOM 5849 O O . GLN D 1 50 ? -24.928 62.937 52.247 1.00 65.23 152 GLN D O 1
ATOM 5863 N N . ALA D 1 51 ? -23.308 61.606 51.410 1.00 73.94 153 ALA D N 1
ATOM 5864 C CA . ALA D 1 51 ? -22.449 61.685 52.586 1.00 73.30 153 ALA D CA 1
ATOM 5865 C C . ALA D 1 51 ? -22.105 63.133 52.942 1.00 71.27 153 ALA D C 1
ATOM 5866 O O . ALA D 1 51 ? -22.516 63.643 53.992 1.00 60.80 153 ALA D O 1
ATOM 5873 N N . SER D 1 54 ? -22.273 63.037 60.683 1.00 62.13 156 SER D N 1
ATOM 5874 C CA . SER D 1 54 ? -23.629 62.661 60.289 1.00 85.89 156 SER D CA 1
ATOM 5875 C C . SER D 1 54 ? -23.583 61.659 59.145 1.00 81.53 156 SER D C 1
ATOM 5876 O O . SER D 1 54 ? -24.551 60.933 58.898 1.00 56.97 156 SER D O 1
ATOM 5883 N N . PHE D 1 55 ? -22.461 61.670 58.421 1.00 80.98 157 PHE D N 1
ATOM 5884 C CA . PHE D 1 55 ? -22.200 60.649 57.413 1.00 80.76 157 PHE D CA 1
ATOM 5885 C C . PHE D 1 55 ? -22.368 59.251 58.002 1.00 73.01 157 PHE D C 1
ATOM 5886 O O . PHE D 1 55 ? -23.091 58.411 57.451 1.00 68.44 157 PHE D O 1
ATOM 5903 N N . SER D 1 56 ? -21.727 58.994 59.149 1.00 89.37 158 SER D N 1
ATOM 5904 C CA . SER D 1 56 ? -21.821 57.671 59.756 1.00 74.38 158 SER D CA 1
ATOM 5905 C C . SER D 1 56 ? -23.205 57.415 60.345 1.00 55.58 158 SER D C 1
ATOM 5906 O O . SER D 1 56 ? -23.683 56.280 60.291 1.00 33.04 158 SER D O 1
ATOM 5914 N N . ASP D 1 57 ? -23.866 58.446 60.889 1.00 55.96 159 ASP D N 1
ATOM 5915 C CA . ASP D 1 57 ? -25.205 58.264 61.453 1.00 52.79 159 ASP D CA 1
ATOM 5916 C C . ASP D 1 57 ? -26.228 57.882 60.374 1.00 35.15 159 ASP D C 1
ATOM 5917 O O . ASP D 1 57 ? -27.089 57.015 60.594 1.00 24.10 159 ASP D O 1
ATOM 5926 N N . SER D 1 58 ? -26.159 58.517 59.202 1.00 32.72 160 SER D N 1
ATOM 5927 C CA . SER D 1 58 ? -27.054 58.130 58.118 1.00 31.93 160 SER D CA 1
ATOM 5928 C C . SER D 1 58 ? -26.751 56.707 57.630 1.00 24.54 160 SER D C 1
ATOM 5929 O O . SER D 1 58 ? -27.668 55.918 57.363 1.00 17.52 160 SER D O 1
ATOM 5937 N N . LEU D 1 59 ? -25.479 56.344 57.511 1.00 17.16 161 LEU D N 1
ATOM 5938 C CA . LEU D 1 59 ? -25.154 54.979 57.072 1.00 26.07 161 LEU D CA 1
ATOM 5939 C C . LEU D 1 59 ? -25.607 53.941 58.106 1.00 14.36 161 LEU D C 1
ATOM 5940 O O . LEU D 1 59 ? -26.135 52.875 57.754 1.00 15.99 161 LEU D O 1
ATOM 5956 N N . ARG D 1 60 ? -25.431 54.249 59.384 1.00 18.79 162 ARG D N 1
ATOM 5957 C CA . ARG D 1 60 ? -25.857 53.318 60.422 1.00 15.13 162 ARG D CA 1
ATOM 5958 C C . ARG D 1 60 ? -27.363 53.137 60.366 1.00 15.55 162 ARG D C 1
ATOM 5959 O O . ARG D 1 60 ? -27.866 52.021 60.490 1.00 14.37 162 ARG D O 1
ATOM 5980 N N . LEU D 1 61 ? -28.101 54.231 60.120 1.00 19.48 163 LEU D N 1
ATOM 5981 C CA . LEU D 1 61 ? -29.557 54.138 59.992 1.00 22.90 163 LEU D CA 1
ATOM 5982 C C . LEU D 1 61 ? -29.957 53.256 58.826 1.00 19.40 163 LEU D C 1
ATOM 5983 O O . LEU D 1 61 ? -30.968 52.559 58.892 1.00 18.19 163 LEU D O 1
ATOM 5999 N N . GLY D 1 62 ? -29.217 53.330 57.724 1.00 14.05 164 GLY D N 1
ATOM 6000 C CA . GLY D 1 62 ? -29.474 52.451 56.592 1.00 21.17 164 GLY D CA 1
ATOM 6001 C C . GLY D 1 62 ? -29.286 50.983 56.922 1.00 16.20 164 GLY D C 1
ATOM 6002 O O . GLY D 1 62 ? -30.115 50.140 56.550 1.00 14.21 164 GLY D O 1
ATOM 6006 N N . TYR D 1 63 ? -28.217 50.664 57.651 1.00 14.33 165 TYR D N 1
ATOM 6007 C CA . TYR D 1 63 ? -28.006 49.293 58.127 1.00 12.82 165 TYR D CA 1
ATOM 6008 C C . TYR D 1 63 ? -29.182 48.822 58.995 1.00 12.09 165 TYR D C 1
ATOM 6009 O O . TYR D 1 63 ? -29.729 47.741 58.782 1.00 11.79 165 TYR D O 1
ATOM 6027 N N . GLU D 1 64 ? -29.550 49.622 60.002 1.00 13.02 166 GLU D N 1
ATOM 6028 C CA . GLU D 1 64 ? -30.588 49.258 60.968 1.00 14.01 166 GLU D CA 1
ATOM 6029 C C . GLU D 1 64 ? -31.954 49.116 60.311 1.00 19.26 166 GLU D C 1
ATOM 6030 O O . GLU D 1 64 ? -32.751 48.251 60.698 1.00 14.47 166 GLU D O 1
ATOM 6042 N N . ARG D 1 65 ? -32.277 49.998 59.355 1.00 20.46 167 ARG D N 1
ATOM 6043 C CA . ARG D 1 65 ? -33.551 49.857 58.651 1.00 15.24 167 ARG D CA 1
ATOM 6044 C C . ARG D 1 65 ? -33.515 48.626 57.749 1.00 15.40 167 ARG D C 1
ATOM 6045 O O . ARG D 1 65 ? -34.502 47.903 57.632 1.00 14.31 167 ARG D O 1
ATOM 6066 N N . GLY D 1 66 ? -32.369 48.318 57.179 1.00 11.94 168 GLY D N 1
ATOM 6067 C CA . GLY D 1 66 ? -32.276 47.103 56.389 1.00 11.23 168 GLY D CA 1
ATOM 6068 C C . GLY D 1 66 ? -32.492 45.857 57.226 1.00 11.63 168 GLY D C 1
ATOM 6069 O O . GLY D 1 66 ? -33.155 44.904 56.798 1.00 14.99 168 GLY D O 1
ATOM 6073 N N . ILE D 1 67 ? -31.976 45.870 58.454 1.00 17.68 169 ILE D N 1
ATOM 6074 C CA . ILE D 1 67 ? -32.184 44.765 59.387 1.00 12.74 169 ILE D CA 1
ATOM 6075 C C . ILE D 1 67 ? -33.662 44.602 59.657 1.00 13.87 169 ILE D C 1
ATOM 6076 O O . ILE D 1 67 ? -34.200 43.487 59.607 1.00 14.32 169 ILE D O 1
ATOM 6092 N N . ILE D 1 68 ? -34.347 45.725 59.941 1.00 14.50 170 ILE D N 1
ATOM 6093 C CA . ILE D 1 68 ? -35.768 45.689 60.272 1.00 18.32 170 ILE D CA 1
ATOM 6094 C C . ILE D 1 68 ? -36.568 45.164 59.101 1.00 15.71 170 ILE D C 1
ATOM 6095 O O . ILE D 1 68 ? -37.531 44.398 59.275 1.00 16.78 170 ILE D O 1
ATOM 6111 N N . LEU D 1 69 ? -36.240 45.637 57.905 1.00 15.43 171 LEU D N 1
ATOM 6112 C CA . LEU D 1 69 ? -36.966 45.240 56.714 1.00 19.50 171 LEU D CA 1
ATOM 6113 C C . LEU D 1 69 ? -36.777 43.760 56.447 1.00 17.02 171 LEU D C 1
ATOM 6114 O O . LEU D 1 69 ? -37.730 43.066 56.091 1.00 15.58 171 LEU D O 1
ATOM 6147 N N . LYS D 1 71 ? -36.100 41.544 58.642 1.00 16.31 173 LYS D N 1
ATOM 6148 C CA . LYS D 1 71 ? -36.844 40.765 59.626 1.00 22.69 173 LYS D CA 1
ATOM 6149 C C . LYS D 1 71 ? -38.324 40.747 59.266 1.00 19.19 173 LYS D C 1
ATOM 6150 O O . LYS D 1 71 ? -38.992 39.712 59.405 1.00 21.63 173 LYS D O 1
ATOM 6169 N N . GLU D 1 72 ? -38.844 41.883 58.777 1.00 22.96 174 GLU D N 1
ATOM 6170 C CA . GLU D 1 72 ? -40.250 41.953 58.394 1.00 23.58 174 GLU D CA 1
ATOM 6171 C C . GLU D 1 72 ? -40.558 40.964 57.283 1.00 21.91 174 GLU D C 1
ATOM 6172 O O . GLU D 1 72 ? -41.548 40.225 57.350 1.00 25.14 174 GLU D O 1
ATOM 6184 N N . ILE D 1 73 ? -39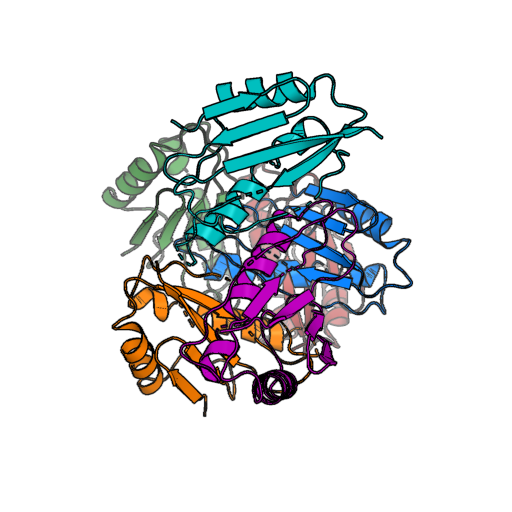.753 40.982 56.214 1.00 18.61 175 ILE D N 1
ATOM 6185 C CA . ILE D 1 73 ? -40.032 40.104 55.086 1.00 23.78 175 ILE D CA 1
ATOM 6186 C C . ILE D 1 73 ? -39.964 38.645 55.516 1.00 21.05 175 ILE D C 1
ATOM 6187 O O . ILE D 1 73 ? -40.774 37.817 55.079 1.00 21.89 175 ILE D O 1
ATOM 6203 N N . LYS D 1 74 ? -38.983 38.304 56.355 1.00 24.01 176 LYS D N 1
ATOM 6204 C CA . LYS D 1 74 ? -38.750 36.918 56.752 1.00 22.46 176 LYS D CA 1
ATOM 6205 C C . LYS D 1 74 ? -39.839 36.408 57.675 1.00 29.57 176 LYS D C 1
ATOM 6206 O O . LYS D 1 74 ? -39.971 35.182 57.833 1.00 25.79 176 LYS D O 1
ATOM 6225 N N . LYS D 1 75 ? -40.618 37.320 58.280 1.00 24.98 177 LYS D N 1
ATOM 6226 C CA . LYS D 1 75 ? -41.808 36.916 59.041 1.00 25.64 177 LYS D CA 1
ATOM 6227 C C . LYS D 1 75 ? -42.820 36.224 58.138 1.00 28.25 177 LYS D C 1
ATOM 6228 O O . LYS D 1 75 ? -43.522 35.302 58.562 1.00 29.37 177 LYS D O 1
ATOM 6247 N N . ILE D 1 76 ? -42.928 36.676 56.892 1.00 31.30 178 ILE D N 1
ATOM 6248 C CA . ILE D 1 76 ? -43.904 36.112 55.962 1.00 33.46 178 ILE D CA 1
ATOM 6249 C C . ILE D 1 76 ? -43.307 34.951 55.186 1.00 28.62 178 ILE D C 1
ATOM 6250 O O . ILE D 1 76 ? -43.921 33.888 55.079 1.00 38.22 178 ILE D O 1
ATOM 6266 N N . TYR D 1 77 ? -42.102 35.142 54.644 1.00 25.70 179 TYR D N 1
ATOM 6267 C CA . TYR D 1 77 ? -41.387 34.147 53.837 1.00 29.26 179 TYR D CA 1
ATOM 6268 C C . TYR D 1 77 ? -40.017 33.926 54.469 1.00 28.95 179 TYR D C 1
ATOM 6269 O O . TYR D 1 77 ? -39.035 34.561 54.055 1.00 22.27 179 TYR D O 1
ATOM 6287 N N . PRO D 1 78 ? -39.898 33.015 55.445 1.00 39.89 180 PRO D N 1
ATOM 6288 C CA . PRO D 1 78 ? -38.594 32.803 56.113 1.00 28.54 180 PRO D CA 1
ATOM 6289 C C . PRO D 1 78 ? -37.488 32.280 55.202 1.00 28.65 180 PRO D C 1
ATOM 6290 O O . PRO D 1 78 ? -36.310 32.520 55.489 1.00 27.43 180 PRO D O 1
ATOM 6301 N N . ASP D 1 79 ? -37.823 31.618 54.088 1.00 38.87 181 ASP D N 1
ATOM 6302 C CA . ASP D 1 79 ? -36.823 31.164 53.133 1.00 26.13 181 ASP D CA 1
ATOM 6303 C C . ASP D 1 79 ? -36.690 32.100 51.933 1.00 24.65 181 ASP D C 1
ATOM 6304 O O . ASP D 1 79 ? -36.097 31.712 50.914 1.00 27.96 181 ASP D O 1
ATOM 6313 N N . VAL D 1 80 ? -37.180 33.336 52.042 1.00 26.77 182 VAL D N 1
ATOM 6314 C CA . VAL D 1 80 ? -37.013 34.295 50.952 1.00 31.79 182 VAL D CA 1
ATOM 6315 C C . VAL D 1 80 ? -35.530 34.472 50.605 1.00 28.37 182 VAL D C 1
ATOM 6316 O O . VAL D 1 80 ? -34.657 34.520 51.485 1.00 22.6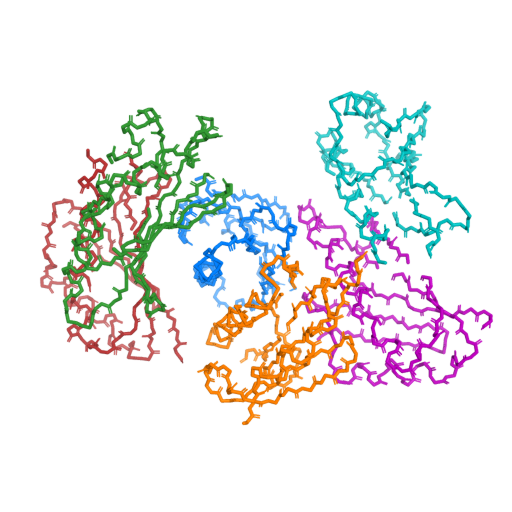7 182 VAL D O 1
ATOM 6329 N N . VAL D 1 81 ? -35.241 34.581 49.306 1.00 28.27 183 VAL D N 1
ATOM 6330 C CA . VAL D 1 81 ? -33.924 34.992 48.822 1.00 23.64 183 VAL D CA 1
ATOM 6331 C C . VAL D 1 81 ? -33.886 36.497 48.644 1.00 17.69 183 VAL D C 1
ATOM 6332 O O . VAL D 1 81 ? -34.619 37.052 47.815 1.00 24.54 183 VAL D O 1
ATOM 6345 N N . ILE D 1 82 ? -32.973 37.129 49.356 1.00 17.16 184 ILE D N 1
ATOM 6346 C CA . ILE D 1 82 ? -32.758 38.570 49.326 1.00 17.34 184 ILE D CA 1
ATOM 6347 C C . ILE D 1 82 ? -31.304 38.858 48.962 1.00 17.73 184 ILE D C 1
ATOM 6348 O O . ILE D 1 82 ? -30.378 38.206 49.469 1.00 16.76 184 ILE D O 1
ATOM 6364 N N . ASP D 1 83 ? -31.111 39.865 48.103 1.00 11.68 185 ASP D N 1
ATOM 6365 C CA . ASP D 1 83 ? -29.847 40.548 47.931 1.00 12.26 185 ASP D CA 1
ATOM 6366 C C . ASP D 1 83 ? -30.081 41.978 48.351 1.00 19.23 185 ASP D C 1
ATOM 6367 O O . ASP D 1 83 ? -31.000 42.610 47.844 1.00 12.65 185 ASP D O 1
ATOM 6393 N N . SER D 1 85 ? -28.356 45.862 49.312 1.00 9.21 187 SER D N 1
ATOM 6394 C CA . SER D 1 85 ? -27.218 46.793 49.314 1.00 7.91 187 SER D CA 1
ATOM 6395 C C . SER D 1 85 ? -27.606 48.081 50.024 1.00 10.95 187 SER D C 1
ATOM 6396 O O . SER D 1 85 ? -28.773 48.385 50.183 1.00 12.91 187 SER D O 1
ATOM 6404 N N . VAL D 1 86 ? -26.597 48.844 50.435 1.00 9.02 188 VAL D N 1
ATOM 6405 C CA . VAL D 1 86 ? -26.743 50.212 50.941 1.00 12.76 188 VAL D CA 1
ATOM 6406 C C . VAL D 1 86 ? -25.805 51.114 50.154 1.00 9.89 188 VAL D C 1
ATOM 6407 O O . VAL D 1 86 ? -24.599 50.826 50.052 1.00 15.57 188 VAL D O 1
ATOM 6420 N N . ASN D 1 87 ? -26.317 52.243 49.678 1.00 13.54 189 ASN D N 1
ATOM 6421 C CA . ASN D 1 87 ? -25.554 53.145 48.837 1.00 11.95 189 ASN D CA 1
ATOM 6422 C C . ASN D 1 87 ? -26.070 54.550 49.035 1.00 12.22 189 ASN D C 1
ATOM 6423 O O . ASN D 1 87 ? -27.243 54.737 49.335 1.00 12.49 189 ASN D O 1
ATOM 6434 N N . SER D 1 88 ? -25.189 55.522 48.881 1.00 13.92 190 SER D N 1
ATOM 6435 C CA . SER D 1 88 ? -25.581 56.922 48.884 1.00 18.13 190 SER D CA 1
ATOM 6436 C C . SER D 1 88 ? -26.095 57.350 47.502 1.00 23.48 190 SER D C 1
ATOM 6437 O O . SER D 1 88 ? -25.559 56.942 46.468 1.00 22.09 190 SER D O 1
ATOM 6445 N N . ALA D 1 89 ? -27.147 58.153 47.497 1.00 34.75 191 ALA D N 1
ATOM 6446 C CA . ALA D 1 89 ? -27.616 58.781 46.269 1.00 33.53 191 ALA D CA 1
ATOM 6447 C C . ALA D 1 89 ? -26.738 59.977 45.930 1.00 36.73 191 ALA D C 1
ATOM 6448 O O . ALA D 1 89 ? -26.003 60.503 46.770 1.00 35.25 191 ALA D O 1
ATOM 6455 N N . ALA D 1 90 ? -26.821 60.409 44.672 1.00 51.58 192 ALA D N 1
ATOM 6456 C CA . ALA D 1 90 ? -26.078 61.591 44.241 1.00 60.01 192 ALA D CA 1
ATOM 6457 C C . ALA D 1 90 ? -26.632 62.850 44.897 1.00 52.03 192 ALA D C 1
ATOM 6458 O O . ALA D 1 90 ? -25.879 63.666 45.439 1.00 61.88 192 ALA D O 1
ATOM 6465 N N . SER D 1 91 ? -27.953 63.017 44.861 1.00 50.60 193 SER D N 1
ATOM 6466 C CA . SER D 1 91 ? -28.602 64.194 45.436 1.00 58.36 193 SER D CA 1
ATOM 6467 C C . SER D 1 91 ? -30.068 63.815 45.625 1.00 68.24 193 SER D C 1
ATOM 6468 O O . SER D 1 91 ? -30.839 63.835 44.661 1.00 93.60 193 SER D O 1
ATOM 6476 N N . SER D 1 92 ? -30.433 63.460 46.848 1.00 62.99 194 SER D N 1
ATOM 6477 C CA . SER D 1 92 ? -31.816 63.103 47.123 1.00 64.75 194 SER D CA 1
ATOM 6478 C C . SER D 1 92 ? -32.299 63.824 48.372 1.00 72.37 194 SER D C 1
ATOM 6479 O O . SER D 1 92 ? -33.356 64.465 48.360 1.00 95.54 194 SER D O 1
ATOM 6487 N N . THR D 1 93 ? -31.517 63.746 49.447 1.00 60.09 195 THR D N 1
ATOM 6488 C CA . THR D 1 93 ? -31.902 64.176 50.786 1.00 55.76 195 THR D CA 1
ATOM 6489 C C . THR D 1 93 ? -32.936 63.234 51.396 1.00 56.78 195 THR D C 1
ATOM 6490 O O . THR D 1 93 ? -33.305 63.410 52.568 1.00 60.05 195 THR D O 1
ATOM 6501 N N . THR D 1 94 ? -33.412 62.237 50.652 1.00 49.79 196 THR D N 1
ATOM 6502 C CA . THR D 1 94 ? -34.351 61.251 51.159 1.00 46.35 196 THR D CA 1
ATOM 6503 C C . THR D 1 94 ? -33.629 59.926 51.389 1.00 34.86 196 THR D C 1
ATOM 6504 O O . THR D 1 94 ? -32.596 59.641 50.783 1.00 35.06 196 THR D O 1
ATOM 6515 N N . SER D 1 95 ? -34.150 59.155 52.326 1.00 30.36 197 SER D N 1
ATOM 6516 C CA . SER D 1 95 ? -33.700 57.803 52.594 1.00 33.05 197 SER D CA 1
ATOM 6517 C C . SER D 1 95 ? -34.847 56.896 52.211 1.00 20.37 197 SER D C 1
ATOM 6518 O O . SER D 1 95 ? -36.002 57.199 52.513 1.00 20.48 197 SER D O 1
ATOM 6526 N N . LYS D 1 96 ? -34.537 55.801 51.540 1.00 16.28 198 LYS D N 1
ATOM 6527 C CA . LYS D 1 96 ? -35.608 54.952 51.032 1.00 15.87 198 LYS D CA 1
ATOM 6528 C C . LYS D 1 96 ? -35.084 53.533 50.945 1.00 21.44 198 LYS D C 1
ATOM 6529 O O . LYS D 1 96 ? -33.874 53.298 50.978 1.00 18.42 198 LYS D O 1
ATOM 6548 N N . ALA D 1 97 ? -36.024 52.592 50.911 1.00 16.60 199 ALA D N 1
ATOM 6549 C CA . ALA D 1 97 ? -35.760 51.203 50.545 1.00 14.85 199 ALA D CA 1
ATOM 6550 C C . ALA D 1 97 ? -36.583 50.892 49.289 1.00 20.36 199 ALA D C 1
ATOM 6551 O O . ALA D 1 97 ? -37.799 51.135 49.257 1.00 17.21 199 ALA D O 1
ATOM 6558 N N . ILE D 1 98 ? -35.926 50.393 48.245 1.00 15.77 200 ILE D N 1
ATOM 6559 C CA . ILE D 1 98 ? -36.613 49.939 47.040 1.00 18.09 200 ILE D CA 1
ATOM 6560 C C . ILE D 1 98 ? -36.506 48.430 46.964 1.00 15.71 200 ILE D C 1
ATOM 6561 O O . ILE D 1 98 ? -35.396 47.895 46.858 1.00 15.40 200 ILE D O 1
ATOM 6577 N N . ILE D 1 99 ? -37.652 47.749 46.921 1.00 20.01 201 ILE D N 1
ATOM 6578 C CA . ILE D 1 99 ? -37.700 46.294 46.760 1.00 19.73 201 ILE D CA 1
ATOM 6579 C C . ILE D 1 99 ? -38.173 45.970 45.361 1.00 21.69 201 ILE D C 1
ATOM 6580 O O . ILE D 1 99 ? -39.298 46.337 44.979 1.00 17.62 201 ILE D O 1
ATOM 6596 N N . THR D 1 100 ? -37.345 45.234 44.619 1.00 15.11 202 THR D N 1
ATOM 6597 C CA . THR D 1 100 ? -37.668 44.790 43.286 1.00 16.19 202 THR D CA 1
ATOM 6598 C C . THR D 1 100 ? -37.747 43.277 43.250 1.00 16.93 202 THR D C 1
ATOM 6599 O O . THR D 1 100 ? -36.858 42.605 43.772 1.00 21.63 202 THR D O 1
ATOM 6610 N N . THR D 1 101 ? -38.783 42.752 42.593 1.00 21.55 203 THR D N 1
ATOM 6611 C CA . THR D 1 101 ? -38.931 41.306 42.463 1.00 22.55 203 THR D CA 1
ATOM 6612 C C . THR D 1 101 ? -38.093 40.762 41.310 1.00 20.81 203 THR D C 1
ATOM 6613 O O . THR D 1 101 ? -37.972 41.393 40.257 1.00 22.79 203 THR D O 1
ATOM 6624 N N . ILE D 1 102 ? -37.519 39.578 41.521 1.00 22.76 204 ILE D N 1
ATOM 6625 C CA . ILE D 1 102 ? -36.935 38.760 40.451 1.00 21.47 204 ILE D CA 1
ATOM 6626 C C . ILE D 1 102 ? -37.692 37.442 40.457 1.00 23.39 204 ILE D C 1
ATOM 6627 O O . ILE D 1 102 ? -37.620 36.680 41.431 1.00 25.40 204 ILE D O 1
ATOM 6643 N N . ASN D 1 103 ? -38.432 37.167 39.383 1.00 32.12 205 ASN D N 1
ATOM 6644 C CA . ASN D 1 103 ? -39.269 35.981 39.366 1.00 52.35 205 ASN D CA 1
ATOM 6645 C C . ASN D 1 103 ? -38.406 34.758 39.099 1.00 62.05 205 ASN D C 1
ATOM 6646 O O . ASN D 1 103 ? -37.679 34.695 38.102 1.00 60.34 205 ASN D O 1
ATOM 6657 N N . LYS D 1 104 ? -38.484 33.800 40.014 1.00 69.52 206 LYS D N 1
ATOM 6658 C CA . LYS D 1 104 ? -37.587 32.657 40.078 1.00 66.58 206 LYS D CA 1
ATOM 6659 C C . LYS D 1 104 ? -37.917 31.599 39.027 1.00 64.16 206 LYS D C 1
ATOM 6660 O O . LYS D 1 104 ? -39.050 31.517 38.549 1.00 64.45 206 LYS D O 1
ATOM 6679 N N . LYS E 1 1 ? -23.103 15.133 33.257 1.00 55.89 103 LYS B N 1
ATOM 6680 C CA . LYS E 1 1 ? -24.090 15.623 32.307 1.00 64.45 103 LYS B CA 1
ATOM 6681 C C . LYS E 1 1 ? -23.470 16.745 31.464 1.00 62.42 103 LYS B C 1
ATOM 6682 O O . LYS E 1 1 ? -23.361 16.611 30.240 1.00 53.59 103 LYS B O 1
ATOM 6700 N N . THR E 1 2 ? -23.046 17.829 32.119 1.00 54.93 104 THR B N 1
ATOM 6701 C CA . THR E 1 2 ? -22.316 18.892 31.430 1.00 42.71 104 THR B CA 1
ATOM 6702 C C . THR E 1 2 ? -21.158 18.292 30.650 1.00 36.02 104 THR B C 1
ATOM 6703 O O . THR E 1 2 ? -20.452 17.408 31.143 1.00 37.44 104 THR B O 1
ATOM 6714 N N . ASP E 1 3 ? -20.991 18.741 29.410 1.00 37.10 105 ASP B N 1
ATOM 6715 C CA . ASP E 1 3 ? -20.041 18.130 28.492 1.00 39.73 105 ASP B CA 1
ATOM 6716 C C . ASP E 1 3 ? -19.004 19.153 28.052 1.00 43.23 105 ASP B C 1
ATOM 6717 O O . ASP E 1 3 ? -19.345 20.299 27.736 1.00 34.46 105 ASP B O 1
ATOM 6726 N N . ILE E 1 4 ? -17.742 18.734 28.035 1.00 35.30 106 ILE B N 1
ATOM 6727 C CA . ILE E 1 4 ? -16.627 19.539 27.538 1.00 34.29 106 ILE B CA 1
ATOM 6728 C C . ILE E 1 4 ? -16.008 18.840 26.336 1.00 56.25 106 ILE B C 1
ATOM 6729 O O . ILE E 1 4 ? -15.593 17.677 26.435 1.00 53.82 106 ILE B O 1
ATOM 6745 N N . THR E 1 5 ? -15.918 19.555 25.212 1.00 40.87 107 THR B N 1
ATOM 6746 C CA . THR E 1 5 ? -15.200 19.066 24.045 1.00 41.29 107 THR B CA 1
ATOM 6747 C C . THR E 1 5 ? -14.331 20.176 23.481 1.00 45.40 107 THR B C 1
ATOM 6748 O O . THR E 1 5 ? -14.671 21.365 23.559 1.00 34.68 107 THR B O 1
ATOM 6759 N N . SER E 1 6 ? -13.197 19.784 22.907 1.00 37.43 108 SER B N 1
ATOM 6760 C CA . SER E 1 6 ? -12.225 20.785 22.514 1.00 36.11 108 SER B CA 1
ATOM 6761 C C . SER E 1 6 ? -11.393 20.288 21.347 1.00 38.16 108 SER B C 1
ATOM 6762 O O . SER E 1 6 ? -11.224 19.077 21.135 1.00 40.45 108 SER B O 1
ATOM 6770 N N . THR E 1 7 ? -10.881 21.249 20.601 1.00 37.47 109 THR B N 1
ATOM 6771 C CA . THR E 1 7 ? -9.855 21.049 19.594 1.00 39.36 109 THR B CA 1
ATOM 6772 C C . THR E 1 7 ? -8.681 21.939 19.968 1.00 38.91 109 THR B C 1
ATOM 6773 O O . THR E 1 7 ? -8.675 22.576 21.024 1.00 37.32 109 THR B O 1
ATOM 6784 N N . LYS E 1 8 ? -7.714 22.029 19.063 1.00 40.45 110 LYS B N 1
ATOM 6785 C CA . LYS E 1 8 ? -6.510 22.802 19.332 1.00 40.56 110 LYS B CA 1
ATOM 6786 C C . LYS E 1 8 ? -6.855 24.189 19.873 1.00 37.82 110 LYS B C 1
ATOM 6787 O O . LYS E 1 8 ? -6.329 24.609 20.911 1.00 37.28 110 LYS B O 1
ATOM 6806 N N . ASN E 1 9 ? -7.777 24.893 19.207 1.00 36.20 111 ASN B N 1
ATOM 6807 C CA . ASN E 1 9 ? -7.993 26.315 19.457 1.00 46.67 111 ASN B CA 1
ATOM 6808 C C . ASN E 1 9 ? -9.413 26.661 19.899 1.00 51.88 111 ASN B C 1
ATOM 6809 O O . ASN E 1 9 ? -9.780 27.846 19.908 1.00 29.84 111 ASN B O 1
ATOM 6820 N N . GLU E 1 10 ? -10.216 25.674 20.277 1.00 31.87 112 GLU B N 1
ATOM 6821 C CA . GLU E 1 10 ? -11.591 25.914 20.690 1.00 30.07 112 GLU B CA 1
ATOM 6822 C C . GLU E 1 10 ? -11.950 24.892 21.743 1.00 30.56 112 GLU B C 1
ATOM 6823 O O . GLU E 1 10 ? -11.717 23.691 21.549 1.00 32.53 112 GLU B O 1
ATOM 6835 N N . LEU E 1 11 ? -12.527 25.379 22.837 1.00 28.92 113 LEU B N 1
ATOM 6836 C CA . LEU E 1 11 ? -13.086 24.543 23.887 1.00 29.24 113 LEU B CA 1
ATOM 6837 C C . LEU E 1 11 ? -14.543 24.916 24.081 1.00 27.70 113 LEU B C 1
ATOM 6838 O O . LEU E 1 11 ? -14.874 26.103 24.241 1.00 25.85 113 LEU B O 1
ATOM 6854 N N . VAL E 1 12 ? -15.406 23.912 24.076 1.00 28.66 114 VAL B N 1
ATOM 6855 C CA . VAL E 1 12 ? -16.846 24.118 24.136 1.00 27.70 114 VAL B CA 1
ATOM 6856 C C . VAL E 1 12 ? -17.396 23.383 25.359 1.00 28.22 114 VAL B C 1
ATOM 6857 O O . VAL E 1 12 ? -17.284 22.154 25.455 1.00 30.12 114 VAL B O 1
ATOM 6870 N N . ILE E 1 13 ? -17.995 24.135 26.289 1.00 26.70 115 ILE B N 1
ATOM 6871 C CA . ILE E 1 13 ? -18.724 23.575 27.419 1.00 27.17 115 ILE B CA 1
ATOM 6872 C C . ILE E 1 13 ? -20.214 23.655 27.130 1.00 26.85 115 ILE B C 1
ATOM 6873 O O . ILE E 1 13 ? -20.761 24.750 26.912 1.00 25.22 115 ILE B O 1
ATOM 6889 N N . THR E 1 14 ? -20.884 22.512 27.171 1.00 28.57 116 THR B N 1
ATOM 6890 C CA . THR E 1 14 ? -22.334 22.462 27.033 1.00 28.72 116 THR B CA 1
ATOM 6891 C C . THR E 1 14 ? -22.932 22.137 28.396 1.00 37.13 116 THR B C 1
ATOM 6892 O O . THR E 1 14 ? -22.715 21.046 28.937 1.00 32.30 116 THR B O 1
ATOM 6903 N N . TYR E 1 15 ? -23.673 23.081 28.961 1.00 27.79 117 TYR B N 1
ATOM 6904 C CA . TYR E 1 15 ? -24.169 22.905 30.317 1.00 30.18 117 TYR B CA 1
ATOM 6905 C C . TYR E 1 15 ? -25.490 22.151 30.343 1.00 29.85 117 TYR B C 1
ATOM 6906 O O . TYR E 1 15 ? -26.368 22.358 29.500 1.00 30.53 117 TYR B O 1
ATOM 6924 N N . HIS E 1 16 ? -25.637 21.320 31.365 1.00 37.46 118 HIS B N 1
ATOM 6925 C CA . HIS E 1 16 ? -26.868 20.612 31.656 1.00 45.27 118 HIS B CA 1
ATOM 6926 C C . HIS E 1 16 ? -27.086 20.637 33.159 1.00 44.38 118 HIS B C 1
ATOM 6927 O O . HIS E 1 16 ? -26.145 20.426 33.929 1.00 47.44 118 HIS B O 1
ATOM 6941 N N . GLY E 1 17 ? -28.318 20.889 33.570 1.00 40.53 119 GLY B N 1
ATOM 6942 C CA . GLY E 1 17 ? -28.652 20.863 34.983 1.00 41.10 119 GLY B CA 1
ATOM 6943 C C . GLY E 1 17 ? -28.508 22.216 35.651 1.00 33.68 119 GLY B C 1
ATOM 6944 O O . GLY E 1 17 ? -28.477 23.278 35.019 1.00 32.52 119 GLY B O 1
ATOM 6948 N N . ARG E 1 18 ? -28.385 22.158 36.969 1.00 58.14 120 ARG B N 1
ATOM 6949 C CA . ARG E 1 18 ? -28.363 23.335 37.825 1.00 51.07 120 ARG B CA 1
ATOM 6950 C C . ARG E 1 18 ? -26.987 23.998 37.805 1.00 44.16 120 ARG B C 1
ATOM 6951 O O . ARG E 1 18 ? -26.019 23.481 37.244 1.00 40.57 120 ARG B O 1
ATOM 6972 N N . LEU E 1 19 ? -26.882 25.136 38.476 1.00 39.12 121 LEU B N 1
ATOM 6973 C CA . LEU E 1 19 ? -25.583 25.771 38.622 1.00 37.41 121 LEU B CA 1
ATOM 6974 C C . LEU E 1 19 ? -24.661 24.832 39.360 1.00 35.01 121 LEU B C 1
ATOM 6975 O O . LEU E 1 19 ? -24.966 24.403 40.482 1.00 34.49 121 LEU B O 1
ATOM 6991 N N . ARG E 1 20 ? -23.535 24.504 38.743 1.00 28.91 122 ARG B N 1
ATOM 6992 C CA . ARG E 1 20 ? -22.615 23.536 39.330 1.00 37.79 122 ARG B CA 1
ATOM 6993 C C . ARG E 1 20 ? -21.205 24.082 39.343 1.00 41.15 122 ARG B C 1
ATOM 6994 O O . ARG E 1 20 ? -20.805 24.872 38.475 1.00 33.40 122 ARG B O 1
ATOM 7015 N N . SER E 1 21 ? -20.464 23.638 40.345 1.00 35.77 123 SER B N 1
ATOM 7016 C CA . SER E 1 21 ? -19.024 23.659 40.263 1.00 33.93 123 SER B CA 1
ATOM 7017 C C . SER E 1 21 ? -18.605 22.658 39.200 1.00 32.21 123 SER B C 1
ATOM 7018 O O . SER E 1 21 ? -19.345 21.722 38.877 1.00 36.38 123 SER B O 1
ATOM 7026 N N . PHE E 1 22 ? -17.415 22.842 38.647 1.00 31.88 124 PHE B N 1
ATOM 7027 C CA . PHE E 1 22 ? -16.911 21.833 37.725 1.00 33.02 124 PHE B CA 1
ATOM 7028 C C . PHE E 1 22 ? -16.512 20.580 38.476 1.00 35.70 124 PHE B C 1
ATOM 7029 O O . PHE E 1 22 ? -15.899 20.650 39.541 1.00 36.61 124 PHE B O 1
ATOM 7046 N N . SER E 1 23 ? -16.835 19.431 37.885 1.00 37.12 125 SER B N 1
ATOM 7047 C CA . SER E 1 23 ? -16.402 18.145 38.422 1.00 39.90 125 SER B CA 1
ATOM 7048 C C . SER E 1 23 ? -14.882 18.044 38.356 1.00 40.74 125 SER B C 1
ATOM 7049 O O . SER E 1 23 ? -14.204 18.811 37.670 1.00 39.32 125 SER B O 1
ATOM 7057 N N . GLU E 1 24 ? -14.340 17.070 39.077 1.00 43.31 126 GLU B N 1
ATOM 7058 C CA . GLU E 1 24 ? -12.903 16.852 39.000 1.00 44.55 126 GLU B CA 1
ATOM 7059 C C . GLU E 1 24 ? -12.474 16.511 37.579 1.00 44.53 126 GLU B C 1
ATOM 7060 O O . GLU E 1 24 ? -11.384 16.900 37.155 1.00 44.39 126 GLU B O 1
ATOM 7072 N N . GLU E 1 25 ? -13.311 15.791 36.832 1.00 44.89 127 GLU B N 1
ATOM 7073 C CA . GLU E 1 25 ? -12.941 15.446 35.465 1.00 45.09 127 GLU B CA 1
ATOM 7074 C C . GLU E 1 25 ? -12.964 16.683 34.571 1.00 42.34 127 GLU B C 1
ATOM 7075 O O . GLU E 1 25 ? -12.086 16.866 33.724 1.00 42.31 127 GLU B O 1
ATOM 7087 N N . ASP E 1 26 ? -13.930 17.571 34.783 1.00 40.18 128 ASP B N 1
ATOM 7088 C CA . ASP E 1 26 ? -14.000 18.767 33.953 1.00 37.69 128 ASP B CA 1
ATOM 7089 C C . ASP E 1 26 ? -12.841 19.701 34.265 1.00 36.96 128 ASP B C 1
ATOM 7090 O O . ASP E 1 26 ? -12.258 20.299 33.360 1.00 36.08 128 ASP B O 1
ATOM 7099 N N . THR E 1 27 ? -12.422 19.756 35.529 1.00 37.72 129 THR B N 1
ATOM 7100 C CA . THR E 1 27 ? -11.244 20.547 35.854 1.00 49.28 129 THR B CA 1
ATOM 7101 C C . THR E 1 27 ? -10.023 20.026 35.113 1.00 45.60 129 THR B C 1
ATOM 7102 O O . THR E 1 27 ? -9.209 20.815 34.615 1.00 38.45 129 THR B O 1
ATOM 7113 N N . TYR E 1 28 ? -9.890 18.701 35.009 1.00 41.42 130 TYR B N 1
ATOM 7114 C CA . TYR E 1 28 ? -8.737 18.149 34.309 1.00 43.23 130 TYR B CA 1
ATOM 7115 C C . TYR E 1 28 ? -8.781 18.489 32.822 1.00 42.10 130 TYR B C 1
ATOM 7116 O O . TYR E 1 28 ? -7.750 18.850 32.232 1.00 42.45 130 TYR B O 1
ATOM 7134 N N . LYS E 1 29 ? -9.962 18.371 32.198 1.00 40.97 131 LYS B N 1
ATOM 7135 C CA . LYS E 1 29 ? -10.088 18.679 30.770 1.00 40.05 131 LYS B CA 1
ATOM 7136 C C . LYS E 1 29 ? -9.700 20.114 30.489 1.00 37.98 131 LYS B C 1
ATOM 7137 O O . LYS E 1 29 ? -8.958 20.401 29.543 1.00 38.19 131 LYS B O 1
ATOM 7156 N N . ILE E 1 30 ? -10.228 21.040 31.281 1.00 36.11 132 ILE B N 1
ATOM 7157 C CA . ILE E 1 30 ? -9.920 22.447 31.044 1.00 34.21 132 ILE B CA 1
ATOM 7158 C C . ILE E 1 30 ? -8.439 22.692 31.291 1.00 35.43 132 ILE B C 1
ATOM 7159 O O . ILE E 1 30 ? -7.784 23.453 30.569 1.00 36.35 132 ILE B O 1
ATOM 7175 N N . LYS E 1 31 ? -7.886 22.058 32.318 1.00 37.21 133 LYS B N 1
ATOM 7176 C CA . LYS E 1 31 ? -6.457 22.188 32.560 1.00 50.19 133 LYS B CA 1
ATOM 7177 C C . LYS E 1 31 ? -5.643 21.595 31.407 1.00 49.16 133 LYS B C 1
ATOM 7178 O O . LYS E 1 31 ? -4.661 22.195 30.960 1.00 40.89 133 LYS B O 1
ATOM 7197 N N . ALA E 1 32 ? -6.031 20.414 30.919 1.00 41.73 134 ALA B N 1
ATOM 7198 C CA . ALA E 1 32 ? -5.299 19.786 29.820 1.00 43.58 134 ALA B CA 1
ATOM 7199 C C . ALA E 1 32 ? -5.309 20.664 28.574 1.00 42.13 134 ALA B C 1
ATOM 7200 O O . ALA E 1 32 ? -4.307 20.749 27.854 1.00 43.43 134 ALA B O 1
ATOM 7207 N N . TRP E 1 33 ? -6.445 21.310 28.299 1.00 39.65 135 TRP B N 1
ATOM 7208 C CA . TRP E 1 33 ? -6.565 22.142 27.106 1.00 38.34 135 TRP B CA 1
ATOM 7209 C C . TRP E 1 33 ? -5.711 23.398 27.214 1.00 37.63 135 TRP B C 1
ATOM 7210 O O . TRP E 1 33 ? -5.150 23.868 26.209 1.00 37.89 135 TRP B O 1
ATOM 7231 N N . LEU E 1 34 ? -5.586 23.939 28.423 1.00 36.96 136 LEU B N 1
ATOM 7232 C CA . LEU E 1 34 ? -4.830 25.164 28.641 1.00 36.39 136 LEU B CA 1
ATOM 7233 C C . LEU E 1 34 ? -3.322 24.947 28.692 1.00 39.99 136 LEU B C 1
ATOM 7234 O O . LEU E 1 34 ? -2.567 25.914 28.582 1.00 38.93 136 LEU B O 1
ATOM 7250 N N . GLU E 1 35 ? -2.863 23.711 28.852 1.00 41.29 137 GLU B N 1
ATOM 7251 C CA . GLU E 1 35 ? -1.443 23.476 29.112 1.00 45.39 137 GLU B CA 1
ATOM 7252 C C . GLU E 1 35 ? -0.551 24.126 28.058 1.00 44.67 137 GLU B C 1
ATOM 7253 O O . GLU E 1 35 ? 0.491 24.700 28.386 1.00 45.84 137 GLU B O 1
ATOM 7265 N N . ASP E 1 36 ? -0.959 24.083 26.793 1.00 44.58 138 ASP B N 1
ATOM 7266 C CA . ASP E 1 36 ? -0.177 24.669 25.712 1.00 45.41 138 ASP B CA 1
ATOM 7267 C C . ASP E 1 36 ? -0.624 26.086 25.343 1.00 48.58 138 ASP B C 1
ATOM 7268 O O . ASP E 1 36 ? -0.265 26.572 24.268 1.00 53.25 138 ASP B O 1
ATOM 7277 N N . LYS E 1 37 ? -1.380 26.773 26.208 1.00 57.86 139 LYS B N 1
ATOM 7278 C CA . LYS E 1 37 ? -2.038 28.022 25.822 1.00 57.92 139 LYS B CA 1
ATOM 7279 C C . LYS E 1 37 ? -1.435 29.257 26.493 1.00 50.77 139 LYS B C 1
ATOM 7280 O O . LYS E 1 37 ? -2.092 30.306 26.544 1.00 38.69 139 LYS B O 1
ATOM 7299 N N . ILE E 1 38 ? -0.206 29.159 27.016 1.00 40.13 140 ILE B N 1
ATOM 7300 C CA . ILE E 1 38 ? 0.397 30.295 27.724 1.00 48.59 140 ILE B CA 1
ATOM 7301 C C . ILE E 1 38 ? 0.357 31.567 26.868 1.00 38.98 140 ILE B C 1
ATOM 7302 O O . ILE E 1 38 ? 0.076 32.660 27.376 1.00 42.97 140 ILE B O 1
ATOM 7318 N N . ASN E 1 39 ? 0.576 31.446 25.552 1.00 39.78 141 ASN B N 1
ATOM 7319 C CA . ASN E 1 39 ? 0.685 32.606 24.667 1.00 61.92 141 ASN B CA 1
ATOM 7320 C C . ASN E 1 39 ? -0.623 32.934 23.944 1.00 65.52 141 ASN B C 1
ATOM 7321 O O . ASN E 1 39 ? -0.596 33.545 22.867 1.00 56.44 141 ASN B O 1
ATOM 7332 N N . SER E 1 40 ? -1.758 32.535 24.500 1.00 65.61 142 SER B N 1
ATOM 7333 C CA . SER E 1 40 ? -3.055 32.761 23.881 1.00 49.75 142 SER B CA 1
ATOM 7334 C C . SER E 1 40 ? -3.910 33.625 24.785 1.00 44.63 142 SER B C 1
ATOM 7335 O O . SER E 1 40 ? -4.087 33.305 25.965 1.00 31.06 142 SER B O 1
ATOM 7343 N N . ASN E 1 41 ? -4.444 34.712 24.231 1.00 33.09 143 ASN B N 1
ATOM 7344 C CA . ASN E 1 41 ? -5.611 35.333 24.830 1.00 30.05 143 ASN B CA 1
ATOM 7345 C C . ASN E 1 41 ? -6.847 34.507 24.529 1.00 26.63 143 ASN B C 1
ATOM 7346 O O . ASN E 1 41 ? -6.876 33.665 23.622 1.00 26.28 143 ASN B O 1
ATOM 7357 N N . LEU E 1 42 ? -7.903 34.796 25.265 1.00 23.05 144 LEU B N 1
ATOM 7358 C CA . LEU E 1 42 ? -9.095 33.971 25.228 1.00 25.05 144 LEU B CA 1
ATOM 7359 C C . LEU E 1 42 ? -10.317 34.821 24.999 1.00 26.56 144 LEU B C 1
ATOM 7360 O O . LEU E 1 42 ? -10.574 35.781 25.737 1.00 27.38 144 LEU B O 1
ATOM 7376 N N . LEU E 1 43 ? -11.080 34.442 23.992 1.00 22.60 145 LEU B N 1
ATOM 7377 C CA . LEU E 1 43 ? -12.364 35.060 23.704 1.00 28.14 145 LEU B CA 1
ATOM 7378 C C . LEU E 1 43 ? -13.417 34.078 24.206 1.00 18.64 145 LEU B C 1
ATOM 7379 O O . LEU E 1 43 ? -13.457 32.937 23.745 1.00 20.49 145 LEU B O 1
ATOM 7395 N N . ILE E 1 44 ? -14.211 34.478 25.203 1.00 17.36 146 ILE B N 1
ATOM 7396 C CA . ILE E 1 44 ? -15.204 33.592 25.780 1.00 17.05 146 ILE B CA 1
ATOM 7397 C C . ILE E 1 44 ? -16.591 34.116 25.448 1.00 16.35 146 ILE B C 1
ATOM 7398 O O . ILE E 1 44 ? -16.911 35.291 25.685 1.00 15.26 146 ILE B O 1
ATOM 7414 N N . GLU E 1 45 ? -17.426 33.222 24.947 1.00 16.46 147 GLU B N 1
ATOM 7415 C CA . GLU E 1 45 ? -18.830 33.523 24.691 1.00 18.56 147 GLU B CA 1
ATOM 7416 C C . GLU E 1 45 ? -19.680 32.647 25.570 1.00 20.88 147 GLU B C 1
ATOM 7417 O O . GLU E 1 45 ? -19.703 31.427 25.406 1.00 19.20 147 GLU B O 1
ATOM 7460 N N . VAL E 1 47 ? -23.286 31.577 25.962 1.00 17.28 149 VAL B N 1
ATOM 7461 C CA . VAL E 1 47 ? -24.500 31.602 25.151 1.00 24.02 149 VAL B CA 1
ATOM 7462 C C . VAL E 1 47 ? -25.638 30.939 25.924 1.00 23.04 149 VAL B C 1
ATOM 7463 O O . VAL E 1 47 ? -25.492 29.821 26.432 1.00 19.85 149 VAL B O 1
ATOM 7476 N N . ILE E 1 48 ? -26.754 31.647 26.051 1.00 17.71 150 ILE B N 1
ATOM 7477 C CA . ILE E 1 48 ? -27.882 31.128 26.822 1.00 23.72 150 ILE B CA 1
ATOM 7478 C C . ILE E 1 48 ? -29.066 31.024 25.874 1.00 31.86 150 ILE B C 1
ATOM 7479 O O . ILE E 1 48 ? -29.010 31.613 24.800 1.00 19.21 150 ILE B O 1
ATOM 7495 N N . PRO E 1 49 ? -30.156 30.351 26.227 1.00 40.16 151 PRO B N 1
ATOM 7496 C CA . PRO E 1 49 ? -31.309 30.261 25.320 1.00 41.66 151 PRO B CA 1
ATOM 7497 C C . PRO E 1 49 ? -32.126 31.546 25.320 1.00 34.91 151 PRO B C 1
ATOM 7498 O O . PRO E 1 49 ? -31.974 32.408 26.178 1.00 32.72 151 PRO B O 1
ATOM 7509 N N . GLN E 1 50 ? -32.992 31.679 24.316 1.00 46.44 152 GLN B N 1
ATOM 7510 C CA . GLN E 1 50 ? -33.886 32.829 24.269 1.00 52.22 152 GLN B CA 1
ATOM 7511 C C . GLN E 1 50 ? -34.978 32.696 25.323 1.00 54.39 152 GLN B C 1
ATOM 7512 O O . GLN E 1 50 ? -35.312 31.596 25.769 1.00 55.59 152 GLN B O 1
ATOM 7526 N N . ALA E 1 51 ? -35.529 33.843 25.723 1.00 62.99 153 ALA B N 1
ATOM 7527 C CA . ALA E 1 51 ? -36.573 33.894 26.753 1.00 72.53 153 ALA B CA 1
ATOM 7528 C C . ALA E 1 51 ? -37.649 32.833 26.536 1.00 71.88 153 ALA B C 1
ATOM 7529 O O . ALA E 1 51 ? -38.084 32.174 27.483 1.00 64.32 153 ALA B O 1
ATOM 7536 N N . SER E 1 56 ? -35.029 36.069 33.422 1.00 50.93 158 SER B N 1
ATOM 7537 C CA . SER E 1 56 ? -33.893 36.528 34.222 1.00 61.83 158 SER B CA 1
ATOM 7538 C C . SER E 1 56 ? -33.066 35.396 34.866 1.00 51.91 158 SER B C 1
ATOM 7539 O O . SER E 1 56 ? -31.885 35.595 35.160 1.00 34.46 158 SER B O 1
ATOM 7547 N N . ASP E 1 57 ? -33.685 34.236 35.105 1.00 51.24 159 ASP B N 1
ATOM 7548 C CA . ASP E 1 57 ? -32.965 33.123 35.720 1.00 37.08 159 ASP B CA 1
ATOM 7549 C C . ASP E 1 57 ? -31.845 32.622 34.812 1.00 37.72 159 ASP B C 1
ATOM 7550 O O . ASP E 1 57 ? -30.731 32.332 35.275 1.00 27.54 159 ASP B O 1
ATOM 7559 N N . SER E 1 58 ? -32.152 32.437 33.523 1.00 41.30 160 SER B N 1
ATOM 7560 C CA . SER E 1 58 ? -31.147 31.945 32.584 1.00 37.14 160 SER B CA 1
ATOM 7561 C C . SER E 1 58 ? -29.991 32.927 32.453 1.00 26.86 160 SER B C 1
ATOM 7562 O O . SER E 1 58 ? -28.828 32.526 32.369 1.00 23.36 160 SER B O 1
ATOM 7570 N N . LEU E 1 59 ? -30.302 34.213 32.374 1.00 18.66 161 LEU B N 1
ATOM 7571 C CA . LEU E 1 59 ? -29.268 35.231 32.317 1.00 17.07 161 LEU B CA 1
ATOM 7572 C C . LEU E 1 59 ? -28.362 35.149 33.536 1.00 16.99 161 LEU B C 1
ATOM 7573 O O . LEU E 1 59 ? -27.129 35.239 33.422 1.00 17.58 161 LEU B O 1
ATOM 7589 N N . ARG E 1 60 ? -28.971 35.013 34.723 1.00 17.39 162 ARG B N 1
ATOM 7590 C CA . ARG E 1 60 ? -28.213 34.942 35.962 1.00 18.54 162 ARG B CA 1
ATOM 7591 C C . ARG E 1 60 ? -27.321 33.721 35.972 1.00 18.32 162 ARG B C 1
ATOM 7592 O O . ARG E 1 60 ? -26.159 33.795 36.388 1.00 19.55 162 ARG B O 1
ATOM 7613 N N . LEU E 1 61 ? -27.851 32.587 35.515 1.00 18.89 163 LEU B N 1
ATOM 7614 C CA . LEU E 1 61 ? -27.032 31.378 35.400 1.00 19.75 163 LEU B CA 1
ATOM 7615 C C . LEU E 1 61 ? -25.850 31.584 34.454 1.00 28.18 163 LEU B C 1
ATOM 7616 O O . LEU E 1 61 ? -24.764 31.036 34.685 1.00 19.86 163 LEU B O 1
ATOM 7632 N N . GLY E 1 62 ? -26.047 32.344 33.367 1.00 17.85 164 GLY B N 1
ATOM 7633 C CA . GLY E 1 62 ? -24.945 32.618 32.460 1.00 16.21 164 GLY B CA 1
ATOM 7634 C C . GLY E 1 62 ? -23.856 33.462 33.108 1.00 15.37 164 GLY B C 1
ATOM 7635 O O . GLY E 1 62 ? -22.670 33.182 32.950 1.00 15.50 164 GLY B O 1
ATOM 7639 N N . TYR E 1 63 ? -24.255 34.482 33.880 1.00 23.58 165 TYR B N 1
ATOM 7640 C CA . TYR E 1 63 ? -23.305 35.267 34.665 1.00 15.13 165 TYR B CA 1
ATOM 7641 C C . TYR E 1 63 ? -22.510 34.376 35.625 1.00 17.07 165 TYR B C 1
ATOM 7642 O O . TYR E 1 63 ? -21.284 34.501 35.754 1.00 17.62 165 TYR B O 1
ATOM 7660 N N . GLU E 1 64 ? -23.220 33.539 36.380 1.00 18.83 166 GLU B N 1
ATOM 7661 C CA . GLU E 1 64 ? -22.588 32.714 37.406 1.00 17.93 166 GLU B CA 1
ATOM 7662 C C . GLU E 1 64 ? -21.661 31.675 36.798 1.00 19.76 166 GLU B C 1
ATOM 7663 O O . GLU E 1 64 ? -20.634 31.341 37.391 1.00 19.42 166 GLU B O 1
ATOM 7675 N N . ARG E 1 65 ? -22.016 31.132 35.632 1.00 18.57 167 ARG B N 1
ATOM 7676 C CA . ARG E 1 65 ? -21.138 30.149 35.003 1.00 19.40 167 ARG B CA 1
ATOM 7677 C C . ARG E 1 65 ? -19.938 30.854 34.412 1.00 25.86 167 ARG B C 1
ATOM 7678 O O . ARG E 1 65 ? -18.822 30.351 34.493 1.00 19.39 167 ARG B O 1
ATOM 7699 N N . GLY E 1 66 ? -20.129 32.066 33.900 1.00 17.08 168 GLY B N 1
ATOM 7700 C CA . GLY E 1 66 ? -18.988 32.835 33.465 1.00 16.46 168 GLY B CA 1
ATOM 7701 C C . GLY E 1 66 ? -18.025 33.092 34.607 1.00 16.96 168 GLY B C 1
ATOM 7702 O O . GLY E 1 66 ? -16.802 33.032 34.421 1.00 20.51 168 GLY B O 1
ATOM 7706 N N . ILE E 1 67 ? -18.555 33.391 35.805 1.00 17.05 169 ILE B N 1
ATOM 7707 C CA . ILE E 1 67 ? -17.695 33.631 36.971 1.00 17.79 169 ILE B CA 1
ATOM 7708 C C . ILE E 1 67 ? -16.902 32.381 37.312 1.00 19.48 169 ILE B C 1
ATOM 7709 O O . ILE E 1 67 ? -15.680 32.433 37.502 1.00 20.19 169 ILE B O 1
ATOM 7725 N N . ILE E 1 68 ? -17.570 31.238 37.364 1.00 20.34 170 ILE B N 1
ATOM 7726 C CA . ILE E 1 68 ? -16.868 29.987 37.652 1.00 22.13 170 ILE B CA 1
ATOM 7727 C C . ILE E 1 68 ? -15.765 29.730 36.635 1.00 22.35 170 ILE B C 1
ATOM 7728 O O . ILE E 1 68 ? -14.670 29.244 36.981 1.00 23.78 170 ILE B O 1
ATOM 7744 N N . LEU E 1 69 ? -16.053 29.985 35.366 1.00 21.79 171 LEU B N 1
ATOM 7745 C CA . LEU E 1 69 ? -15.131 29.624 34.300 1.00 22.23 171 LEU B CA 1
ATOM 7746 C C . LEU E 1 69 ? -13.910 30.527 34.331 1.00 21.61 171 LEU B C 1
ATOM 7747 O O . LEU E 1 69 ? -12.781 30.059 34.151 1.00 22.84 171 LEU B O 1
ATOM 7780 N N . LYS E 1 71 ? -12.771 31.943 36.998 1.00 22.37 173 LYS B N 1
ATOM 7781 C CA . LYS E 1 71 ? -11.984 31.512 38.144 1.00 24.18 173 LYS B CA 1
ATOM 7782 C C . LYS E 1 71 ? -11.167 30.292 37.791 1.00 25.89 173 LYS B C 1
ATOM 7783 O O . LYS E 1 71 ? -9.979 30.190 38.151 1.00 27.42 173 LYS B O 1
ATOM 7802 N N . GLU E 1 72 ? -11.780 29.370 37.049 1.00 25.83 174 GLU B N 1
ATOM 7803 C CA . GLU E 1 72 ? -11.094 28.130 36.709 1.00 31.11 174 GLU B CA 1
ATOM 7804 C C . GLU E 1 72 ? -9.882 28.414 35.829 1.00 40.46 174 GLU B C 1
ATOM 7805 O O . GLU E 1 72 ? -8.777 27.940 36.101 1.00 34.40 174 GLU B O 1
ATOM 7817 N N . ILE E 1 73 ? -10.057 29.229 34.789 1.00 26.47 175 ILE B N 1
ATOM 7818 C CA . ILE E 1 73 ? -8.938 29.553 33.912 1.00 26.98 175 ILE B CA 1
ATOM 7819 C C . ILE E 1 73 ? -7.859 30.313 34.676 1.00 27.78 175 ILE B C 1
ATOM 7820 O O . ILE E 1 73 ? -6.659 30.105 34.461 1.00 29.43 175 ILE B O 1
ATOM 7836 N N . LYS E 1 74 ? -8.270 31.215 35.567 1.00 35.96 176 LYS B N 1
ATOM 7837 C CA . LYS E 1 74 ? -7.315 32.042 36.292 1.00 32.51 176 LYS B CA 1
ATOM 7838 C C . LYS E 1 74 ? -6.468 31.240 37.271 1.00 33.99 176 LYS B C 1
ATOM 7839 O O . LYS E 1 74 ? -5.367 31.686 37.613 1.00 34.11 176 LYS B O 1
ATOM 7858 N N . LYS E 1 75 ? -6.943 30.068 37.710 1.00 33.26 177 LYS B N 1
ATOM 7859 C CA . LYS E 1 75 ? -6.127 29.189 38.568 1.00 33.41 177 LYS B CA 1
ATOM 7860 C C . LYS E 1 75 ? -4.867 28.723 37.848 1.00 35.20 177 LYS B C 1
ATOM 7861 O O . LYS E 1 75 ? -3.828 28.513 38.468 1.00 37.43 177 LYS B O 1
ATOM 7880 N N . ILE E 1 76 ? -4.948 28.554 36.542 1.00 34.89 178 ILE B N 1
ATOM 7881 C CA . ILE E 1 76 ? -3.815 28.084 35.766 1.00 44.33 178 ILE B CA 1
ATOM 7882 C C . ILE E 1 76 ? -2.983 29.243 35.241 1.00 36.55 178 ILE B C 1
ATOM 7883 O O . ILE E 1 76 ? -1.752 29.229 35.364 1.00 40.68 178 ILE B O 1
ATOM 7899 N N . TYR E 1 77 ? -3.637 30.242 34.635 1.00 33.79 179 TYR B N 1
ATOM 7900 C CA . TYR E 1 77 ? -2.978 31.429 34.078 1.00 42.12 179 TYR B CA 1
ATOM 7901 C C . TYR E 1 77 ? -3.546 32.674 34.749 1.00 41.38 179 TYR B C 1
ATOM 7902 O O . TYR E 1 77 ? -4.478 33.313 34.224 1.00 38.08 179 TYR B O 1
ATOM 7920 N N . PRO E 1 78 ? -2.996 33.075 35.896 1.00 43.78 180 PRO B N 1
ATOM 7921 C CA . PRO E 1 78 ? -3.543 34.244 36.603 1.00 45.58 180 PRO B CA 1
ATOM 7922 C C . PRO E 1 78 ? -3.555 35.520 35.769 1.00 41.07 180 PRO B C 1
ATOM 7923 O O . PRO E 1 78 ? -4.451 36.345 35.944 1.00 35.21 180 PRO B O 1
ATOM 7934 N N . ASP E 1 79 ? -2.592 35.713 34.869 1.00 41.05 181 ASP B N 1
ATOM 7935 C CA . ASP E 1 79 ? -2.505 36.925 34.058 1.00 35.48 181 ASP B CA 1
ATOM 7936 C C . ASP E 1 79 ? -3.153 36.766 32.680 1.00 35.74 181 ASP B C 1
ATOM 7937 O O . ASP E 1 79 ? -2.977 37.640 31.821 1.00 45.79 181 ASP B O 1
ATOM 7946 N N . VAL E 1 80 ? -3.916 35.691 32.463 1.00 41.62 182 VAL B N 1
ATOM 7947 C CA . VAL E 1 80 ? -4.627 35.498 31.200 1.00 42.82 182 VAL B CA 1
ATOM 7948 C C . VAL E 1 80 ? -5.464 36.732 30.848 1.00 43.69 182 VAL B C 1
ATOM 7949 O O . VAL E 1 80 ? -6.141 37.322 31.698 1.00 29.80 182 VAL B O 1
ATOM 7962 N N . VAL E 1 81 ? -5.405 37.124 29.578 1.00 38.11 183 VAL B N 1
ATOM 7963 C CA . VAL E 1 81 ? -6.288 38.139 29.010 1.00 33.06 183 VAL B CA 1
ATOM 7964 C C . VAL E 1 81 ? -7.541 37.441 28.485 1.00 26.21 183 VAL B C 1
ATOM 7965 O O . VAL E 1 81 ? -7.456 36.581 27.599 1.00 27.95 183 VAL B O 1
ATOM 7978 N N . ILE E 1 82 ? -8.690 37.807 29.041 1.00 29.21 184 ILE B N 1
ATOM 7979 C CA . ILE E 1 82 ? -10.003 37.286 28.672 1.00 18.71 184 ILE B CA 1
ATOM 7980 C C . ILE E 1 82 ? -10.869 38.437 28.194 1.00 19.60 184 ILE B C 1
ATOM 7981 O O . ILE E 1 82 ? -10.884 39.511 28.810 1.00 18.79 184 ILE B O 1
ATOM 7997 N N . ASP E 1 83 ? -11.643 38.184 27.127 1.00 17.99 185 ASP B N 1
ATOM 7998 C CA . ASP E 1 83 ? -12.785 39.001 26.756 1.00 20.03 185 ASP B CA 1
ATOM 7999 C C . ASP E 1 83 ? -13.990 38.082 26.850 1.00 16.84 185 ASP B C 1
ATOM 8000 O O . ASP E 1 83 ? -13.995 37.008 26.237 1.00 17.56 185 ASP B O 1
ATOM 8026 N N . SER E 1 85 ? -18.315 37.560 26.913 1.00 15.21 187 SER B N 1
ATOM 8027 C CA . SER E 1 85 ? -19.642 38.092 26.636 1.00 19.17 187 SER B CA 1
ATOM 8028 C C . SER E 1 85 ? -20.727 37.125 27.082 1.00 13.57 187 SER B C 1
ATOM 8029 O O . SER E 1 85 ? -20.516 35.924 27.154 1.00 14.81 187 SER B O 1
ATOM 8037 N N . VAL E 1 86 ? -21.940 37.654 27.236 1.00 14.09 188 VAL B N 1
ATOM 8038 C CA . VAL E 1 86 ? -23.132 36.846 27.448 1.00 19.12 188 VAL B CA 1
ATOM 8039 C C . VAL E 1 86 ? -24.226 37.293 26.482 1.00 17.16 188 VAL B C 1
ATOM 8040 O O . VAL E 1 86 ? -24.617 38.474 26.473 1.00 15.51 188 VAL B O 1
ATOM 8053 N N . ASN E 1 87 ? -24.774 36.340 25.732 1.00 16.00 189 ASN B N 1
ATOM 8054 C CA . ASN E 1 87 ? -25.796 36.624 24.740 1.00 14.51 189 ASN B CA 1
ATOM 8055 C C . ASN E 1 87 ? -26.798 35.493 24.660 1.00 17.16 189 ASN B C 1
ATOM 8056 O O . ASN E 1 87 ? -26.473 34.335 24.932 1.00 18.30 189 ASN B O 1
ATOM 8067 N N . SER E 1 88 ? -28.016 35.824 24.235 1.00 21.70 190 SER B N 1
ATOM 8068 C CA . SER E 1 88 ? -28.999 34.807 23.869 1.00 20.99 190 SER B CA 1
ATOM 8069 C C . SER E 1 88 ? -28.826 34.320 22.438 1.00 22.56 190 SER B C 1
ATOM 8070 O O . SER E 1 88 ? -28.558 35.096 21.517 1.00 22.98 190 SER B O 1
ATOM 8078 N N . ALA E 1 89 ? -29.025 33.037 22.262 1.00 28.43 191 ALA B N 1
ATOM 8079 C CA . ALA E 1 89 ? -28.977 32.418 20.956 1.00 39.37 191 ALA B CA 1
ATOM 8080 C C . ALA E 1 89 ? -30.349 32.513 20.315 1.00 40.15 191 ALA B C 1
ATOM 8081 O O . ALA E 1 89 ? -31.377 32.499 21.002 1.00 40.97 191 ALA B O 1
ATOM 8088 N N . ALA E 1 90 ? -30.356 32.620 18.987 1.00 54.13 192 ALA B N 1
ATOM 8089 C CA . ALA E 1 90 ? -31.618 32.684 18.265 1.00 77.72 192 ALA B CA 1
ATOM 8090 C C . ALA E 1 90 ? -32.524 31.531 18.671 1.00 59.27 192 ALA B C 1
ATOM 8091 O O . ALA E 1 90 ? -33.718 31.721 18.925 1.00 50.91 192 ALA B O 1
ATOM 8098 N N . SER E 1 91 ? -31.963 30.331 18.770 1.00 50.79 193 SER B N 1
ATOM 8099 C CA . SER E 1 91 ? -32.734 29.156 19.150 1.00 68.72 193 SER B CA 1
ATOM 8100 C C . SER E 1 91 ? -31.809 27.960 19.313 1.00 91.09 193 SER B C 1
ATOM 8101 O O . SER E 1 91 ? -31.349 27.374 18.325 1.00 100.31 193 SER B O 1
ATOM 8109 N N . SER E 1 92 ? -31.506 27.621 20.564 1.00 81.79 194 SER B N 1
ATOM 8110 C CA . SER E 1 92 ? -30.685 26.454 20.869 1.00 94.54 194 SER B CA 1
ATOM 8111 C C . SER E 1 92 ? -31.210 25.594 22.016 1.00 91.58 194 SER B C 1
ATOM 8112 O O . SER E 1 92 ? -30.957 24.384 22.011 1.00 87.78 194 SER B O 1
ATOM 8120 N N . THR E 1 93 ? -31.911 26.147 23.008 1.00 94.34 195 THR B N 1
ATOM 8121 C CA . THR E 1 93 ? -32.315 25.412 24.209 1.00 85.05 195 THR B CA 1
ATOM 8122 C C . THR E 1 93 ? -31.116 24.856 24.972 1.00 68.57 195 THR B C 1
ATOM 8123 O O . THR E 1 93 ? -31.288 24.138 25.972 1.00 51.88 195 THR B O 1
ATOM 8134 N N . THR E 1 94 ? -29.906 25.191 24.536 1.00 82.53 196 THR B N 1
ATOM 8135 C CA . THR E 1 94 ? -28.677 24.783 25.186 1.00 71.32 196 THR B CA 1
ATOM 8136 C C . THR E 1 94 ? -28.022 26.019 25.777 1.00 44.25 196 THR B C 1
ATOM 8137 O O . THR E 1 94 ? -28.072 27.097 25.189 1.00 45.31 196 THR B O 1
ATOM 8148 N N . SER E 1 95 ? -27.503 25.890 26.980 1.00 37.03 197 SER B N 1
ATOM 8149 C CA . SER E 1 95 ? -26.575 26.868 27.514 1.00 33.81 197 SER B CA 1
ATOM 8150 C C . SER E 1 95 ? -25.195 26.303 27.265 1.00 28.37 197 SER B C 1
A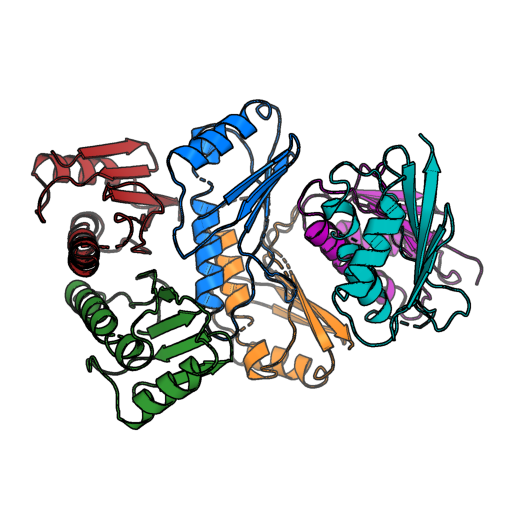TOM 8151 O O . SER E 1 95 ? -24.983 25.096 27.407 1.00 29.49 197 SER B O 1
ATOM 8159 N N . LYS E 1 96 ? -24.286 27.148 26.818 1.00 23.61 198 LYS B N 1
ATOM 8160 C CA . LYS E 1 96 ? -22.947 26.665 26.522 1.00 23.02 198 LYS B CA 1
ATOM 8161 C C . LYS E 1 96 ? -21.964 27.799 26.733 1.00 26.47 198 LYS B C 1
ATOM 8162 O O . LYS E 1 96 ? -22.348 28.964 26.862 1.00 20.60 198 LYS B O 1
ATOM 8181 N N . ALA E 1 97 ? -20.694 27.433 26.839 1.00 21.57 199 ALA B N 1
ATOM 8182 C CA . ALA E 1 97 ? -19.588 28.381 26.848 1.00 20.53 199 ALA B CA 1
ATOM 8183 C C . ALA E 1 97 ? -18.616 27.965 25.751 1.00 21.48 199 ALA B C 1
ATOM 8184 O O . ALA E 1 97 ? -18.183 26.812 25.717 1.00 23.07 199 ALA B O 1
ATOM 8191 N N . ILE E 1 98 ? -18.292 28.896 24.852 1.00 25.51 200 ILE B N 1
ATOM 8192 C CA . ILE E 1 98 ? -17.288 28.674 23.811 1.00 27.01 200 ILE B CA 1
ATOM 8193 C C . ILE E 1 98 ? -16.070 29.517 24.139 1.00 26.86 200 ILE B C 1
ATOM 8194 O O . ILE E 1 98 ? -16.196 30.736 24.298 1.00 23.01 200 ILE B O 1
ATOM 8210 N N . ILE E 1 99 ? -14.891 28.884 24.178 1.00 22.43 201 ILE B N 1
ATOM 8211 C CA . ILE E 1 99 ? -13.607 29.571 24.340 1.00 22.44 201 ILE B CA 1
ATOM 8212 C C . ILE E 1 99 ? -12.834 29.463 23.026 1.00 23.62 201 ILE B C 1
ATOM 8213 O O . ILE E 1 99 ? -12.549 28.353 22.558 1.00 25.30 201 ILE B O 1
ATOM 8229 N N . THR E 1 100 ? -12.487 30.612 22.449 1.00 22.93 202 THR B N 1
ATOM 8230 C CA . THR E 1 100 ? -11.631 30.682 21.275 1.00 24.17 202 THR B CA 1
ATOM 8231 C C . THR E 1 100 ? -10.291 31.297 21.624 1.00 24.64 202 THR B C 1
ATOM 8232 O O . THR E 1 100 ? -10.238 32.316 22.301 1.00 23.41 202 THR B O 1
ATOM 8243 N N . THR E 1 101 ? -9.214 30.758 21.059 1.00 26.60 203 THR B N 1
ATOM 8244 C CA . THR E 1 101 ? -7.897 31.322 21.306 1.00 42.51 203 THR B CA 1
ATOM 8245 C C . THR E 1 101 ? -7.644 32.473 20.343 1.00 27.25 203 THR B C 1
ATOM 8246 O O . THR E 1 101 ? -8.104 32.443 19.202 1.00 27.44 203 THR B O 1
ATOM 8257 N N . ILE E 1 102 ? -6.973 33.515 20.833 1.00 32.57 204 ILE B N 1
ATOM 8258 C CA . ILE E 1 102 ? -6.315 34.505 19.993 1.00 30.18 204 ILE B CA 1
ATOM 8259 C C . ILE E 1 102 ? -4.838 34.496 20.367 1.00 32.08 204 ILE B C 1
ATOM 8260 O O . ILE E 1 102 ? -4.466 34.867 21.487 1.00 34.84 204 ILE B O 1
ATOM 8276 N N . ASN E 1 103 ? -3.996 34.081 19.441 1.00 41.80 205 ASN B N 1
ATOM 8277 C CA . ASN E 1 103 ? -2.607 33.909 19.817 1.00 58.32 205 ASN B CA 1
ATOM 8278 C C . ASN E 1 103 ? -1.893 35.250 19.783 1.00 66.73 205 ASN B C 1
ATOM 8279 O O . ASN E 1 103 ? -2.278 36.173 19.060 1.00 60.22 205 ASN B O 1
ATOM 8290 N N . LYS E 1 104 ? -0.883 35.366 20.630 1.00 66.46 206 LYS B N 1
ATOM 8291 C CA . LYS E 1 104 ? -0.384 36.668 21.024 1.00 68.71 206 LYS B CA 1
ATOM 8292 C C . LYS E 1 104 ? 1.050 36.887 20.555 1.00 67.52 206 LYS B C 1
ATOM 8293 O O . LYS E 1 104 ? 1.313 37.809 19.780 1.00 67.16 206 LYS B O 1
ATOM 8312 N N . LYS F 1 1 ? 8.236 58.928 18.381 1.00 57.54 103 LYS F N 1
ATOM 8313 C CA . LYS F 1 1 ? 8.476 58.122 17.192 1.00 48.20 103 LYS F CA 1
ATOM 8314 C C . LYS F 1 1 ? 7.309 58.273 16.212 1.00 70.69 103 LYS F C 1
ATOM 8315 O O . LYS F 1 1 ? 7.503 58.673 15.073 1.00 44.95 103 LYS F O 1
ATOM 8333 N N . THR F 1 2 ? 6.095 57.944 16.649 1.00 48.36 104 THR F N 1
ATOM 8334 C CA . THR F 1 2 ? 4.919 58.195 15.812 1.00 50.34 104 THR F CA 1
ATOM 8335 C C . THR F 1 2 ? 4.953 59.631 15.307 1.00 53.50 104 THR F C 1
ATOM 8336 O O . THR F 1 2 ? 5.133 60.575 16.085 1.00 56.65 104 THR F O 1
ATOM 8347 N N . ASP F 1 3 ? 4.809 59.782 13.990 1.00 39.50 105 ASP F N 1
ATOM 8348 C CA . ASP F 1 3 ? 5.019 61.045 13.295 1.00 39.07 105 ASP F CA 1
ATOM 8349 C C . ASP F 1 3 ? 3.732 61.452 12.594 1.00 39.90 105 ASP F C 1
ATOM 8350 O O . ASP F 1 3 ? 3.023 60.603 12.042 1.00 42.51 105 ASP F O 1
ATOM 8359 N N . ILE F 1 4 ? 3.418 62.745 12.635 1.00 45.59 106 ILE F N 1
ATOM 8360 C CA . ILE F 1 4 ? 2.302 63.296 11.879 1.00 50.90 106 ILE F CA 1
ATOM 8361 C C . ILE F 1 4 ? 2.848 64.295 10.878 1.00 38.66 106 ILE F C 1
ATOM 8362 O O . ILE F 1 4 ? 3.688 65.137 11.218 1.00 41.20 106 ILE F O 1
ATOM 8378 N N . THR F 1 5 ? 2.379 64.176 9.645 1.00 36.63 107 THR F N 1
ATOM 8379 C CA . THR F 1 5 ? 2.704 65.067 8.545 1.00 37.83 107 THR F CA 1
ATOM 8380 C C . THR F 1 5 ? 1.403 65.407 7.826 1.00 43.11 107 THR F C 1
ATOM 8381 O O . THR F 1 5 ? 0.463 64.608 7.829 1.00 33.80 107 THR F O 1
ATOM 8392 N N . SER F 1 6 ? 1.324 66.596 7.231 1.00 36.84 108 SER F N 1
ATOM 8393 C CA . SER F 1 6 ? 0.041 67.005 6.683 1.00 35.53 108 SER F CA 1
ATOM 8394 C C . SER F 1 6 ? 0.240 68.061 5.614 1.00 40.00 108 SER F C 1
ATOM 8395 O O . SER F 1 6 ? 1.224 68.810 5.629 1.00 43.01 108 SER F O 1
ATOM 8403 N N . THR F 1 7 ? -0.713 68.103 4.685 1.00 40.08 109 THR F N 1
ATOM 8404 C CA . THR F 1 7 ? -0.831 69.181 3.701 1.00 38.37 109 THR F CA 1
ATOM 8405 C C . THR F 1 7 ? -2.246 69.731 3.774 1.00 37.55 109 THR F C 1
ATOM 8406 O O . THR F 1 7 ? -2.996 69.379 4.688 1.00 36.15 109 THR F O 1
ATOM 8417 N N . LYS F 1 8 ? -2.644 70.592 2.847 1.00 41.49 110 LYS F N 1
ATOM 8418 C CA . LYS F 1 8 ? -3.930 71.249 3.039 1.00 41.34 110 LYS F CA 1
ATOM 8419 C C . LYS F 1 8 ? -5.061 70.237 3.098 1.00 40.06 110 LYS F C 1
ATOM 8420 O O . LYS F 1 8 ? -6.022 70.432 3.848 1.00 45.55 110 LYS F O 1
ATOM 8439 N N . ASN F 1 9 ? -4.961 69.136 2.357 1.00 41.07 111 ASN F N 1
ATOM 8440 C CA . ASN F 1 9 ? -6.071 68.189 2.320 1.00 41.96 111 ASN F CA 1
ATOM 8441 C C . ASN F 1 9 ? -5.695 66.758 2.688 1.00 53.21 111 ASN F C 1
ATOM 8442 O O . ASN F 1 9 ? -6.556 65.866 2.606 1.00 46.13 111 ASN F O 1
ATOM 8453 N N . GLU F 1 10 ? -4.465 66.512 3.136 1.00 40.35 112 GLU F N 1
ATOM 8454 C CA . GLU F 1 10 ? -4.102 65.171 3.573 1.00 32.27 112 GLU F CA 1
ATOM 8455 C C . GLU F 1 10 ? -3.310 65.262 4.868 1.00 28.92 112 GLU F C 1
ATOM 8456 O O . GLU F 1 10 ? -2.408 66.089 4.983 1.00 31.70 112 GLU F O 1
ATOM 8468 N N . LEU F 1 11 ? -3.647 64.403 5.821 1.00 27.55 113 LEU F N 1
ATOM 8469 C CA . LEU F 1 11 ? -2.905 64.249 7.067 1.00 28.37 113 LEU F CA 1
ATOM 8470 C C . LEU F 1 11 ? -2.516 62.790 7.201 1.00 27.18 113 LEU F C 1
ATOM 8471 O O . LEU F 1 11 ? -3.375 61.905 7.058 1.00 27.71 113 LEU F O 1
ATOM 8487 N N . VAL F 1 12 ? -1.237 62.532 7.469 1.00 28.52 114 VAL F N 1
ATOM 8488 C CA . VAL F 1 12 ? -0.738 61.169 7.578 1.00 27.82 114 VAL F CA 1
ATOM 8489 C C . VAL F 1 12 ? -0.137 60.952 8.967 1.00 28.79 114 VAL F C 1
ATOM 8490 O O . VAL F 1 12 ? 0.736 61.715 9.400 1.00 30.86 114 VAL F O 1
ATOM 8503 N N . ILE F 1 13 ? -0.555 59.870 9.621 1.00 30.48 115 ILE F N 1
ATOM 8504 C CA . ILE F 1 13 ? 0.044 59.389 10.858 1.00 28.39 115 ILE F CA 1
ATOM 8505 C C . ILE F 1 13 ? 0.813 58.102 10.564 1.00 50.11 115 ILE F C 1
ATOM 8506 O O . ILE F 1 13 ? 0.232 57.113 10.101 1.00 26.74 115 ILE F O 1
ATOM 8522 N N . THR F 1 14 ? 2.114 58.108 10.844 1.00 30.43 116 THR F N 1
ATOM 8523 C CA . THR F 1 14 ? 2.955 56.921 10.740 1.00 30.94 116 THR F CA 1
ATOM 8524 C C . THR F 1 14 ? 3.219 56.443 12.168 1.00 33.84 116 THR F C 1
ATOM 8525 O O . THR F 1 14 ? 3.860 57.149 12.946 1.00 35.62 116 THR F O 1
ATOM 8536 N N . TYR F 1 15 ? 2.698 55.266 12.518 1.00 35.02 117 TYR F N 1
ATOM 8537 C CA . TYR F 1 15 ? 2.808 54.749 13.867 1.00 31.25 117 TYR F CA 1
ATOM 8538 C C . TYR F 1 15 ? 4.117 53.997 14.058 1.00 33.23 117 TYR F C 1
ATOM 8539 O O . TYR F 1 15 ? 4.592 53.289 13.161 1.00 33.27 117 TYR F O 1
ATOM 8557 N N . HIS F 1 16 ? 4.673 54.134 15.252 1.00 39.50 118 HIS F N 1
ATOM 8558 C CA . HIS F 1 16 ? 5.837 53.371 15.664 1.00 42.87 118 HIS F CA 1
ATOM 8559 C C . HIS F 1 16 ? 5.654 52.959 17.113 1.00 49.20 118 HIS F C 1
ATOM 8560 O O . HIS F 1 16 ? 5.321 53.793 17.961 1.00 41.79 118 HIS F O 1
ATOM 8574 N N . GLY F 1 17 ? 5.837 51.668 17.377 1.00 44.50 119 GLY F N 1
ATOM 8575 C CA . GLY F 1 17 ? 5.819 51.159 18.734 1.00 39.82 119 GLY F CA 1
ATOM 8576 C C . GLY F 1 17 ? 4.462 50.610 19.123 1.00 37.16 119 GLY F C 1
ATOM 8577 O O . GLY F 1 17 ? 3.660 50.196 18.269 1.00 34.94 119 GLY F O 1
ATOM 8581 N N . ARG F 1 18 ? 4.188 50.635 20.419 1.00 38.89 120 ARG F N 1
ATOM 8582 C CA . ARG F 1 18 ? 2.986 50.030 20.972 1.00 45.37 120 ARG F CA 1
ATOM 8583 C C . ARG F 1 18 ? 1.775 50.939 20.779 1.00 35.36 120 ARG F C 1
ATOM 8584 O O . ARG F 1 18 ? 1.890 52.093 20.355 1.00 35.31 120 ARG F O 1
ATOM 8605 N N . LEU F 1 19 ? 0.599 50.410 21.122 1.00 40.34 121 LEU F N 1
ATOM 8606 C CA . LEU F 1 19 ? -0.607 51.225 21.144 1.00 35.04 121 LEU F CA 1
ATOM 8607 C C . LEU F 1 19 ? -0.450 52.317 22.186 1.00 37.96 121 LEU F C 1
ATOM 8608 O O . LEU F 1 19 ? -0.100 52.039 23.333 1.00 38.58 121 LEU F O 1
ATOM 8624 N N . ARG F 1 20 ? -0.729 53.560 21.795 1.00 34.40 122 ARG F N 1
ATOM 8625 C CA . ARG F 1 20 ? -0.544 54.692 22.692 1.00 43.70 122 ARG F CA 1
ATOM 8626 C C . ARG F 1 20 ? -1.543 55.785 22.348 1.00 33.68 122 ARG F C 1
ATOM 8627 O O . ARG F 1 20 ? -2.022 55.884 21.217 1.00 31.78 122 ARG F O 1
ATOM 8648 N N . SER F 1 21 ? -1.884 56.586 23.350 1.00 35.82 123 SER F N 1
ATOM 8649 C CA . SER F 1 21 ? -2.675 57.768 23.081 1.00 34.09 123 SER F CA 1
ATOM 8650 C C . SER F 1 21 ? -1.815 58.803 22.370 1.00 36.42 123 SER F C 1
ATOM 8651 O O . SER F 1 21 ? -0.580 58.752 22.384 1.00 36.68 123 SER F O 1
ATOM 8659 N N . PHE F 1 22 ? -2.483 59.754 21.733 1.00 35.09 124 PHE F N 1
ATOM 8660 C CA . PHE F 1 22 ? -1.762 60.863 21.132 1.00 45.95 124 PHE F CA 1
ATOM 8661 C C . PHE F 1 22 ? -1.093 61.713 22.202 1.00 54.41 124 PHE F C 1
ATOM 8662 O O . PHE F 1 22 ? -1.707 62.059 23.216 1.00 40.22 124 PHE F O 1
ATOM 8679 N N . SER F 1 23 ? 0.175 62.038 21.975 1.00 56.39 125 SER F N 1
ATOM 8680 C CA . SER F 1 23 ? 0.834 63.040 22.791 1.00 56.00 125 SER F CA 1
ATOM 8681 C C . SER F 1 23 ? 0.160 64.391 22.582 1.00 62.18 125 SER F C 1
ATOM 8682 O O . SER F 1 23 ? -0.524 64.635 21.581 1.00 62.24 125 SER F O 1
ATOM 8690 N N . GLU F 1 24 ? 0.369 65.282 23.548 1.00 56.48 126 GLU F N 1
ATOM 8691 C CA . GLU F 1 24 ? -0.180 66.629 23.440 1.00 51.51 126 GLU F CA 1
ATOM 8692 C C . GLU F 1 24 ? 0.283 67.316 22.156 1.00 50.13 126 GLU F C 1
ATOM 8693 O O . GLU F 1 24 ? -0.484 68.055 21.528 1.00 49.40 126 GLU F O 1
ATOM 8705 N N . GLU F 1 25 ? 1.525 67.062 21.735 1.00 48.89 127 GLU F N 1
ATOM 8706 C CA . GLU F 1 25 ? 2.013 67.626 20.480 1.00 48.96 127 GLU F CA 1
ATOM 8707 C C . GLU F 1 25 ? 1.265 67.039 19.286 1.00 53.20 127 GLU F C 1
ATOM 8708 O O . GLU F 1 25 ? 0.987 67.750 18.313 1.00 57.68 127 GLU F O 1
ATOM 8720 N N . ASP F 1 26 ? 0.933 65.746 19.342 1.00 68.06 128 ASP F N 1
ATOM 8721 C CA . ASP F 1 26 ? 0.153 65.120 18.275 1.00 50.19 128 ASP F CA 1
ATOM 8722 C C . ASP F 1 26 ? -1.258 65.677 18.228 1.00 40.21 128 ASP F C 1
ATOM 8723 O O . ASP F 1 26 ? -1.825 65.864 17.142 1.00 41.55 128 ASP F O 1
ATOM 8732 N N . THR F 1 27 ? -1.842 65.960 19.390 1.00 39.74 129 THR F N 1
ATOM 8733 C CA . THR F 1 27 ? -3.180 66.544 19.408 1.00 56.04 129 THR F CA 1
ATOM 8734 C C . THR F 1 27 ? -3.169 67.969 18.874 1.00 54.39 129 THR F C 1
ATOM 8735 O O . THR F 1 27 ? -4.111 68.384 18.196 1.00 39.54 129 THR F O 1
ATOM 8746 N N . TYR F 1 28 ? -2.134 68.747 19.187 1.00 47.34 130 TYR F N 1
ATOM 8747 C CA . TYR F 1 28 ? -2.048 70.088 18.616 1.00 50.93 130 TYR F CA 1
ATOM 8748 C C . TYR F 1 28 ? -2.050 70.029 17.091 1.00 49.92 130 TYR F C 1
ATOM 8749 O O . TYR F 1 28 ? -2.838 70.717 16.428 1.00 45.34 130 TYR F O 1
ATOM 8767 N N . LYS F 1 29 ? -1.157 69.219 16.519 1.00 53.28 131 LYS F N 1
ATOM 8768 C CA . LYS F 1 29 ? -1.109 69.070 15.069 1.00 51.49 131 LYS F CA 1
ATOM 8769 C C . LYS F 1 29 ? -2.474 68.702 14.502 1.00 42.52 131 LYS F C 1
ATOM 8770 O O . LYS F 1 29 ? -2.931 69.289 13.516 1.00 40.43 131 LYS F O 1
ATOM 8789 N N . ILE F 1 30 ? -3.136 67.720 15.102 1.00 37.01 132 ILE F N 1
ATOM 8790 C CA . ILE F 1 30 ? -4.418 67.288 14.560 1.00 50.01 132 ILE F CA 1
ATOM 8791 C C . ILE F 1 30 ? -5.436 68.410 14.692 1.00 35.38 132 ILE F C 1
ATOM 8792 O O . ILE F 1 30 ? -6.220 68.673 13.772 1.00 37.67 132 ILE F O 1
ATOM 8808 N N . LYS F 1 31 ? -5.413 69.115 15.818 1.00 37.10 133 LYS F N 1
ATOM 8809 C CA . LYS F 1 31 ? -6.341 70.221 16.014 1.00 38.28 133 LYS F CA 1
ATOM 8810 C C . LYS F 1 31 ? -6.102 71.338 15.006 1.00 48.89 133 LYS F C 1
ATOM 8811 O O . LYS F 1 31 ? -7.055 71.901 14.451 1.00 39.49 133 LYS F O 1
ATOM 8830 N N . ALA F 1 32 ? -4.838 71.698 14.779 1.00 41.38 134 ALA F N 1
ATOM 8831 C CA . ALA F 1 32 ? -4.543 72.773 13.840 1.00 43.03 134 ALA F CA 1
ATOM 8832 C C . ALA F 1 32 ? -4.855 72.358 12.405 1.00 40.99 134 ALA F C 1
ATOM 8833 O O . ALA F 1 32 ? -5.289 73.188 11.597 1.00 41.72 134 ALA F O 1
ATOM 8840 N N . TRP F 1 33 ? -4.673 71.079 12.078 1.00 38.61 135 TRP F N 1
ATOM 8841 C CA . TRP F 1 33 ? -5.019 70.616 10.741 1.00 36.75 135 TRP F CA 1
ATOM 8842 C C . TRP F 1 33 ? -6.515 70.729 10.491 1.00 35.46 135 TRP F C 1
ATOM 8843 O O . TRP F 1 33 ? -6.943 71.035 9.370 1.00 35.18 135 TRP F O 1
ATOM 8864 N N . LEU F 1 34 ? -7.329 70.443 11.505 1.00 35.07 136 LEU F N 1
ATOM 8865 C CA . LEU F 1 34 ? -8.771 70.478 11.334 1.00 43.72 136 LEU F CA 1
ATOM 8866 C C . LEU F 1 34 ? -9.336 71.884 11.403 1.00 44.90 136 LEU F C 1
ATOM 8867 O O . LEU F 1 34 ? -10.520 72.067 11.101 1.00 47.46 136 LEU F O 1
ATOM 8883 N N . GLU F 1 35 ? -8.528 72.875 11.794 1.00 50.09 137 GLU F N 1
ATOM 8884 C CA . GLU F 1 35 ? -9.082 74.181 12.143 1.00 61.88 137 GLU F CA 1
ATOM 8885 C C . GLU F 1 35 ? -9.938 74.744 11.013 1.00 59.70 137 GLU F C 1
ATOM 8886 O O . GLU F 1 35 ? -11.005 75.316 11.262 1.00 55.80 137 GLU F O 1
ATOM 8898 N N . ASP F 1 36 ? -9.519 74.539 9.762 1.00 64.65 138 ASP F N 1
ATOM 8899 C CA . ASP F 1 36 ? -10.216 75.068 8.596 1.00 59.13 138 ASP F CA 1
ATOM 8900 C C . ASP F 1 36 ? -11.086 74.030 7.887 1.00 57.42 138 ASP F C 1
ATOM 8901 O O . ASP F 1 36 ? -11.517 74.267 6.750 1.00 57.12 138 ASP F O 1
ATOM 8910 N N . LYS F 1 37 ? -11.366 72.891 8.523 1.00 56.33 139 LYS F N 1
ATOM 8911 C CA . LYS F 1 37 ? -11.992 71.767 7.835 1.00 54.51 139 LYS F CA 1
ATOM 8912 C C . LYS F 1 37 ? -13.444 71.564 8.247 1.00 35.71 139 LYS F C 1
ATOM 8913 O O . LYS F 1 37 ? -13.955 70.452 8.173 1.00 31.39 139 LYS F O 1
ATOM 8932 N N . ILE F 1 38 ? -14.117 72.612 8.710 1.00 45.40 140 ILE F N 1
ATOM 8933 C CA . ILE F 1 38 ? -15.482 72.438 9.194 1.00 53.16 140 ILE F CA 1
ATOM 8934 C C . ILE F 1 38 ? -16.397 71.950 8.075 1.00 45.18 140 ILE F C 1
ATOM 8935 O O . ILE F 1 38 ? -17.302 71.141 8.313 1.00 40.97 140 ILE F O 1
ATOM 8951 N N . ASN F 1 39 ? -16.168 72.398 6.837 1.00 44.94 141 ASN F N 1
ATOM 8952 C CA . ASN F 1 39 ? -16.991 71.991 5.700 1.00 57.60 141 ASN F CA 1
ATOM 8953 C C . ASN F 1 39 ? -16.380 70.823 4.931 1.00 51.90 141 ASN F C 1
ATOM 8954 O O . ASN F 1 39 ? -16.567 70.700 3.712 1.00 49.56 141 ASN F O 1
ATOM 8965 N N . SER F 1 40 ? -15.640 69.973 5.624 1.00 44.12 142 SER F N 1
ATOM 8966 C CA . SER F 1 40 ? -14.950 68.846 5.026 1.00 42.55 142 SER F CA 1
ATOM 8967 C C . SER F 1 40 ? -15.392 67.569 5.712 1.00 35.90 142 SER F C 1
ATOM 8968 O O . SER F 1 40 ? -15.316 67.460 6.941 1.00 35.91 142 SER F O 1
ATOM 8976 N N . ASN F 1 41 ? -15.839 66.610 4.920 1.00 27.49 143 ASN F N 1
ATOM 8977 C CA . ASN F 1 41 ? -15.903 65.235 5.362 1.00 26.93 143 ASN F CA 1
ATOM 8978 C C . ASN F 1 41 ? -14.516 64.590 5.294 1.00 25.40 143 ASN F C 1
ATOM 8979 O O . ASN F 1 41 ? -13.619 65.057 4.579 1.00 30.36 143 ASN F O 1
ATOM 8990 N N . LEU F 1 42 ? -14.367 63.456 5.984 1.00 18.96 144 LEU F N 1
ATOM 8991 C CA . LEU F 1 42 ? -13.060 62.835 6.145 1.00 19.03 144 LEU F CA 1
ATOM 8992 C C . LEU F 1 42 ? -13.097 61.395 5.673 1.00 20.38 144 LEU F C 1
ATOM 8993 O O . LEU F 1 42 ? -13.948 60.619 6.096 1.00 21.05 144 LEU F O 1
ATOM 9009 N N . LEU F 1 43 ? -12.168 61.048 4.792 1.00 21.65 145 LEU F N 1
ATOM 9010 C CA . LEU F 1 43 ? -11.924 59.670 4.389 1.00 16.99 145 LEU F CA 1
ATOM 9011 C C . LEU F 1 43 ? -10.667 59.202 5.115 1.00 21.58 145 LEU F C 1
ATOM 9012 O O . LEU F 1 43 ? -9.579 59.734 4.855 1.00 19.81 145 LEU F O 1
ATOM 9028 N N . ILE F 1 44 ? -10.812 58.214 5.998 1.00 20.00 146 ILE F N 1
ATOM 9029 C CA . ILE F 1 44 ? -9.720 57.677 6.805 1.00 16.00 146 ILE F CA 1
ATOM 9030 C C . ILE F 1 44 ? -9.411 56.248 6.350 1.00 19.69 146 ILE F C 1
ATOM 9031 O O . ILE F 1 44 ? -10.298 55.375 6.318 1.00 16.46 146 ILE F O 1
ATOM 9047 N N . GLU F 1 45 ? -8.140 56.013 6.040 1.00 16.09 147 GLU F N 1
ATOM 9048 C CA . GLU F 1 45 ? -7.582 54.697 5.759 1.00 15.90 147 GLU F CA 1
ATOM 9049 C C . GLU F 1 45 ? -6.636 54.327 6.889 1.00 17.47 147 GLU F C 1
ATOM 9050 O O . GLU F 1 45 ? -5.585 54.943 7.009 1.00 19.03 147 GLU F O 1
ATOM 9079 N N . VAL F 1 47 ? -4.059 51.623 7.531 1.00 26.92 149 VAL F N 1
ATOM 9080 C CA . VAL F 1 47 ? -3.327 50.641 6.749 1.00 26.93 149 VAL F CA 1
ATOM 9081 C C . VAL F 1 47 ? -2.334 49.960 7.676 1.00 26.80 149 VAL F C 1
ATOM 9082 O O . VAL F 1 47 ? -1.595 50.634 8.397 1.00 23.28 149 VAL F O 1
ATOM 9095 N N . ILE F 1 48 ? -2.336 48.635 7.656 1.00 25.49 150 ILE F N 1
ATOM 9096 C CA . ILE F 1 48 ? -1.500 47.823 8.535 1.00 29.51 150 ILE F CA 1
ATOM 9097 C C . ILE F 1 48 ? -0.635 46.941 7.647 1.00 23.33 150 ILE F C 1
ATOM 9098 O O . ILE F 1 48 ? -0.929 46.781 6.450 1.00 22.55 150 ILE F O 1
ATOM 9114 N N . PRO F 1 49 ? 0.433 46.347 8.190 1.00 30.51 151 PRO F N 1
ATOM 9115 C CA . PRO F 1 49 ? 1.307 45.483 7.370 1.00 33.40 151 PRO F CA 1
ATOM 9116 C C . PRO F 1 49 ? 0.619 44.179 6.984 1.00 36.66 151 PRO F C 1
ATOM 9117 O O . PRO F 1 49 ? -0.490 43.865 7.417 1.00 37.22 151 PRO F O 1
ATOM 9128 N N . GLN F 1 50 ? 1.272 43.440 6.086 1.00 53.36 152 GLN F N 1
ATOM 9129 C CA . GLN F 1 50 ? 0.693 42.205 5.554 1.00 63.07 152 GLN F CA 1
ATOM 9130 C C . GLN F 1 50 ? 0.598 41.123 6.629 1.00 73.83 152 GLN F C 1
ATOM 9131 O O . GLN F 1 50 ? -0.434 40.450 6.755 1.00 67.79 152 GLN F O 1
ATOM 9145 N N . ALA F 1 51 ? 1.671 40.932 7.397 1.00 86.18 153 ALA F N 1
ATOM 9146 C CA . ALA F 1 51 ? 1.717 39.995 8.534 1.00 86.37 153 ALA F CA 1
ATOM 9147 C C . ALA F 1 51 ? 1.690 38.523 8.111 1.00 67.51 153 ALA F C 1
ATOM 9148 O O . ALA F 1 51 ? 2.471 37.704 8.618 1.00 63.99 153 ALA F O 1
ATOM 9155 N N . SER F 1 56 ? -3.270 38.509 14.100 1.00 71.40 158 SER F N 1
ATOM 9156 C CA . SER F 1 56 ? -4.454 39.167 14.648 1.00 71.03 158 SER F CA 1
ATOM 9157 C C . SER F 1 56 ? -4.074 40.418 15.453 1.00 50.76 158 SER F C 1
ATOM 9158 O O . SER F 1 56 ? -4.884 41.345 15.609 1.00 36.97 158 SER F O 1
ATOM 9165 N N . ASP F 1 57 ? -2.836 40.431 15.954 1.00 63.30 159 ASP F N 1
ATOM 9166 C CA . ASP F 1 57 ? -2.365 41.555 16.756 1.00 50.78 159 ASP F CA 1
ATOM 9167 C C . ASP F 1 57 ? -2.309 42.840 15.933 1.00 31.69 159 ASP F C 1
ATOM 9168 O O . ASP F 1 57 ? -2.775 43.896 16.382 1.00 26.61 159 ASP F O 1
ATOM 9177 N N . SER F 1 58 ? -1.716 42.779 14.731 1.00 42.62 160 SER F N 1
ATOM 9178 C CA . SER F 1 58 ? -1.702 43.949 13.848 1.00 30.59 160 SER F CA 1
ATOM 9179 C C . SER F 1 58 ? -3.111 44.431 13.527 1.00 29.13 160 SER F C 1
ATOM 9180 O O . SER F 1 58 ? -3.374 45.640 13.480 1.00 24.49 160 SER F O 1
ATOM 9188 N N . LEU F 1 59 ? -4.029 43.513 13.242 1.00 24.01 161 LEU F N 1
ATOM 9189 C CA . LEU F 1 59 ? -5.374 43.967 12.915 1.00 25.49 161 LEU F CA 1
ATOM 9190 C C . LEU F 1 59 ? -6.042 44.631 14.121 1.00 21.36 161 LEU F C 1
ATOM 9191 O O . LEU F 1 59 ? -6.639 45.716 13.989 1.00 18.89 161 LEU F O 1
ATOM 9207 N N . ARG F 1 60 ? -5.924 44.012 15.310 1.00 20.78 162 ARG F N 1
ATOM 9208 C CA . ARG F 1 60 ? -6.520 44.591 16.516 1.00 20.79 162 ARG F CA 1
ATOM 9209 C C . ARG F 1 60 ? -5.946 45.971 16.769 1.00 26.02 162 ARG F C 1
ATOM 9210 O O . ARG F 1 60 ? -6.656 46.881 17.200 1.00 20.57 162 ARG F O 1
ATOM 9231 N N . LEU F 1 61 ? -4.632 46.129 16.543 1.00 28.03 163 LEU F N 1
ATOM 9232 C CA . LEU F 1 61 ? -3.991 47.423 16.754 1.00 22.93 163 LEU F CA 1
ATOM 9233 C C . LEU F 1 61 ? -4.545 48.458 15.793 1.00 21.49 163 LEU F C 1
ATOM 9234 O O . LEU F 1 61 ? -4.682 49.627 16.147 1.00 24.13 163 LEU F O 1
ATOM 9250 N N . GLY F 1 62 ? -4.820 48.056 14.557 1.00 20.39 164 GLY F N 1
ATOM 9251 C CA . GLY F 1 62 ? -5.505 48.943 13.625 1.00 23.14 164 GLY F CA 1
ATOM 9252 C C . GLY F 1 62 ? -6.884 49.372 14.102 1.00 19.04 164 GLY F C 1
ATOM 9253 O O . GLY F 1 62 ? -7.224 50.561 14.061 1.00 18.26 164 GLY F O 1
ATOM 9257 N N . TYR F 1 63 ? -7.678 48.421 14.597 1.00 24.15 165 TYR F N 1
ATOM 9258 C CA . TYR F 1 63 ? -8.995 48.753 15.150 1.00 16.85 165 TYR F CA 1
ATOM 9259 C C . TYR F 1 63 ? -8.862 49.765 16.287 1.00 17.78 165 TYR F C 1
ATOM 9260 O O . TYR F 1 63 ? -9.539 50.793 16.300 1.00 17.39 165 TYR F O 1
ATOM 9278 N N . GLU F 1 64 ? -7.976 49.478 17.260 1.00 23.08 166 GLU F N 1
ATOM 9279 C CA . GLU F 1 64 ? -7.787 50.348 18.423 1.00 20.48 166 GLU F CA 1
ATOM 9280 C C . GLU F 1 64 ? -7.281 51.740 18.035 1.00 26.02 166 GLU F C 1
ATOM 9281 O O . GLU F 1 64 ? -7.700 52.744 18.626 1.00 21.27 166 GLU F O 1
ATOM 9293 N N . ARG F 1 65 ? -6.332 51.827 17.098 1.00 20.94 167 ARG F N 1
ATOM 9294 C CA . ARG F 1 65 ? -5.858 53.156 16.705 1.00 31.34 167 ARG F CA 1
ATOM 9295 C C . ARG F 1 65 ? -6.931 53.910 15.940 1.00 32.56 167 ARG F C 1
ATOM 9296 O O . ARG F 1 65 ? -7.071 55.134 16.096 1.00 20.68 167 ARG F O 1
ATOM 9317 N N . GLY F 1 66 ? -7.727 53.193 15.153 1.00 18.60 168 GLY F N 1
ATOM 9318 C CA . GLY F 1 66 ? -8.866 53.823 14.509 1.00 17.48 168 GLY F CA 1
ATOM 9319 C C . GLY F 1 66 ? -9.835 54.439 15.506 1.00 17.71 168 GLY F C 1
ATOM 9320 O O . GLY F 1 66 ? -10.357 55.539 15.275 1.00 21.09 168 GLY F O 1
ATOM 9324 N N . ILE F 1 67 ? -10.058 53.748 16.637 1.00 18.10 169 ILE F N 1
ATOM 9325 C CA . ILE F 1 67 ? -10.951 54.221 17.698 1.00 18.59 169 ILE F CA 1
ATOM 9326 C C . ILE F 1 67 ? -10.408 55.493 18.311 1.00 20.12 169 ILE F C 1
ATOM 9327 O O . ILE F 1 67 ? -11.139 56.478 18.464 1.00 20.39 169 ILE F O 1
ATOM 9343 N N . ILE F 1 68 ? -9.106 55.501 18.653 1.00 21.37 170 ILE F N 1
ATOM 9344 C CA . ILE F 1 68 ? -8.443 56.673 19.230 1.00 23.15 170 ILE F CA 1
ATOM 9345 C C . ILE F 1 68 ? -8.510 57.874 18.290 1.00 23.04 170 ILE F C 1
ATOM 9346 O O . ILE F 1 68 ? -8.692 59.026 18.724 1.00 24.22 170 ILE F O 1
ATOM 9362 N N . LEU F 1 69 ? -8.247 57.644 17.013 1.00 21.95 171 LEU F N 1
ATOM 9363 C CA . LEU F 1 69 ? -8.254 58.736 16.047 1.00 24.99 171 LEU F CA 1
ATOM 9364 C C . LEU F 1 69 ? -9.658 59.321 15.892 1.00 21.32 171 LEU F C 1
ATOM 9365 O O . LEU F 1 69 ? -9.820 60.547 15.873 1.00 22.31 171 LEU F O 1
ATOM 9398 N N . LYS F 1 71 ? -11.970 59.252 18.178 1.00 21.76 173 LYS F N 1
ATOM 9399 C CA . LYS F 1 71 ? -12.220 60.023 19.387 1.00 23.49 173 LYS F CA 1
ATOM 9400 C C . LYS F 1 71 ? -11.525 61.381 19.319 1.00 33.57 173 LYS F C 1
ATOM 9401 O O . LYS F 1 71 ? -12.113 62.409 19.691 1.00 26.35 173 LYS F O 1
ATOM 9420 N N . GLU F 1 72 ? -10.285 61.407 18.817 1.00 31.96 174 GLU F N 1
ATOM 9421 C CA . GLU F 1 72 ? -9.517 62.652 18.751 1.00 40.04 174 GLU F CA 1
ATOM 9422 C C . GLU F 1 72 ? -10.181 63.660 17.819 1.00 38.16 174 GLU F C 1
ATOM 9423 O O . GLU F 1 72 ? -10.280 64.850 18.141 1.00 28.89 174 GLU F O 1
ATOM 9435 N N . ILE F 1 73 ? -10.604 63.208 16.636 1.00 37.39 175 ILE F N 1
ATOM 9436 C CA . ILE F 1 73 ? -11.252 64.111 15.685 1.00 29.04 175 ILE F CA 1
ATOM 9437 C C . ILE F 1 73 ? -12.568 64.615 16.261 1.00 25.67 175 ILE F C 1
ATOM 9438 O O . ILE F 1 73 ? -12.853 65.819 16.235 1.00 36.21 175 ILE F O 1
ATOM 9454 N N . LYS F 1 74 ? -13.353 63.709 16.848 1.00 29.50 176 LYS F N 1
ATOM 9455 C CA . LYS F 1 74 ? -14.682 64.045 17.353 1.00 35.66 176 LYS F CA 1
ATOM 9456 C C . LYS F 1 74 ? -14.649 65.014 18.535 1.00 36.26 176 LYS F C 1
ATOM 9457 O O . LYS F 1 74 ? -15.664 65.674 18.784 1.00 29.85 176 LYS F O 1
ATOM 9476 N N . LYS F 1 75 ? -13.520 65.107 19.265 1.00 34.68 177 LYS F N 1
ATOM 9477 C CA . LYS F 1 75 ? -13.322 66.163 20.263 1.00 34.21 177 LYS F CA 1
ATOM 9478 C C . LYS F 1 75 ? -13.362 67.551 19.635 1.00 33.99 177 LYS F C 1
ATOM 9479 O O . LYS F 1 75 ? -13.775 68.520 20.279 1.00 36.09 177 LYS F O 1
ATOM 9498 N N . ILE F 1 76 ? -12.924 67.674 18.390 1.00 36.98 178 ILE F N 1
ATOM 9499 C CA . ILE F 1 76 ? -12.874 68.981 17.738 1.00 40.48 178 ILE F CA 1
ATOM 9500 C C . ILE F 1 76 ? -14.157 69.257 16.961 1.00 38.73 178 ILE F C 1
ATOM 9501 O O . ILE F 1 76 ? -14.763 70.323 17.106 1.00 42.64 178 ILE F O 1
ATOM 9517 N N . TYR F 1 77 ? -14.580 68.301 16.126 1.00 30.52 179 TYR F N 1
ATOM 9518 C CA . TYR F 1 77 ? -15.799 68.392 15.319 1.00 45.95 179 TYR F CA 1
ATOM 9519 C C . TYR F 1 77 ? -16.691 67.214 15.676 1.00 41.32 179 TYR F C 1
ATOM 9520 O O . TYR F 1 77 ? -16.614 66.150 15.039 1.00 28.92 179 TYR F O 1
ATOM 9538 N N . PRO F 1 78 ? -17.551 67.359 16.683 1.00 37.63 180 PRO F N 1
ATOM 9539 C CA . PRO F 1 78 ? -18.347 66.208 17.144 1.00 32.90 180 PRO F CA 1
ATOM 9540 C C . PRO F 1 78 ? -19.251 65.638 16.078 1.00 32.71 180 PRO F C 1
ATOM 9541 O O . PRO F 1 78 ? -19.548 64.435 16.115 1.00 23.98 180 PRO F O 1
ATOM 9552 N N . ASP F 1 79 ? -19.689 66.468 15.131 1.00 39.06 181 ASP F N 1
ATOM 9553 C CA . ASP F 1 79 ? -20.594 66.076 14.062 1.00 41.95 181 ASP F CA 1
ATOM 9554 C C . ASP F 1 79 ? -19.859 65.765 12.765 1.00 38.88 181 ASP F C 1
ATOM 9555 O O . ASP F 1 79 ? -20.489 65.714 11.703 1.00 33.79 181 ASP F O 1
ATOM 9564 N N . VAL F 1 80 ? -18.542 65.554 12.829 1.00 32.52 182 VAL F N 1
ATOM 9565 C CA . VAL F 1 80 ? -17.771 65.272 11.623 1.00 35.74 182 VAL F CA 1
ATOM 9566 C C . VAL F 1 80 ? -18.299 64.007 10.944 1.00 32.86 182 VAL F C 1
ATOM 9567 O O . VAL F 1 80 ? -18.742 63.062 11.597 1.00 25.23 182 VAL F O 1
ATOM 9580 N N . VAL F 1 81 ? -18.273 63.996 9.623 1.00 30.94 183 VAL F N 1
ATOM 9581 C CA . VAL F 1 81 ? -18.624 62.818 8.841 1.00 33.10 183 VAL F CA 1
ATOM 9582 C C . VAL F 1 81 ? -17.328 62.099 8.495 1.00 33.39 183 VAL F C 1
ATOM 9583 O O . VAL F 1 81 ? -16.419 62.684 7.886 1.00 24.20 183 VAL F O 1
ATOM 9596 N N . ILE F 1 82 ? -17.262 60.834 8.883 1.00 27.45 184 ILE F N 1
ATOM 9597 C CA . ILE F 1 82 ? -16.072 60.000 8.758 1.00 27.11 184 ILE F CA 1
ATOM 9598 C C . ILE F 1 82 ? -16.485 58.713 8.083 1.00 18.49 184 ILE F C 1
ATOM 9599 O O . ILE F 1 82 ? -17.487 58.106 8.472 1.00 13.79 184 ILE F O 1
ATOM 9615 N N . ASP F 1 83 ? -15.746 58.333 7.039 1.00 18.22 185 ASP F N 1
ATOM 9616 C CA . ASP F 1 83 ? -15.738 56.996 6.478 1.00 13.89 185 ASP F CA 1
ATOM 9617 C C . ASP F 1 83 ? -14.368 56.402 6.749 1.00 13.25 185 ASP F C 1
ATOM 9618 O O . ASP F 1 83 ? -13.359 56.967 6.291 1.00 16.23 185 ASP F O 1
ATOM 9644 N N . SER F 1 85 ? -11.812 52.842 6.973 1.00 13.26 187 SER F N 1
ATOM 9645 C CA . SER F 1 85 ? -11.520 51.443 6.695 1.00 12.24 187 SER F CA 1
ATOM 9646 C C . SER F 1 85 ? -10.189 50.992 7.303 1.00 13.06 187 SER F C 1
ATOM 9647 O O . SER F 1 85 ? -9.356 51.801 7.703 1.00 14.17 187 SER F O 1
ATOM 9655 N N . VAL F 1 86 ? -10.044 49.665 7.402 1.00 15.95 188 VAL F N 1
ATOM 9656 C CA . VAL F 1 86 ? -8.819 49.001 7.818 1.00 20.64 188 VAL F CA 1
ATOM 9657 C C . VAL F 1 86 ? -8.467 47.962 6.753 1.00 20.05 188 VAL F C 1
ATOM 9658 O O . VAL F 1 86 ? -9.279 47.080 6.460 1.00 15.57 188 VAL F O 1
ATOM 9671 N N . ASN F 1 87 ? -7.231 48.005 6.264 1.00 15.28 189 ASN F N 1
ATOM 9672 C CA . ASN F 1 87 ? -6.749 47.119 5.204 1.00 20.42 189 ASN F CA 1
ATOM 9673 C C . ASN F 1 87 ? -5.256 46.830 5.362 1.00 21.11 189 ASN F C 1
ATOM 9674 O O . ASN F 1 87 ? -4.496 47.673 5.831 1.00 20.21 189 ASN F O 1
ATOM 9685 N N . SER F 1 88 ? -4.837 45.639 4.937 1.00 24.04 190 SER F N 1
ATOM 9686 C CA . SER F 1 88 ? -3.429 45.287 4.889 1.00 29.11 190 SER F CA 1
ATOM 9687 C C . SER F 1 88 ? -2.788 45.840 3.620 1.00 32.13 190 SER F C 1
ATOM 9688 O O . SER F 1 88 ? -3.355 45.725 2.533 1.00 23.72 190 SER F O 1
ATOM 9696 N N . ALA F 1 89 ? -1.634 46.491 3.778 1.00 33.71 191 ALA F N 1
ATOM 9697 C CA . ALA F 1 89 ? -0.831 46.919 2.648 1.00 29.34 191 ALA F CA 1
ATOM 9698 C C . ALA F 1 89 ? -0.150 45.720 2.019 1.00 28.21 191 ALA F C 1
ATOM 9699 O O . ALA F 1 89 ? 0.089 44.690 2.667 1.00 34.78 191 ALA F O 1
ATOM 9706 N N . ALA F 1 90 ? 0.201 45.880 0.747 1.00 41.61 192 ALA F N 1
ATOM 9707 C CA . ALA F 1 90 ? 0.844 44.800 0.014 1.00 50.56 192 ALA F CA 1
ATOM 9708 C C . ALA F 1 90 ? 2.227 44.515 0.581 1.00 43.24 192 ALA F C 1
ATOM 9709 O O . ALA F 1 90 ? 2.577 43.358 0.835 1.00 52.53 192 ALA F O 1
ATOM 9716 N N . SER F 1 91 ? 3.017 45.561 0.820 1.00 42.10 193 SER F N 1
ATOM 9717 C CA . SER F 1 91 ? 4.388 45.377 1.288 1.00 56.80 193 SER F CA 1
ATOM 9718 C C . SER F 1 91 ? 4.806 46.308 2.414 1.00 65.46 193 SER F C 1
ATOM 9719 O O . SER F 1 91 ? 5.780 45.989 3.105 1.00 73.39 193 SER F O 1
ATOM 9727 N N . SER F 1 92 ? 4.142 47.440 2.621 1.00 66.40 194 SER F N 1
ATOM 9728 C CA . SER F 1 92 ? 4.522 48.360 3.687 1.00 80.64 194 SER F CA 1
ATOM 9729 C C . SER F 1 92 ? 4.648 47.622 5.013 1.00 80.67 194 SER F C 1
ATOM 9730 O O . SER F 1 92 ? 3.720 46.930 5.441 1.00 92.29 194 SER F O 1
ATOM 9738 N N . THR F 1 93 ? 5.814 47.736 5.641 1.00 85.88 195 THR F N 1
ATOM 9739 C CA . THR F 1 93 ? 6.005 47.280 7.012 1.00 73.65 195 THR F CA 1
ATOM 9740 C C . THR F 1 93 ? 5.591 48.333 8.027 1.00 53.88 195 THR F C 1
ATOM 9741 O O . THR F 1 93 ? 5.767 48.115 9.230 1.00 55.41 195 THR F O 1
ATOM 9752 N N . THR F 1 94 ? 5.064 49.465 7.570 1.00 51.26 196 THR F N 1
ATOM 9753 C CA . THR F 1 94 ? 4.617 50.549 8.432 1.00 56.51 196 THR F CA 1
ATOM 9754 C C . THR F 1 94 ? 3.121 50.426 8.696 1.00 42.70 196 THR F C 1
ATOM 9755 O O . THR F 1 94 ? 2.383 49.787 7.952 1.00 28.19 196 THR F O 1
ATOM 9766 N N . SER F 1 95 ? 2.685 51.019 9.792 1.00 49.46 197 SER F N 1
ATOM 9767 C CA . SER F 1 95 ? 1.271 51.191 10.065 1.00 45.42 197 SER F CA 1
ATOM 9768 C C . SER F 1 95 ? 0.982 52.674 9.983 1.00 37.87 197 SER F C 1
ATOM 9769 O O . SER F 1 95 ? 1.755 53.487 10.489 1.00 29.67 197 SER F O 1
ATOM 9777 N N . LYS F 1 96 ? -0.110 53.026 9.324 1.00 24.21 198 LYS F N 1
ATOM 9778 C CA . LYS F 1 96 ? -0.369 54.423 9.062 1.00 29.38 198 LYS F CA 1
ATOM 9779 C C . LYS F 1 96 ? -1.871 54.658 9.048 1.00 22.36 198 LYS F C 1
ATOM 9780 O O . LYS F 1 96 ? -2.673 53.728 8.892 1.00 20.99 198 LYS F O 1
ATOM 9799 N N . ALA F 1 97 ? -2.230 55.926 9.271 1.00 22.57 199 ALA F N 1
ATOM 9800 C CA . ALA F 1 97 ? -3.581 56.443 9.080 1.00 21.21 199 ALA F CA 1
ATOM 9801 C C . ALA F 1 97 ? -3.481 57.577 8.068 1.00 21.75 199 ALA F C 1
ATOM 9802 O O . ALA F 1 97 ? -2.687 58.494 8.255 1.00 23.34 199 ALA F O 1
ATOM 9809 N N . ILE F 1 98 ? -4.269 57.509 6.992 1.00 20.65 200 ILE F N 1
ATOM 9810 C CA . ILE F 1 98 ? -4.265 58.548 5.964 1.00 21.25 200 ILE F CA 1
ATOM 9811 C C . ILE F 1 98 ? -5.630 59.198 6.022 1.00 28.25 200 ILE F C 1
ATOM 9812 O O . ILE F 1 98 ? -6.628 58.549 5.708 1.00 21.30 200 ILE F O 1
ATOM 9828 N N . ILE F 1 99 ? -5.703 60.467 6.403 1.00 21.40 201 ILE F N 1
ATOM 9829 C CA . ILE F 1 99 ? -6.970 61.196 6.350 1.00 26.19 201 ILE F CA 1
ATOM 9830 C C . ILE F 1 99 ? -6.982 62.032 5.079 1.00 23.53 201 ILE F C 1
ATOM 9831 O O . ILE F 1 99 ? -6.058 62.822 4.850 1.00 23.29 201 ILE F O 1
ATOM 9847 N N . THR F 1 100 ? -8.026 61.866 4.264 1.00 20.64 202 THR F N 1
ATOM 9848 C CA . THR F 1 100 ? -8.217 62.670 3.070 1.00 21.42 202 THR F CA 1
ATOM 9849 C C . THR F 1 100 ? -9.479 63.494 3.220 1.00 22.20 202 THR F C 1
ATOM 9850 O O . THR F 1 100 ? -10.501 62.969 3.634 1.00 23.10 202 THR F O 1
ATOM 9861 N N . THR F 1 101 ? -9.432 64.765 2.849 1.00 26.53 203 THR F N 1
ATOM 9862 C CA . THR F 1 101 ? -10.626 65.582 2.938 1.00 24.52 203 THR F CA 1
ATOM 9863 C C . THR F 1 101 ? -11.483 65.462 1.682 1.00 29.27 203 THR F C 1
ATOM 9864 O O . THR F 1 101 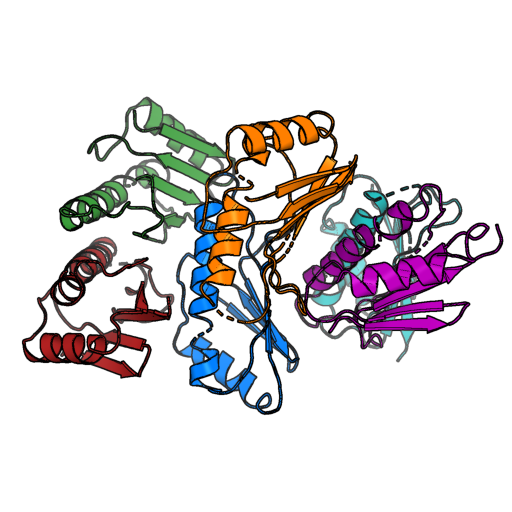? -10.965 65.359 0.565 1.00 27.69 203 THR F O 1
ATOM 9875 N N . ILE F 1 102 ? -12.799 65.411 1.894 1.00 26.19 204 ILE F N 1
ATOM 9876 C CA . ILE F 1 102 ? -13.812 65.477 0.842 1.00 22.14 204 ILE F CA 1
ATOM 9877 C C . ILE F 1 102 ? -14.719 66.660 1.146 1.00 23.39 204 ILE F C 1
ATOM 9878 O O . ILE F 1 102 ? -15.429 66.652 2.159 1.00 28.19 204 ILE F O 1
ATOM 9894 N N . ASN F 1 103 ? -14.737 67.652 0.273 1.00 38.76 205 ASN F N 1
ATOM 9895 C CA . ASN F 1 103 ? -15.558 68.819 0.563 1.00 51.22 205 ASN F CA 1
ATOM 9896 C C . ASN F 1 103 ? -17.045 68.525 0.384 1.00 54.63 205 ASN F C 1
ATOM 9897 O O . ASN F 1 103 ? -17.451 67.773 -0.504 1.00 52.26 205 ASN F O 1
ATOM 9908 N N . LYS F 1 104 ? -17.852 69.096 1.272 1.00 68.14 206 LYS F N 1
ATOM 9909 C CA . LYS F 1 104 ? -19.302 69.049 1.148 1.00 67.04 206 LYS F CA 1
ATOM 9910 C C . LYS F 1 104 ? -19.794 69.925 -0.004 1.00 73.72 206 LYS F C 1
ATOM 9911 O O . LYS F 1 104 ? -20.988 69.957 -0.314 1.00 71.24 206 LYS F O 1
#

Secondary structure (DSSP, 8-state):
--EEEEETTEEEEE--TT--S--HHHHHHHHHHHTT-TT--EEE------SS-HHHHHHHHHHHHHH--HHHHH-TT--B--B---TT--S-EEEEEE-/--EEEEETTEEEEEE-SSS-PPPHHHHHHHHHHHTT-TTEEEEE--B----HHHHHHHHHHHH--HHHHH-TT--B--B-B-SS-S-EEEEEEEEE-/--EEEE-SSEEEEE--TT--S--HHHHHHHHHHHGGGTT--BEE------SS-HHHHHHHHHHHHHH--HHHHH-TT--B--B---TT--S-EEEEE-/--EEEEETTEEEEEE-SS--PPPHHHHHHHHHHHTT-TTEEEEE--B----HHHHHHHHHHHHHH--HHHHH-TT--B--B-B-SS---EEEEEEEEE-/--EEEE-SSEEEEE--TT--S--HHHHHHHHHHGGGGTT--EEE---PPPSS-HHHHHHHHHHHHHH--HHHHHSTT--B--B---TT--S-EEEEEE---/--EEEE-SSEEEEEE-SS--PPPHHHHHHHHHHHTT-TTEEEEE--B----HHHHHHHHHHHH--HHHHH-TT--B--B-B-SS--SEEEEEEEEE-

Solvent-accessible surface area: 29452 Å² total